Protein AF-A0A9X0XD59-F1 (afdb_monomer_lite)

pLDDT: mean 72.45, std 23.45, range [19.72, 98.75]

Structure (mmCIF, N/CA/C/O backbone):
data_AF-A0A9X0XD59-F1
#
_entry.id   AF-A0A9X0XD59-F1
#
loop_
_atom_site.group_PDB
_atom_site.id
_atom_site.type_symbol
_atom_site.label_atom_id
_atom_site.label_alt_id
_atom_site.label_comp_id
_atom_site.label_asym_id
_atom_site.label_entity_id
_atom_site.label_seq_id
_atom_site.pdbx_PDB_ins_code
_atom_site.Cartn_x
_atom_site.Cartn_y
_atom_site.Cartn_z
_atom_site.occupancy
_atom_site.B_iso_or_equiv
_atom_site.auth_seq_id
_atom_site.auth_comp_id
_atom_site.auth_asym_id
_atom_site.auth_atom_id
_atom_site.pdbx_PDB_model_num
ATOM 1 N N . MET A 1 1 ? -4.531 12.264 12.485 1.00 96.00 1 MET A N 1
ATOM 2 C CA . MET A 1 1 ? -5.682 11.353 12.557 1.00 96.00 1 MET A CA 1
ATOM 3 C C . MET A 1 1 ? -6.867 12.146 12.075 1.00 96.00 1 MET A C 1
ATOM 5 O O . MET A 1 1 ? -7.075 13.222 12.624 1.00 96.00 1 MET A O 1
ATOM 9 N N . ARG A 1 2 ? -7.596 11.701 11.053 1.00 95.25 2 ARG A N 1
ATOM 10 C CA . ARG A 1 2 ? -8.805 12.409 10.625 1.00 95.25 2 ARG A CA 1
ATOM 11 C C . ARG A 1 2 ? -9.864 12.377 11.727 1.00 95.25 2 ARG A C 1
ATOM 13 O O . ARG A 1 2 ? -9.951 11.409 12.485 1.00 95.25 2 ARG A O 1
ATOM 20 N N . HIS A 1 3 ? -10.668 13.433 11.831 1.00 95.38 3 HIS A N 1
ATOM 21 C CA . HIS A 1 3 ? -11.740 13.492 12.836 1.00 95.38 3 HIS A CA 1
ATOM 22 C C . HIS A 1 3 ? -12.801 12.403 12.624 1.00 95.38 3 HIS A C 1
ATOM 24 O O . HIS A 1 3 ? -13.342 11.877 13.596 1.00 95.38 3 HIS A O 1
ATOM 30 N N . ASP A 1 4 ? -13.052 12.004 11.376 1.00 93.69 4 ASP A N 1
ATOM 31 C CA . ASP A 1 4 ? -14.023 10.962 11.016 1.00 93.69 4 ASP A CA 1
ATOM 32 C C . ASP A 1 4 ? -13.566 9.528 11.342 1.00 93.69 4 ASP A C 1
ATOM 34 O O . ASP A 1 4 ? -14.381 8.604 11.317 1.00 93.69 4 ASP A O 1
ATOM 38 N N . LEU A 1 5 ? -12.299 9.334 11.725 1.00 96.56 5 LEU A N 1
ATOM 39 C CA . LEU A 1 5 ? -11.808 8.064 12.259 1.00 96.56 5 LEU A CA 1
ATOM 40 C C . LEU A 1 5 ? -12.249 7.850 13.718 1.00 96.56 5 LEU A C 1
ATOM 42 O O . LEU A 1 5 ? -12.452 6.710 14.134 1.00 96.56 5 LEU A O 1
ATOM 46 N N . LEU A 1 6 ? -12.446 8.919 14.501 1.00 97.56 6 LEU A N 1
ATOM 47 C CA . LEU A 1 6 ? -12.740 8.829 15.939 1.00 97.56 6 LEU A CA 1
ATOM 48 C C . LEU A 1 6 ? -13.951 7.934 16.281 1.00 97.56 6 LEU A C 1
ATOM 50 O O . LEU A 1 6 ? -13.806 7.103 17.179 1.00 97.56 6 LEU A O 1
ATOM 54 N N . PRO A 1 7 ? -15.111 8.024 15.595 1.00 96.56 7 PRO A N 1
ATOM 55 C CA . PRO A 1 7 ? -16.265 7.170 15.891 1.00 96.56 7 PRO A CA 1
ATOM 56 C C . PRO A 1 7 ? -16.002 5.676 15.673 1.00 96.56 7 PRO A C 1
ATOM 58 O O . PRO A 1 7 ? -16.730 4.843 16.205 1.00 96.56 7 PRO A O 1
ATOM 61 N N . ARG A 1 8 ? -14.970 5.332 14.892 1.00 97.50 8 ARG A N 1
ATOM 62 C CA . ARG A 1 8 ? -14.588 3.949 14.598 1.00 97.50 8 ARG A CA 1
ATOM 63 C C . ARG A 1 8 ? -13.600 3.389 15.608 1.00 97.50 8 ARG A C 1
ATOM 65 O O . ARG A 1 8 ? -13.405 2.182 15.609 1.00 97.50 8 ARG A O 1
ATOM 72 N N . LEU A 1 9 ? -12.976 4.218 16.444 1.00 98.44 9 LEU A N 1
ATOM 73 C CA . LEU A 1 9 ? -11.969 3.783 17.408 1.00 98.44 9 LEU A CA 1
ATOM 74 C C . LEU A 1 9 ? -12.595 3.433 18.760 1.00 98.44 9 LEU A C 1
ATOM 76 O O . LEU A 1 9 ? -13.376 4.196 19.335 1.00 98.44 9 LEU A O 1
ATOM 80 N N . VAL A 1 10 ? -12.181 2.298 19.319 1.00 98.56 10 VAL A N 1
ATOM 81 C CA . VAL A 1 10 ? -12.597 1.839 20.649 1.00 98.56 10 VAL A CA 1
ATOM 82 C C . VAL A 1 10 ? -11.396 1.422 21.482 1.00 98.56 10 VAL A C 1
ATOM 84 O O . VAL A 1 10 ? -10.309 1.150 20.980 1.00 98.56 10 VAL A O 1
ATOM 87 N N . CYS A 1 11 ? -11.588 1.359 22.796 1.00 97.81 11 CYS A N 1
ATOM 88 C CA . CYS A 1 11 ? -10.588 0.789 23.685 1.00 97.81 11 CYS A CA 1
ATOM 89 C C . CYS A 1 11 ? -10.433 -0.717 23.406 1.00 97.81 11 CYS A C 1
ATOM 91 O O . CYS A 1 11 ? -11.424 -1.433 23.557 1.00 97.81 11 CYS A O 1
ATOM 93 N N . PRO A 1 12 ? -9.228 -1.233 23.102 1.00 95.38 12 PRO A N 1
ATOM 94 C CA . PRO A 1 12 ? -9.040 -2.660 22.817 1.00 95.38 12 PRO A CA 1
ATOM 95 C C . PRO A 1 12 ? -9.369 -3.560 24.023 1.00 95.38 12 PRO A C 1
ATOM 97 O O . PRO A 1 12 ? -9.732 -4.716 23.850 1.00 95.38 12 PRO A O 1
ATOM 100 N N . ALA A 1 13 ? -9.317 -3.025 25.251 1.00 95.62 13 ALA A N 1
ATOM 101 C CA . ALA A 1 13 ? -9.606 -3.783 26.469 1.00 95.62 13 ALA A CA 1
ATOM 102 C C . ALA A 1 13 ? -11.108 -3.936 26.780 1.00 95.62 13 ALA A C 1
ATOM 104 O O . ALA A 1 13 ? -11.538 -5.003 27.203 1.00 95.62 13 ALA A O 1
ATOM 105 N N . CYS A 1 14 ? -11.919 -2.880 26.614 1.00 96.81 14 CYS A N 1
ATOM 106 C CA . CYS A 1 14 ? -13.346 -2.904 26.998 1.00 96.81 14 CYS A CA 1
ATOM 107 C C . CYS A 1 14 ? -14.325 -2.561 25.873 1.00 96.81 14 CYS A C 1
ATOM 109 O O . CYS A 1 14 ? -15.529 -2.483 26.120 1.00 96.81 14 CYS A O 1
ATOM 111 N N . ARG A 1 15 ? -13.819 -2.290 24.666 1.00 96.94 15 ARG A N 1
ATOM 112 C CA . ARG A 1 15 ? -14.583 -1.960 23.452 1.00 96.94 15 ARG A CA 1
ATOM 113 C C . ARG A 1 15 ? -15.486 -0.726 23.546 1.00 96.94 15 ARG A C 1
ATOM 115 O O . ARG A 1 15 ? -16.303 -0.480 22.667 1.00 96.94 15 ARG A O 1
ATOM 122 N N . ARG A 1 16 ? -15.330 0.106 24.580 1.00 98.06 16 ARG A N 1
ATOM 123 C CA . ARG A 1 16 ? -16.032 1.394 24.668 1.00 98.06 16 ARG A CA 1
ATOM 124 C C . ARG A 1 16 ? -15.355 2.443 23.791 1.00 98.06 16 ARG A C 1
ATOM 126 O O . ARG A 1 16 ? -14.124 2.478 23.712 1.00 98.06 16 ARG A O 1
ATOM 133 N N . GLY A 1 17 ? -16.167 3.326 23.212 1.00 98.00 17 GLY A N 1
ATOM 134 C CA . GLY A 1 17 ? -15.697 4.484 22.454 1.00 98.00 17 GLY A CA 1
ATOM 135 C C . GLY A 1 17 ? -14.739 5.362 23.261 1.00 98.00 17 GLY A C 1
ATOM 136 O O . GLY A 1 17 ? -14.838 5.472 24.491 1.00 98.00 17 GLY A O 1
ATOM 137 N N . LEU A 1 18 ? -13.786 5.966 22.557 1.00 98.50 18 LEU A N 1
ATOM 138 C CA . LEU A 1 18 ? -12.725 6.772 23.151 1.00 98.50 18 LEU A CA 1
ATOM 139 C C . LEU A 1 18 ? -13.085 8.263 23.152 1.00 98.50 18 LEU A C 1
ATOM 141 O O . LEU A 1 18 ? -13.743 8.764 22.244 1.00 98.50 18 LEU A O 1
ATOM 145 N N . ARG A 1 19 ? -12.631 8.993 24.175 1.00 98.25 19 ARG A N 1
ATOM 146 C CA . ARG A 1 19 ? -12.752 10.455 24.248 1.00 98.25 19 ARG A CA 1
ATOM 147 C C . ARG A 1 19 ? -11.481 11.104 23.723 1.00 98.25 19 ARG A C 1
ATOM 149 O O . ARG A 1 19 ? -10.404 10.834 24.245 1.00 98.25 19 ARG A O 1
ATOM 156 N N . LEU A 1 20 ? -11.615 11.970 22.727 1.00 98.50 20 LEU A N 1
ATOM 157 C CA . LEU A 1 20 ? -10.503 12.734 22.173 1.00 98.50 20 LEU A CA 1
ATOM 158 C C . LEU A 1 20 ? -10.197 13.967 23.033 1.00 98.50 20 LEU A C 1
ATOM 160 O O . LEU A 1 20 ? -11.092 14.741 23.371 1.00 98.50 20 LEU A O 1
ATOM 164 N N . ARG A 1 21 ? -8.912 14.187 23.306 1.00 98.19 21 ARG A N 1
ATOM 165 C CA . ARG A 1 21 ? -8.361 15.465 23.757 1.00 98.19 21 ARG A CA 1
ATOM 166 C C . ARG A 1 21 ? -7.262 15.895 22.792 1.00 98.19 21 ARG A C 1
ATOM 168 O O . ARG A 1 21 ? -6.173 15.326 22.797 1.00 98.19 21 ARG A O 1
ATOM 175 N N . ALA A 1 22 ? -7.562 16.889 21.963 1.00 98.00 22 ALA A N 1
ATOM 176 C CA . ALA A 1 22 ? -6.614 17.459 21.014 1.00 98.00 22 ALA A CA 1
ATOM 177 C C . ALA A 1 22 ? -5.850 18.634 21.639 1.00 98.00 22 ALA A C 1
ATOM 179 O O . ALA A 1 22 ? -6.434 19.474 22.324 1.00 98.00 22 ALA A O 1
ATOM 180 N N . TRP A 1 23 ? -4.546 18.681 21.383 1.00 97.75 23 TRP A N 1
ATOM 181 C CA . TRP A 1 23 ? -3.665 19.806 21.705 1.00 97.75 23 TRP A CA 1
ATOM 182 C C . TRP A 1 23 ? -3.331 20.624 20.456 1.00 97.75 23 TRP A C 1
ATOM 184 O O . TRP A 1 23 ? -3.214 21.841 20.534 1.00 97.75 23 TRP A O 1
ATOM 194 N N . SER A 1 24 ? -3.215 19.947 19.309 1.00 97.50 24 SER A N 1
ATOM 195 C CA . SER A 1 24 ? -3.068 20.547 17.985 1.00 97.50 24 SER A CA 1
ATOM 196 C C . SER A 1 24 ? -3.952 19.798 16.991 1.00 97.50 24 SER A C 1
ATOM 198 O O . SER A 1 24 ? -3.891 18.567 16.901 1.00 97.50 24 SER A O 1
ATOM 200 N N . ALA A 1 25 ? -4.792 20.535 16.273 1.00 96.94 25 ALA A N 1
ATOM 201 C CA . ALA A 1 25 ? -5.679 20.019 15.242 1.00 96.94 25 ALA A CA 1
ATOM 202 C C . ALA A 1 25 ? -6.014 21.127 14.239 1.00 96.94 25 ALA A C 1
ATOM 204 O O . ALA A 1 25 ? -6.026 22.306 14.595 1.00 96.94 25 ALA A O 1
ATOM 205 N N . ASP A 1 26 ? -6.326 20.731 13.014 1.00 95.06 26 ASP A N 1
ATOM 206 C CA . ASP A 1 26 ? -7.005 21.564 12.029 1.00 95.06 26 ASP A CA 1
ATOM 207 C C . ASP A 1 26 ? -8.448 21.067 11.813 1.00 95.06 26 ASP A C 1
ATOM 209 O O . ASP A 1 26 ? -8.978 20.259 12.590 1.00 95.06 26 ASP A O 1
ATOM 213 N N . ALA A 1 27 ? -9.107 21.596 10.779 1.00 92.69 27 ALA A N 1
ATOM 214 C CA . ALA A 1 27 ? -10.487 21.261 10.444 1.00 92.69 27 ALA A CA 1
ATOM 215 C C . ALA A 1 27 ? -10.681 19.778 10.083 1.00 92.69 27 ALA A C 1
ATOM 217 O O . ALA A 1 27 ? -11.761 19.234 10.302 1.00 92.69 27 ALA A O 1
ATOM 218 N N . GLU A 1 28 ? -9.653 19.114 9.558 1.00 92.25 28 GLU A N 1
ATOM 219 C CA . GLU A 1 28 ? -9.735 17.744 9.054 1.00 92.25 28 GLU A CA 1
ATOM 220 C C . GLU A 1 28 ? -9.070 16.737 9.993 1.00 92.25 28 GLU A C 1
ATOM 222 O O . GLU A 1 28 ? -9.522 15.593 10.102 1.00 92.25 28 GLU A O 1
ATOM 227 N N . ARG A 1 29 ? -7.992 17.137 10.674 1.00 95.62 29 ARG A N 1
ATOM 228 C CA . ARG A 1 29 ? -7.066 16.229 11.347 1.00 95.62 29 ARG A CA 1
ATOM 229 C C . ARG A 1 29 ? -6.649 16.722 12.727 1.00 95.62 29 ARG A C 1
ATOM 231 O O . ARG A 1 29 ? -6.362 17.889 12.959 1.00 95.62 29 ARG A O 1
ATOM 238 N N . VAL A 1 30 ? -6.515 15.770 13.642 1.00 97.75 30 VAL A N 1
ATOM 239 C CA . VAL A 1 30 ? -5.758 15.918 14.887 1.00 97.75 30 VAL A CA 1
ATOM 240 C C . VAL A 1 30 ? -4.299 15.583 14.609 1.00 97.75 30 VAL A C 1
ATOM 242 O O . VAL A 1 30 ? -4.011 14.473 14.149 1.00 97.75 30 VAL A O 1
ATOM 245 N N . HIS A 1 31 ? -3.400 16.511 14.928 1.00 96.69 31 HIS A N 1
ATOM 246 C CA . HIS A 1 31 ? -1.949 16.347 14.789 1.00 96.69 31 HIS A CA 1
ATOM 247 C C . HIS A 1 31 ? -1.323 15.860 16.091 1.00 96.69 31 HIS A C 1
ATOM 249 O O . HIS A 1 31 ? -0.572 14.892 16.089 1.00 96.69 31 HIS A O 1
ATOM 255 N N . LEU A 1 32 ? -1.700 16.472 17.215 1.00 98.38 32 LEU A N 1
ATOM 256 C CA . LEU A 1 32 ? -1.182 16.134 18.538 1.00 98.38 32 LEU A CA 1
ATOM 257 C C . LEU A 1 32 ? -2.331 16.043 19.538 1.00 98.38 32 LEU A C 1
ATOM 259 O O . LEU A 1 32 ? -3.153 16.957 19.644 1.00 98.38 32 LEU A O 1
ATOM 263 N N . GLY A 1 33 ? -2.389 14.963 20.306 1.00 98.44 33 GLY A N 1
ATOM 264 C CA . GLY A 1 33 ? -3.471 14.741 21.256 1.00 98.44 33 GLY A CA 1
ATOM 265 C C . GLY A 1 33 ? -3.405 13.376 21.916 1.00 98.44 33 GLY A C 1
ATOM 266 O O . GLY A 1 33 ? -2.397 12.677 21.862 1.00 98.44 33 GLY A O 1
ATOM 267 N N . HIS A 1 34 ? -4.504 12.980 22.539 1.00 98.75 34 HIS A N 1
ATOM 268 C CA . HIS A 1 34 ? -4.690 11.606 22.975 1.00 98.75 34 HIS A CA 1
ATOM 269 C C . HIS A 1 34 ? -6.158 11.198 22.963 1.00 98.75 34 HIS A C 1
ATOM 271 O O . HIS A 1 34 ? -7.067 12.027 23.040 1.00 98.75 34 HIS A O 1
ATOM 277 N N . LEU A 1 35 ? -6.367 9.890 22.908 1.00 98.69 35 LEU A N 1
ATOM 278 C CA . LEU A 1 35 ? -7.647 9.231 23.094 1.00 98.69 35 LEU A CA 1
ATOM 279 C C . LEU A 1 35 ? -7.670 8.614 24.492 1.00 98.69 35 LEU A C 1
ATOM 281 O O . LEU A 1 35 ? -6.707 7.970 24.889 1.00 98.69 35 LEU A O 1
ATOM 285 N N . GLN A 1 36 ? -8.749 8.789 25.247 1.00 98.44 36 GLN A N 1
ATOM 286 C CA . GLN A 1 36 ? -8.891 8.217 26.585 1.00 98.44 36 GLN A CA 1
ATOM 287 C C . GLN A 1 36 ? -10.131 7.335 26.670 1.00 98.44 36 GLN A C 1
ATOM 289 O O . GLN A 1 36 ? -11.243 7.761 26.347 1.00 98.44 36 GLN A O 1
ATOM 294 N N . CYS A 1 37 ? -9.960 6.116 27.177 1.00 98.19 37 CYS A N 1
ATOM 295 C CA . CYS A 1 37 ? -11.090 5.269 27.521 1.00 98.19 37 CYS A CA 1
ATOM 296 C C . CYS A 1 37 ? -11.746 5.759 28.825 1.00 98.19 37 CYS A C 1
ATOM 298 O O . CYS A 1 37 ? -11.077 5.798 29.860 1.00 98.19 37 CYS A O 1
ATOM 300 N N . PRO A 1 38 ? -13.058 6.059 28.842 1.00 97.44 38 PRO A N 1
ATOM 301 C CA . PRO A 1 38 ? -13.736 6.504 30.060 1.00 97.44 38 PRO A CA 1
ATOM 302 C C . PRO A 1 38 ? -13.919 5.396 31.112 1.00 97.44 38 PRO A C 1
ATOM 304 O O . PRO A 1 38 ? -14.256 5.710 32.247 1.00 97.44 38 PRO A O 1
ATOM 307 N N . ALA A 1 39 ? -13.737 4.120 30.750 1.00 97.19 39 ALA A N 1
ATOM 308 C CA . ALA A 1 39 ? -13.896 2.986 31.665 1.00 97.19 39 ALA A CA 1
ATOM 309 C C . ALA A 1 39 ? -12.559 2.418 32.149 1.00 97.19 39 ALA A C 1
ATOM 311 O O . ALA A 1 39 ? -12.368 2.239 33.344 1.00 97.19 39 ALA A O 1
ATOM 312 N N . CYS A 1 40 ? -11.629 2.155 31.230 1.00 96.56 40 CYS A N 1
ATOM 313 C CA . CYS A 1 40 ? -10.328 1.576 31.568 1.00 96.56 40 CYS A CA 1
ATOM 314 C C . CYS A 1 40 ? -9.281 2.620 31.964 1.00 96.56 40 CYS A C 1
ATOM 316 O O . CYS A 1 40 ? -8.196 2.239 32.378 1.00 96.56 40 CYS A O 1
ATOM 318 N N . ALA A 1 41 ? -9.553 3.913 31.752 1.00 95.94 41 ALA A N 1
ATOM 319 C CA . ALA A 1 41 ? -8.598 5.017 31.887 1.00 95.94 41 ALA A CA 1
ATOM 320 C C . ALA A 1 41 ? -7.331 4.927 31.008 1.00 95.94 41 ALA A C 1
ATOM 322 O O . ALA A 1 41 ? -6.559 5.882 31.006 1.00 95.94 41 ALA A O 1
ATOM 323 N N . ILE A 1 42 ? -7.161 3.853 30.220 1.00 96.06 42 ILE A N 1
ATOM 324 C CA . ILE A 1 42 ? -6.104 3.694 29.212 1.00 96.06 42 ILE A CA 1
ATOM 325 C C . ILE A 1 42 ? -6.128 4.887 28.260 1.00 96.06 42 ILE A C 1
ATOM 327 O O . ILE A 1 42 ? -7.193 5.277 27.759 1.00 96.06 42 ILE A O 1
ATOM 331 N N . VAL A 1 43 ? -4.945 5.441 28.013 1.00 98.31 43 VAL A N 1
ATOM 332 C CA . VAL A 1 43 ? -4.742 6.579 27.124 1.00 98.31 43 VAL A CA 1
ATOM 333 C C . VAL A 1 43 ? -3.897 6.163 25.927 1.00 98.31 43 VAL A C 1
ATOM 335 O O . VAL A 1 43 ? -2.825 5.597 26.090 1.00 98.31 43 VAL A O 1
ATOM 338 N N . THR A 1 44 ? -4.366 6.469 24.723 1.00 98.44 44 THR A N 1
ATOM 339 C CA . THR A 1 44 ? -3.678 6.196 23.459 1.00 98.44 44 THR A CA 1
ATOM 340 C C . THR A 1 44 ? -3.172 7.515 22.868 1.00 98.44 44 THR A C 1
ATOM 342 O O . THR A 1 44 ? -3.991 8.388 22.561 1.00 98.44 44 THR A O 1
ATOM 345 N N . PRO A 1 45 ? -1.851 7.700 22.717 1.00 98.62 45 PRO A N 1
ATOM 346 C CA . PRO A 1 45 ? -1.277 8.900 22.118 1.00 98.62 45 PRO A CA 1
ATOM 347 C C . PRO A 1 45 ? -1.703 9.123 20.663 1.00 98.62 45 PRO A C 1
ATOM 349 O O . PRO A 1 45 ? -1.869 8.172 19.896 1.00 98.62 45 PRO A O 1
ATOM 352 N N . ILE A 1 46 ? -1.810 10.398 20.282 1.00 98.56 46 ILE A N 1
ATOM 353 C CA . ILE A 1 46 ? -1.815 10.853 18.891 1.00 98.56 46 ILE A CA 1
ATOM 354 C C . ILE A 1 46 ? -0.612 11.779 18.707 1.00 98.56 46 ILE A C 1
ATOM 356 O O . ILE A 1 46 ? -0.550 12.824 19.361 1.00 98.56 46 ILE A O 1
ATOM 360 N N . VAL A 1 47 ? 0.322 11.404 17.833 1.00 98.12 47 VAL A N 1
ATOM 361 C CA . VAL A 1 47 ? 1.542 12.179 17.540 1.00 98.12 47 VAL A CA 1
ATOM 362 C C . VAL A 1 47 ? 1.738 12.244 16.031 1.00 98.12 47 VAL A C 1
ATOM 364 O O . VAL A 1 47 ? 1.619 11.218 15.365 1.00 98.12 47 VAL A O 1
ATOM 367 N N . ASP A 1 48 ? 1.953 13.444 15.490 1.00 95.75 48 ASP A N 1
ATOM 368 C CA . ASP A 1 48 ? 2.001 13.741 14.048 1.00 95.75 48 ASP A CA 1
ATOM 369 C C . ASP A 1 48 ? 0.868 13.071 13.265 1.00 95.75 48 ASP A C 1
ATOM 371 O O . ASP A 1 48 ? 1.017 12.496 12.190 1.00 95.75 48 ASP A O 1
ATOM 375 N N . GLY A 1 49 ? -0.316 13.088 13.873 1.00 96.12 49 GLY A N 1
ATOM 376 C CA . GLY A 1 49 ? -1.521 12.502 13.324 1.00 96.12 49 GLY A CA 1
ATOM 377 C C . GLY A 1 49 ? -1.551 10.973 13.248 1.00 96.12 49 GLY A C 1
ATOM 378 O O . GLY A 1 49 ? -2.517 10.446 12.691 1.00 96.12 49 GLY A O 1
ATOM 379 N N . PHE A 1 50 ? -0.587 10.262 13.821 1.00 97.81 50 PHE A N 1
ATOM 380 C CA . PHE A 1 50 ? -0.617 8.810 13.985 1.00 97.81 50 PHE A CA 1
ATOM 381 C C . PHE A 1 50 ? -1.266 8.423 15.312 1.00 97.81 50 PHE A C 1
ATOM 383 O O . PHE A 1 50 ? -0.956 9.013 16.344 1.00 97.81 50 PHE A O 1
ATOM 390 N N . VAL A 1 51 ? -2.151 7.422 15.302 1.00 98.19 51 VAL A N 1
ATOM 391 C CA . VAL A 1 51 ? -2.754 6.869 16.530 1.00 98.19 51 VAL A CA 1
ATOM 392 C C . VAL A 1 51 ? -1.904 5.694 17.012 1.00 98.19 51 VAL A C 1
ATOM 394 O O . VAL A 1 51 ? -1.719 4.739 16.263 1.00 98.19 51 VAL A O 1
ATOM 397 N N . LEU A 1 52 ? -1.386 5.752 18.242 1.00 98.00 52 LEU A N 1
ATOM 398 C CA . LEU A 1 52 ? -0.348 4.836 18.737 1.00 98.00 52 LEU A CA 1
ATOM 399 C C . LEU A 1 52 ? -0.878 3.848 19.795 1.00 98.00 52 LEU A C 1
ATOM 401 O O . LEU A 1 52 ? -0.558 3.969 20.977 1.00 98.00 52 LEU A O 1
ATOM 405 N N . PHE A 1 53 ? -1.687 2.853 19.407 1.00 97.81 53 PHE A N 1
ATOM 406 C CA . PHE A 1 53 ? -2.146 1.806 20.346 1.00 97.81 53 PHE A CA 1
ATOM 407 C C . PHE A 1 53 ? -1.019 0.894 20.841 1.00 97.81 53 PHE A C 1
ATOM 409 O O . PHE A 1 53 ? -1.180 0.233 21.863 1.00 97.81 53 PHE A O 1
ATOM 416 N N . THR A 1 54 ? 0.117 0.888 20.153 1.00 96.75 54 THR A N 1
ATOM 417 C CA . THR A 1 54 ? 1.368 0.243 20.566 1.00 96.75 54 THR A CA 1
ATOM 418 C C . THR A 1 54 ? 2.075 0.956 21.724 1.00 96.75 54 THR A C 1
ATOM 420 O O . THR A 1 54 ? 2.942 0.364 22.356 1.00 96.75 54 THR A O 1
ATOM 423 N N . GLU A 1 55 ? 1.700 2.201 22.040 1.00 97.12 55 GLU A N 1
ATOM 424 C CA . GLU A 1 55 ? 2.351 3.027 23.068 1.00 97.12 55 GLU A CA 1
ATOM 425 C C . GLU A 1 55 ? 1.330 3.535 24.112 1.00 97.12 55 GLU A C 1
ATOM 427 O O . GLU A 1 55 ? 1.191 4.747 24.310 1.00 97.12 55 GLU A O 1
ATOM 432 N N . PRO A 1 56 ? 0.552 2.651 24.772 1.00 96.31 56 PRO A N 1
ATOM 433 C CA . PRO A 1 56 ? -0.478 3.077 25.709 1.00 96.31 56 PRO A CA 1
ATOM 434 C C . PRO A 1 56 ? 0.128 3.738 26.955 1.00 96.31 56 PRO A C 1
ATOM 436 O O . PRO A 1 56 ? 1.153 3.314 27.488 1.00 96.31 56 PRO A O 1
ATOM 439 N N . LEU A 1 57 ? -0.562 4.753 27.464 1.00 97.19 57 LEU A N 1
ATOM 440 C CA . LEU A 1 57 ? -0.230 5.475 28.686 1.00 97.19 57 LEU A CA 1
ATOM 441 C C . LEU A 1 57 ? -1.214 5.110 29.805 1.00 97.19 57 LEU A C 1
ATOM 443 O O . LEU A 1 57 ? -2.397 4.847 29.563 1.00 97.19 57 LEU A O 1
ATOM 447 N N . LEU A 1 58 ? -0.731 5.136 31.048 1.00 93.06 58 LEU A N 1
ATOM 448 C CA . LEU A 1 58 ? -1.495 4.718 32.229 1.00 93.06 58 LEU A CA 1
ATOM 449 C C . LEU A 1 58 ? -2.600 5.711 32.602 1.00 93.06 58 LEU A C 1
ATOM 451 O O . LEU A 1 58 ? -3.628 5.319 33.147 1.00 93.06 58 LEU A O 1
ATOM 455 N N . HIS A 1 59 ? -2.382 7.004 32.355 1.00 93.75 59 HIS A N 1
ATOM 456 C CA . HIS A 1 59 ? -3.355 8.054 32.653 1.00 93.75 59 HIS A CA 1
ATOM 457 C C . HIS A 1 59 ? -3.094 9.323 31.830 1.00 93.75 59 HIS A C 1
ATOM 459 O O . HIS A 1 59 ? -1.984 9.576 31.363 1.00 93.75 59 HIS A O 1
ATOM 465 N N . ALA A 1 60 ? -4.106 10.191 31.720 1.00 94.31 60 ALA A N 1
ATOM 466 C CA . ALA A 1 60 ? -4.059 11.400 30.885 1.00 94.31 60 ALA A CA 1
ATOM 467 C C . ALA A 1 60 ? -2.962 12.409 31.280 1.00 94.31 60 ALA A C 1
ATOM 469 O O . ALA A 1 60 ? -2.512 13.193 30.450 1.00 94.31 60 ALA A O 1
ATOM 470 N N . GLY A 1 61 ? -2.490 12.373 32.530 1.00 94.50 61 GLY A N 1
ATOM 471 C CA . GLY A 1 61 ? -1.376 13.209 33.000 1.00 94.50 61 GLY A CA 1
ATOM 472 C C . GLY A 1 61 ? -0.024 12.878 32.351 1.00 94.50 61 GLY A C 1
ATOM 473 O O . GLY A 1 61 ? 0.868 13.724 32.352 1.00 94.50 61 GLY A O 1
ATOM 474 N N . GLN A 1 62 ? 0.126 11.684 31.767 1.00 96.88 62 GLN A N 1
ATOM 475 C CA . GLN A 1 62 ? 1.299 11.309 30.967 1.00 96.88 62 GLN A CA 1
ATOM 476 C C . GLN A 1 62 ? 1.209 11.817 29.519 1.00 96.88 62 GLN A C 1
ATOM 478 O O . GLN A 1 62 ? 2.225 11.894 28.841 1.00 96.88 62 GLN A O 1
ATOM 483 N N . ALA A 1 63 ? 0.022 12.222 29.056 1.00 96.81 63 ALA A N 1
ATOM 484 C CA . ALA A 1 63 ? -0.232 12.684 27.690 1.00 96.81 63 ALA A CA 1
ATOM 485 C C . ALA A 1 63 ? -0.199 14.221 27.563 1.00 96.81 63 ALA A C 1
ATOM 487 O O . ALA A 1 63 ? -1.027 14.825 26.869 1.00 96.81 63 ALA A O 1
ATOM 488 N N . ARG A 1 64 ? 0.736 14.860 28.279 1.00 97.12 64 ARG A N 1
ATOM 489 C CA . ARG A 1 64 ? 1.016 16.301 28.158 1.00 97.12 64 ARG A CA 1
ATOM 490 C C . ARG A 1 64 ? 1.725 16.593 26.828 1.00 97.12 64 ARG A C 1
ATOM 492 O O . ARG A 1 64 ? 2.477 15.725 26.382 1.00 97.12 64 ARG A O 1
ATOM 499 N N . PRO A 1 65 ? 1.534 17.775 26.212 1.00 97.88 65 PRO A N 1
ATOM 500 C CA . PRO A 1 65 ? 2.141 18.106 24.921 1.00 97.88 65 PRO A CA 1
ATOM 501 C C . PRO A 1 65 ? 3.647 17.829 24.851 1.00 97.88 65 PRO A C 1
ATOM 503 O O . PRO A 1 65 ? 4.107 17.222 23.892 1.00 97.88 65 PRO A O 1
ATOM 506 N N . GLU A 1 66 ? 4.402 18.171 25.896 1.00 97.62 66 GLU A N 1
ATOM 507 C CA . GLU A 1 66 ? 5.858 17.988 25.941 1.00 97.62 66 GLU A CA 1
ATOM 508 C C . GLU A 1 66 ? 6.249 16.505 25.992 1.00 97.62 66 GLU A C 1
ATOM 510 O O . GLU A 1 66 ? 7.222 16.086 25.371 1.00 97.62 66 GLU A O 1
ATOM 515 N N . ALA A 1 67 ? 5.469 15.690 26.709 1.00 97.81 67 ALA A N 1
ATOM 516 C CA . ALA A 1 67 ? 5.689 14.248 26.789 1.00 97.81 67 ALA A CA 1
ATOM 517 C C . ALA A 1 67 ? 5.339 13.548 25.467 1.00 97.81 67 ALA A C 1
ATOM 519 O O . ALA A 1 67 ? 6.035 12.621 25.062 1.00 97.81 67 ALA A O 1
ATOM 520 N N . LEU A 1 68 ? 4.289 14.009 24.781 1.00 98.25 68 LEU A N 1
ATOM 521 C CA . LEU A 1 68 ? 3.910 13.508 23.459 1.00 98.25 68 LEU A CA 1
ATOM 522 C C . LEU A 1 68 ? 4.923 13.915 22.381 1.00 98.25 68 LEU A C 1
ATOM 524 O O . LEU A 1 68 ? 5.249 13.098 21.527 1.00 98.25 68 LEU A O 1
ATOM 528 N N . ALA A 1 69 ? 5.470 15.131 22.454 1.00 96.69 69 ALA A N 1
ATOM 529 C CA . ALA A 1 69 ? 6.566 15.556 21.587 1.00 96.69 69 ALA A CA 1
ATOM 530 C C . ALA A 1 69 ? 7.817 14.691 21.813 1.00 96.69 69 ALA A C 1
ATOM 532 O O . ALA A 1 69 ? 8.365 14.142 20.863 1.00 96.69 69 ALA A O 1
ATOM 533 N N . ALA A 1 70 ? 8.214 14.465 23.072 1.00 97.69 70 ALA A N 1
ATOM 534 C CA . ALA A 1 70 ? 9.332 13.576 23.399 1.00 97.69 70 ALA A CA 1
ATOM 535 C C . ALA A 1 70 ? 9.096 12.123 22.939 1.00 97.69 70 ALA A C 1
ATOM 537 O O . ALA A 1 70 ? 10.036 11.430 22.544 1.00 97.69 70 ALA A O 1
ATOM 538 N N . LEU A 1 71 ? 7.843 11.653 22.972 1.00 97.81 71 LEU A N 1
ATOM 539 C CA . LEU A 1 71 ? 7.457 10.366 22.399 1.00 97.81 71 LEU A CA 1
ATOM 540 C C . LEU A 1 71 ? 7.663 10.352 20.877 1.00 97.81 71 LEU A C 1
ATOM 542 O O . LEU A 1 71 ? 8.269 9.410 20.375 1.00 97.81 71 LEU A O 1
ATOM 546 N N . GLY A 1 72 ? 7.212 11.389 20.166 1.00 96.44 72 GLY A N 1
ATOM 547 C CA . GLY A 1 72 ? 7.430 11.549 18.724 1.00 96.44 72 GLY A CA 1
ATOM 548 C C . GLY A 1 72 ? 8.907 11.506 18.347 1.00 96.44 72 GLY A C 1
ATOM 549 O O . GLY A 1 72 ? 9.307 10.674 17.536 1.00 96.44 72 GLY A O 1
ATOM 550 N N . GLU A 1 73 ? 9.738 12.298 19.027 1.00 95.69 73 GLU A N 1
ATOM 551 C CA . GLU A 1 73 ? 11.194 12.311 18.823 1.00 95.69 73 GLU A CA 1
ATOM 552 C C . GLU A 1 73 ? 11.823 10.924 19.018 1.00 95.69 73 GLU A C 1
ATOM 554 O O . GLU A 1 73 ? 12.660 10.487 18.227 1.00 95.69 73 GLU A O 1
ATOM 559 N N . ARG A 1 74 ? 11.385 10.178 20.040 1.00 96.06 74 ARG A N 1
ATOM 560 C CA . ARG A 1 74 ? 11.877 8.817 20.297 1.00 96.06 74 ARG A CA 1
ATOM 561 C C . ARG A 1 74 ? 11.490 7.833 19.189 1.00 96.06 74 ARG A C 1
ATOM 563 O O . ARG A 1 74 ? 12.294 6.965 18.849 1.00 96.06 74 ARG A O 1
ATOM 570 N N . LEU A 1 75 ? 10.259 7.909 18.683 1.00 95.50 75 LEU A N 1
ATOM 571 C CA . LEU A 1 75 ? 9.718 6.929 17.736 1.00 95.50 75 LEU A CA 1
ATOM 572 C C . LEU A 1 75 ? 10.104 7.237 16.288 1.00 95.50 75 LEU A C 1
ATOM 574 O O . LEU A 1 75 ? 10.540 6.342 15.560 1.00 95.50 75 LEU A O 1
ATOM 578 N N . PHE A 1 76 ? 9.943 8.490 15.872 1.00 94.38 76 PHE A N 1
ATOM 579 C CA . PHE A 1 76 ? 10.146 8.930 14.494 1.00 94.38 76 PHE A CA 1
ATOM 580 C C . PHE A 1 76 ? 11.597 9.343 14.251 1.00 94.38 76 PHE A C 1
ATOM 582 O O . PHE A 1 76 ? 12.173 8.997 13.215 1.00 94.38 76 PHE A O 1
ATOM 589 N N . GLY A 1 77 ? 12.214 10.000 15.237 1.00 90.75 77 GLY A N 1
ATOM 590 C CA . GLY A 1 77 ? 13.559 10.555 15.133 1.00 90.75 77 GLY A CA 1
ATOM 591 C C . GLY A 1 77 ? 13.739 11.508 13.942 1.00 90.75 77 GLY A C 1
ATOM 592 O O . GLY A 1 77 ? 12.798 11.782 13.193 1.00 90.75 77 GLY A O 1
ATOM 593 N N . PRO A 1 78 ? 14.969 11.990 13.720 1.00 89.88 78 PRO A N 1
ATOM 594 C CA . PRO A 1 78 ? 15.267 12.874 12.601 1.00 89.88 78 PRO A CA 1
ATOM 595 C C . PRO A 1 78 ? 15.287 12.108 11.266 1.00 89.88 78 PRO A C 1
ATOM 597 O O . PRO A 1 78 ? 15.555 10.899 11.231 1.00 89.88 78 PRO A O 1
ATOM 600 N N . ALA A 1 79 ? 15.030 12.805 10.156 1.00 85.44 79 ALA A N 1
ATOM 601 C CA . ALA A 1 79 ? 15.022 12.215 8.812 1.00 85.44 79 ALA A CA 1
ATOM 602 C C . ALA A 1 79 ? 16.395 11.626 8.433 1.00 85.44 79 ALA A C 1
ATOM 604 O O . ALA A 1 79 ? 16.483 10.588 7.776 1.00 85.44 79 ALA A O 1
ATOM 605 N N . GLU A 1 80 ? 17.472 12.232 8.931 1.00 85.06 80 GLU A N 1
ATOM 606 C CA . GLU A 1 80 ? 18.856 11.785 8.788 1.00 85.06 80 GLU A CA 1
ATOM 607 C C . GLU A 1 80 ? 19.052 10.376 9.353 1.00 85.06 80 GLU A C 1
ATOM 609 O O . GLU A 1 80 ? 19.724 9.551 8.741 1.00 85.06 80 GLU A O 1
ATOM 614 N N . ALA A 1 81 ? 18.395 10.040 10.468 1.00 85.75 81 ALA A N 1
ATOM 615 C CA . ALA A 1 81 ? 18.499 8.702 11.044 1.00 85.75 81 ALA A CA 1
ATOM 616 C C . ALA A 1 81 ? 17.844 7.633 10.152 1.00 85.75 81 ALA A C 1
ATOM 618 O O . ALA A 1 81 ? 18.303 6.488 10.119 1.00 85.75 81 ALA A O 1
ATOM 619 N N . LEU A 1 82 ? 16.770 7.981 9.431 1.00 86.56 82 LEU A N 1
ATOM 620 C CA . LEU A 1 82 ? 16.204 7.095 8.413 1.00 86.56 82 LEU A CA 1
ATOM 621 C C . LEU A 1 82 ? 17.157 6.979 7.217 1.00 86.56 82 LEU A C 1
ATOM 623 O O . LEU A 1 82 ? 17.418 5.866 6.760 1.00 86.56 82 LEU A O 1
ATOM 627 N N . ALA A 1 83 ? 17.722 8.097 6.753 1.00 81.81 83 ALA A N 1
ATOM 628 C CA . ALA A 1 83 ? 18.712 8.113 5.678 1.00 81.81 83 ALA A CA 1
ATOM 629 C C . ALA A 1 83 ? 19.907 7.199 5.991 1.00 81.81 83 ALA A C 1
ATOM 631 O O . ALA A 1 83 ? 20.302 6.388 5.156 1.00 81.81 83 ALA A O 1
ATOM 632 N N . ASP A 1 84 ? 20.444 7.269 7.208 1.00 82.88 84 ASP A N 1
ATOM 633 C CA . ASP A 1 84 ? 21.548 6.433 7.686 1.00 82.88 84 ASP A CA 1
ATOM 634 C C . ASP A 1 84 ? 21.189 4.949 7.669 1.00 82.88 84 ASP A C 1
ATOM 636 O O . ASP A 1 84 ? 21.953 4.125 7.162 1.00 82.88 84 ASP A O 1
ATOM 640 N N . ALA A 1 85 ? 20.001 4.599 8.169 1.00 83.75 85 ALA A N 1
ATOM 641 C CA . ALA A 1 85 ? 19.524 3.221 8.170 1.00 83.75 85 ALA A CA 1
ATOM 642 C C . ALA A 1 85 ? 19.379 2.664 6.742 1.00 83.75 85 ALA A C 1
ATOM 644 O O . ALA A 1 85 ? 19.770 1.522 6.475 1.00 83.75 85 ALA A O 1
ATOM 645 N N . LEU A 1 86 ? 18.864 3.475 5.814 1.00 80.69 86 LEU A N 1
ATOM 646 C CA . LEU A 1 86 ? 18.723 3.123 4.402 1.00 80.69 86 LEU A CA 1
ATOM 647 C C . LEU A 1 86 ? 20.082 2.995 3.702 1.00 80.69 86 LEU A C 1
ATOM 649 O O . LEU A 1 86 ? 20.301 2.026 2.972 1.00 80.69 86 LEU A O 1
ATOM 653 N N . ARG A 1 87 ? 21.023 3.911 3.965 1.00 79.44 87 ARG A N 1
ATOM 654 C CA . ARG A 1 87 ? 22.408 3.836 3.467 1.00 79.44 87 ARG A CA 1
ATOM 655 C C . ARG A 1 87 ? 23.110 2.576 3.962 1.00 79.44 87 ARG A C 1
ATOM 657 O O . ARG A 1 87 ? 23.655 1.827 3.156 1.00 79.44 87 ARG A O 1
ATOM 664 N N . ALA A 1 88 ? 23.014 2.274 5.255 1.00 80.38 88 ALA A N 1
ATOM 665 C CA . ALA A 1 88 ? 23.588 1.060 5.827 1.00 80.38 88 ALA A CA 1
ATOM 666 C C . ALA A 1 88 ? 22.958 -0.210 5.225 1.00 80.38 88 ALA A C 1
ATOM 668 O O . ALA A 1 88 ? 23.648 -1.195 4.964 1.00 80.38 88 ALA A O 1
ATOM 669 N N . ARG A 1 89 ? 21.641 -0.209 4.979 1.00 77.19 89 ARG A N 1
ATOM 670 C CA . ARG A 1 89 ? 20.941 -1.322 4.318 1.00 77.19 89 ARG A CA 1
ATOM 671 C C . ARG A 1 89 ? 21.432 -1.531 2.880 1.00 77.19 89 ARG A C 1
ATOM 673 O O . ARG A 1 89 ? 21.675 -2.670 2.483 1.00 77.19 89 ARG A O 1
ATOM 680 N N . ARG A 1 90 ? 21.627 -0.443 2.136 1.00 73.81 90 ARG A N 1
ATOM 681 C CA . ARG A 1 90 ? 22.181 -0.448 0.776 1.00 73.81 90 ARG A CA 1
ATOM 682 C C . ARG A 1 90 ? 23.614 -0.956 0.723 1.00 73.81 90 ARG A C 1
ATOM 684 O O . ARG A 1 90 ? 23.904 -1.797 -0.115 1.00 73.81 90 ARG A O 1
ATOM 691 N N . GLN A 1 91 ? 24.483 -0.510 1.630 1.00 71.00 91 GLN A N 1
ATOM 692 C CA . GLN A 1 91 ? 25.872 -0.988 1.715 1.00 71.00 91 GLN A CA 1
ATOM 693 C C . GLN A 1 91 ? 25.949 -2.512 1.886 1.00 71.00 91 GLN A C 1
ATOM 695 O O . GLN A 1 91 ? 26.870 -3.150 1.391 1.00 71.00 91 GLN A O 1
ATOM 700 N N . ARG A 1 92 ? 24.942 -3.120 2.527 1.00 71.19 92 ARG A N 1
ATOM 701 C CA . ARG A 1 92 ? 24.813 -4.581 2.648 1.00 71.19 92 ARG A CA 1
ATOM 702 C C . ARG A 1 92 ? 24.197 -5.267 1.421 1.00 71.19 92 ARG A C 1
ATOM 704 O O . ARG A 1 92 ? 24.001 -6.476 1.449 1.00 71.19 92 ARG A O 1
ATOM 711 N N . GLY A 1 93 ? 23.807 -4.521 0.387 1.00 66.62 93 GLY A N 1
ATOM 712 C CA . GLY A 1 93 ? 23.062 -5.037 -0.766 1.00 66.62 93 GLY A CA 1
ATOM 713 C C . GLY A 1 93 ? 21.662 -5.555 -0.413 1.00 66.62 93 GLY A C 1
ATOM 714 O O . GLY A 1 93 ? 21.066 -6.299 -1.188 1.00 66.62 93 GLY A O 1
ATOM 715 N N . ALA A 1 94 ? 21.119 -5.185 0.752 1.00 70.50 94 ALA A N 1
ATOM 716 C CA . ALA A 1 94 ? 19.864 -5.735 1.253 1.00 70.50 94 ALA A CA 1
ATOM 717 C C . ALA A 1 94 ? 18.656 -4.996 0.654 1.00 70.50 94 ALA A C 1
ATOM 719 O O . ALA A 1 94 ? 18.287 -3.905 1.088 1.00 70.50 94 ALA A O 1
ATOM 720 N N . CYS A 1 95 ? 18.007 -5.592 -0.339 1.00 74.31 95 CYS A N 1
ATOM 721 C CA . CYS A 1 95 ? 16.733 -5.106 -0.869 1.00 74.31 95 CYS A CA 1
ATOM 722 C C . CYS A 1 95 ? 15.568 -5.478 0.052 1.00 74.31 95 CYS A C 1
ATOM 724 O O . CYS A 1 95 ? 15.653 -6.442 0.813 1.00 74.31 95 CYS A O 1
ATOM 726 N N . GLU A 1 96 ? 14.465 -4.736 -0.007 1.00 84.25 96 GLU A N 1
ATOM 727 C CA . GLU A 1 96 ? 13.186 -5.216 0.503 1.00 84.25 96 GLU A CA 1
ATOM 728 C C . GLU A 1 96 ? 12.375 -5.898 -0.587 1.00 84.25 96 GLU A C 1
ATOM 730 O O . GLU A 1 96 ? 11.862 -5.254 -1.500 1.00 84.25 96 GLU A O 1
ATOM 735 N N . VAL A 1 97 ? 12.231 -7.212 -0.459 1.00 82.31 97 VAL A N 1
ATOM 736 C CA . VAL A 1 97 ? 11.538 -8.032 -1.453 1.00 82.31 97 VAL A CA 1
ATOM 737 C C . VAL A 1 97 ? 10.071 -7.649 -1.596 1.00 82.31 97 VAL A C 1
ATOM 739 O O . VAL A 1 97 ? 9.597 -7.515 -2.715 1.00 82.31 97 VAL A O 1
ATOM 742 N N . TYR A 1 98 ? 9.367 -7.370 -0.496 1.00 85.06 98 TYR A N 1
ATOM 743 C CA . TYR A 1 98 ? 7.948 -7.018 -0.558 1.00 85.06 98 TYR A CA 1
ATOM 744 C C . TYR A 1 98 ? 7.724 -5.671 -1.248 1.00 85.06 98 TYR A C 1
ATOM 746 O O . TYR A 1 98 ? 6.844 -5.567 -2.094 1.00 85.06 98 TYR A O 1
ATOM 754 N N . ALA A 1 99 ? 8.564 -4.668 -0.980 1.00 85.50 99 ALA A N 1
ATOM 755 C CA . ALA A 1 99 ? 8.488 -3.383 -1.676 1.00 85.50 99 ALA A CA 1
ATOM 756 C C . ALA A 1 99 ? 8.768 -3.532 -3.182 1.00 85.50 99 ALA A C 1
ATOM 758 O O . ALA A 1 99 ? 8.195 -2.808 -3.992 1.00 85.50 99 ALA A O 1
ATOM 759 N N . ALA A 1 100 ? 9.630 -4.482 -3.561 1.00 81.75 100 ALA A N 1
ATOM 760 C CA . ALA A 1 100 ? 9.951 -4.755 -4.956 1.00 81.75 100 ALA A CA 1
ATOM 761 C C . ALA A 1 100 ? 8.831 -5.498 -5.700 1.00 81.75 100 ALA A C 1
ATOM 763 O O . ALA A 1 100 ? 8.594 -5.229 -6.875 1.00 81.75 100 ALA A O 1
ATOM 764 N N . PHE A 1 101 ? 8.173 -6.443 -5.025 1.00 84.19 101 PHE A N 1
ATOM 765 C CA . PHE A 1 101 ? 7.345 -7.467 -5.664 1.00 84.19 101 PHE A CA 1
ATOM 766 C C . PHE A 1 101 ? 5.841 -7.229 -5.521 1.00 84.19 101 PHE A C 1
ATOM 768 O O . PHE A 1 101 ? 5.104 -7.545 -6.449 1.00 84.19 101 PHE A O 1
ATOM 775 N N . GLN A 1 102 ? 5.381 -6.651 -4.404 1.00 87.88 102 GLN A N 1
ATOM 776 C CA . GLN A 1 102 ? 3.950 -6.412 -4.160 1.00 87.88 102 GLN A CA 1
ATOM 777 C C . GLN A 1 102 ? 3.239 -5.649 -5.285 1.00 87.88 102 GLN A C 1
ATOM 779 O O . GLN A 1 102 ? 2.078 -5.942 -5.538 1.00 87.88 102 GLN A O 1
ATOM 784 N N . PRO A 1 103 ? 3.873 -4.707 -6.004 1.00 88.94 103 PRO A N 1
ATOM 785 C CA . PRO A 1 103 ? 3.197 -4.049 -7.120 1.00 88.94 103 PRO A CA 1
ATOM 786 C C . PRO A 1 103 ? 2.934 -4.954 -8.326 1.00 88.94 103 PRO A C 1
ATOM 788 O O . PRO A 1 103 ? 2.114 -4.605 -9.160 1.00 88.94 103 PRO A O 1
ATOM 791 N N . PHE A 1 104 ? 3.633 -6.083 -8.452 1.00 88.94 104 PHE A N 1
ATOM 792 C CA . PHE A 1 104 ? 3.654 -6.871 -9.687 1.00 88.94 104 PHE A CA 1
ATOM 793 C C . PHE A 1 104 ? 3.181 -8.309 -9.523 1.00 88.94 104 PHE A C 1
ATOM 795 O O . PHE A 1 104 ? 2.709 -8.905 -10.491 1.00 88.94 104 PHE A O 1
ATOM 802 N N . ASN A 1 105 ? 3.324 -8.870 -8.327 1.00 86.19 105 ASN A N 1
ATOM 803 C CA . ASN A 1 105 ? 3.092 -10.284 -8.101 1.00 86.19 105 ASN A CA 1
ATOM 804 C C . ASN A 1 105 ? 1.616 -10.638 -7.948 1.00 86.19 105 ASN A C 1
ATOM 806 O O . ASN A 1 105 ? 0.761 -9.806 -7.637 1.00 86.19 105 ASN A O 1
ATOM 810 N N . GLU A 1 106 ? 1.350 -11.922 -8.132 1.00 87.38 106 GLU A N 1
ATOM 811 C CA . GLU A 1 106 ? 0.045 -12.539 -7.975 1.00 87.38 106 GLU A CA 1
ATOM 812 C C . GLU A 1 106 ? -0.533 -12.293 -6.576 1.00 87.38 106 GLU A C 1
ATOM 814 O O . GLU A 1 106 ? -1.685 -11.889 -6.454 1.00 87.38 106 GLU A O 1
ATOM 819 N N . ALA A 1 107 ? 0.290 -12.386 -5.530 1.00 86.19 107 ALA A N 1
ATOM 820 C CA . ALA A 1 107 ? -0.138 -12.312 -4.135 1.00 86.19 107 ALA A CA 1
ATOM 821 C C . ALA A 1 107 ? -0.880 -11.020 -3.761 1.00 86.19 107 ALA A C 1
ATOM 823 O O . ALA A 1 107 ? -1.786 -11.029 -2.924 1.00 86.19 107 ALA A O 1
ATOM 824 N N . MET A 1 108 ? -0.490 -9.891 -4.355 1.00 87.81 108 MET A N 1
ATOM 825 C CA . MET A 1 108 ? -1.193 -8.622 -4.174 1.00 87.81 108 MET A CA 1
ATOM 826 C C . MET A 1 108 ? -2.213 -8.394 -5.290 1.00 87.81 108 MET A C 1
ATOM 828 O O . MET A 1 108 ? -3.347 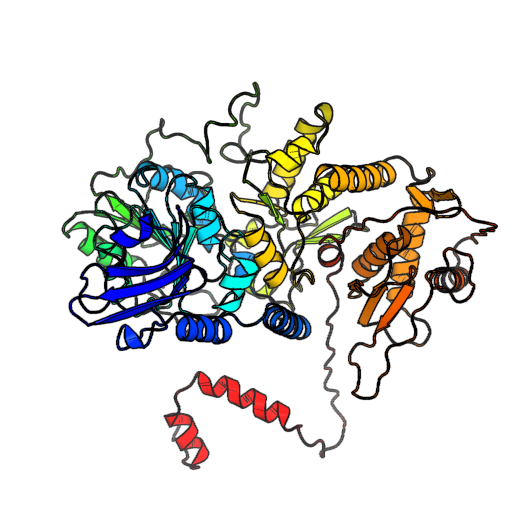-8.006 -5.014 1.00 87.81 108 MET A O 1
ATOM 832 N N . ARG A 1 109 ? -1.846 -8.643 -6.551 1.00 90.56 109 ARG A N 1
ATOM 833 C CA . ARG A 1 109 ? -2.669 -8.267 -7.711 1.00 90.56 109 ARG A CA 1
ATOM 834 C C . ARG A 1 109 ? -3.922 -9.116 -7.898 1.00 90.56 109 ARG A C 1
ATOM 836 O O . ARG A 1 109 ? -4.806 -8.696 -8.637 1.00 90.56 109 ARG A O 1
ATOM 843 N N . VAL A 1 110 ? -4.083 -10.231 -7.181 1.00 91.81 110 VAL A N 1
ATOM 844 C CA . VAL A 1 110 ? -5.375 -10.946 -7.095 1.00 91.81 110 VAL A CA 1
ATOM 845 C C . VAL A 1 110 ? -6.534 -10.081 -6.592 1.00 91.81 110 VAL A C 1
ATOM 847 O O . VAL A 1 110 ? -7.692 -10.432 -6.808 1.00 91.81 110 VAL A O 1
ATOM 850 N N . ILE A 1 111 ? -6.269 -8.936 -5.953 1.00 91.88 111 ILE A N 1
ATOM 851 C CA . ILE A 1 111 ? -7.332 -7.983 -5.619 1.00 91.88 111 ILE A CA 1
ATOM 852 C C . ILE A 1 111 ? -7.932 -7.304 -6.863 1.00 91.88 111 ILE A C 1
ATOM 854 O O . ILE A 1 111 ? -9.105 -6.931 -6.841 1.00 91.88 111 ILE A O 1
ATOM 858 N N . GLU A 1 112 ? -7.163 -7.135 -7.948 1.00 91.31 112 GLU A N 1
ATOM 859 C CA . GLU A 1 112 ? -7.601 -6.389 -9.136 1.00 91.31 112 GLU A CA 1
ATOM 860 C C . GLU A 1 112 ? -8.808 -7.062 -9.813 1.00 91.31 112 GLU A C 1
ATOM 862 O O . GLU A 1 112 ? -9.830 -6.388 -9.980 1.00 91.31 112 GLU A O 1
ATOM 867 N N . PRO A 1 113 ? -8.792 -8.380 -10.110 1.00 91.38 113 PRO A N 1
ATOM 868 C CA . PRO A 1 113 ? -9.949 -9.072 -10.686 1.00 91.38 113 PRO A CA 1
ATOM 869 C C . PRO A 1 113 ? -11.167 -9.111 -9.760 1.00 91.38 113 PRO A C 1
ATOM 871 O O . PRO A 1 113 ? -12.290 -9.308 -10.229 1.00 91.38 113 PRO A O 1
ATOM 874 N N . LEU A 1 114 ? -10.955 -8.921 -8.452 1.00 92.88 114 LEU A N 1
ATOM 875 C CA . LEU A 1 114 ? -12.001 -8.892 -7.434 1.00 92.88 114 LEU A CA 1
ATOM 876 C C . LEU A 1 114 ? -12.643 -7.508 -7.268 1.00 92.88 114 LEU A C 1
ATOM 878 O O . LEU A 1 114 ? -13.717 -7.413 -6.676 1.00 92.88 114 LEU A O 1
ATOM 882 N N . LEU A 1 115 ? -12.065 -6.435 -7.819 1.00 91.75 115 LEU A N 1
ATOM 883 C CA . LEU A 1 115 ? -12.613 -5.078 -7.689 1.00 91.75 115 LEU A CA 1
ATOM 884 C C . LEU A 1 115 ? -14.104 -4.952 -8.051 1.00 91.75 115 LEU A C 1
ATOM 886 O O . LEU A 1 115 ? -14.819 -4.304 -7.282 1.00 91.75 115 LEU A O 1
ATOM 890 N N . PRO A 1 116 ? -14.623 -5.566 -9.135 1.00 90.38 116 PRO A N 1
ATOM 891 C CA . PRO A 1 116 ? -16.052 -5.497 -9.454 1.00 90.38 116 PRO A CA 1
ATOM 892 C C . PRO A 1 116 ? -16.956 -6.100 -8.367 1.00 90.38 116 PRO A C 1
ATOM 894 O O . PRO A 1 116 ? -18.107 -5.694 -8.225 1.00 90.38 116 PRO A O 1
ATOM 897 N N . TRP A 1 117 ? -16.435 -7.037 -7.572 1.00 91.69 117 TRP A N 1
ATOM 898 C CA . TRP A 1 117 ? -17.129 -7.609 -6.419 1.00 91.69 117 TRP A CA 1
ATOM 899 C C . TRP A 1 117 ? -17.045 -6.699 -5.198 1.00 91.69 117 TRP A C 1
ATOM 901 O O . TRP A 1 117 ? -18.013 -6.568 -4.455 1.00 91.69 117 TRP A O 1
ATOM 911 N N . LEU A 1 118 ? -15.906 -6.046 -4.983 1.00 93.38 118 LEU A N 1
ATOM 912 C CA . LEU A 1 118 ? -15.685 -5.214 -3.802 1.00 93.38 118 LEU A CA 1
ATOM 913 C C . LEU A 1 118 ? -16.378 -3.850 -3.919 1.00 93.38 118 LEU A C 1
ATOM 915 O O . LEU A 1 118 ? -16.996 -3.397 -2.959 1.00 93.38 118 LEU A O 1
ATOM 919 N N . ARG A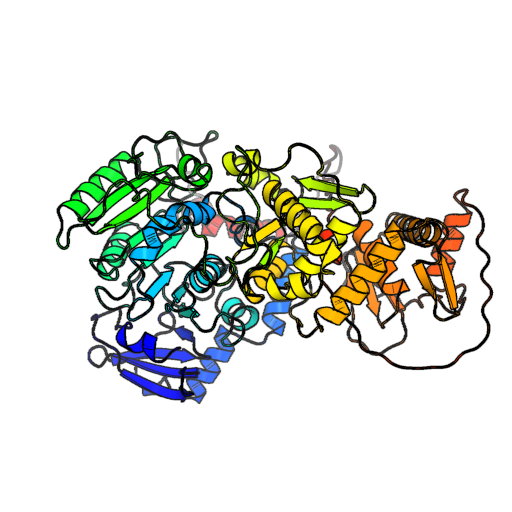 1 119 ? -16.335 -3.210 -5.096 1.00 91.69 119 ARG A N 1
ATOM 920 C CA . ARG A 1 119 ? -16.832 -1.838 -5.302 1.00 91.69 119 ARG A CA 1
ATOM 921 C C . ARG A 1 119 ? -18.271 -1.597 -4.839 1.00 91.69 119 ARG A C 1
ATOM 923 O O . ARG A 1 119 ? -18.466 -0.654 -4.077 1.00 91.69 119 ARG A O 1
ATOM 930 N N . PRO A 1 120 ? -19.263 -2.433 -5.199 1.00 90.81 120 PRO A N 1
ATOM 931 C CA . PRO A 1 120 ? -20.649 -2.214 -4.778 1.00 90.81 120 PRO A CA 1
ATOM 932 C C . PRO A 1 120 ? -20.860 -2.263 -3.259 1.00 90.81 120 PRO A C 1
ATOM 934 O O . PRO A 1 120 ? -21.887 -1.810 -2.768 1.00 90.81 120 PRO A O 1
ATOM 937 N N . ARG A 1 121 ? -19.905 -2.833 -2.515 1.00 92.06 121 ARG A N 1
ATOM 938 C CA . ARG A 1 121 ? -19.987 -3.052 -1.064 1.00 92.06 121 ARG A CA 1
ATOM 939 C C . ARG A 1 121 ? -19.244 -1.995 -0.264 1.00 92.06 121 ARG A C 1
ATOM 941 O O . ARG A 1 121 ? -19.336 -1.987 0.957 1.00 92.06 121 ARG A O 1
ATOM 948 N N . VAL A 1 122 ? -18.517 -1.104 -0.934 1.00 92.44 122 VAL A N 1
ATOM 949 C CA . VAL A 1 122 ? -17.777 -0.010 -0.310 1.00 92.44 122 VAL A CA 1
ATOM 950 C C . VAL A 1 122 ? -18.469 1.302 -0.681 1.00 92.44 122 VAL A C 1
ATOM 952 O O . VAL A 1 122 ? -18.137 1.905 -1.702 1.00 92.44 122 VAL A O 1
ATOM 955 N N . PRO A 1 123 ? -19.467 1.749 0.104 1.00 88.62 123 PRO A N 1
ATOM 956 C CA . PRO A 1 123 ? -20.156 2.994 -0.184 1.00 88.62 123 PRO A CA 1
ATOM 957 C C . PRO A 1 123 ? -19.197 4.176 -0.014 1.00 88.62 123 PRO A C 1
ATOM 959 O O . PRO A 1 123 ? -18.415 4.233 0.939 1.00 88.62 123 PRO A O 1
ATOM 962 N N . ALA A 1 124 ? -19.291 5.146 -0.926 1.00 80.75 124 ALA A N 1
ATOM 963 C CA . ALA A 1 124 ? -18.508 6.378 -0.854 1.00 80.75 124 ALA A CA 1
ATOM 964 C C . ALA A 1 124 ? -18.781 7.136 0.458 1.00 80.75 124 ALA A C 1
ATOM 966 O O . ALA A 1 124 ? -17.858 7.567 1.139 1.00 80.75 124 ALA A O 1
ATOM 967 N N . GLN A 1 125 ? -20.053 7.234 0.858 1.00 81.62 125 GLN A N 1
ATOM 968 C CA . GLN A 1 125 ? -20.462 7.887 2.101 1.00 81.62 125 GLN A CA 1
ATOM 969 C C . GLN A 1 125 ? -20.692 6.866 3.216 1.00 81.62 125 GLN A C 1
ATOM 971 O O . GLN A 1 125 ? -21.357 5.852 3.021 1.00 81.62 125 GLN A O 1
ATOM 976 N N . GLY A 1 126 ? -20.152 7.142 4.404 1.00 81.19 126 GLY A N 1
ATOM 977 C CA . GLY A 1 126 ? -20.335 6.308 5.598 1.00 81.19 126 GLY A CA 1
ATOM 978 C C . GLY A 1 126 ? -19.540 4.996 5.606 1.00 81.19 126 GLY A C 1
ATOM 979 O O . GLY A 1 126 ? -19.350 4.419 6.681 1.00 81.19 126 GLY A O 1
ATOM 980 N N . GLY A 1 127 ? -19.017 4.560 4.456 1.00 90.31 127 GLY A N 1
ATOM 981 C CA . GLY A 1 127 ? -18.107 3.425 4.351 1.00 90.31 127 GLY A CA 1
ATOM 982 C C . GLY A 1 127 ? -16.718 3.714 4.920 1.00 90.31 127 GLY A C 1
ATOM 983 O O . GLY A 1 127 ? -16.351 4.858 5.193 1.00 90.31 127 GLY A O 1
ATOM 984 N N . ALA A 1 128 ? -15.948 2.651 5.127 1.00 97.44 128 ALA A N 1
ATOM 985 C CA . ALA A 1 128 ? -14.518 2.714 5.415 1.00 97.44 128 ALA A CA 1
ATOM 986 C C . ALA A 1 128 ? -13.852 1.391 5.034 1.00 97.44 128 ALA A C 1
ATOM 988 O O . ALA A 1 128 ? -14.498 0.339 5.050 1.00 97.44 128 ALA A O 1
ATOM 989 N N . ILE A 1 129 ? -12.559 1.448 4.735 1.00 98.56 129 ILE A N 1
ATOM 990 C CA . ILE A 1 129 ? -11.731 0.285 4.418 1.00 98.56 129 ILE A CA 1
ATOM 991 C C . ILE A 1 129 ? -10.669 0.127 5.503 1.00 98.56 129 ILE A C 1
ATOM 993 O O . ILE A 1 129 ? -10.019 1.102 5.874 1.00 98.56 129 ILE A O 1
ATOM 997 N N . LEU A 1 130 ? -10.480 -1.095 5.990 1.00 98.56 130 LEU A N 1
ATOM 998 C CA . LEU A 1 130 ? -9.395 -1.459 6.895 1.00 98.56 130 LEU A CA 1
ATOM 999 C C . LEU A 1 130 ? -8.385 -2.331 6.153 1.00 98.56 130 LEU A C 1
ATOM 1001 O O . LEU A 1 130 ? -8.758 -3.378 5.639 1.00 98.56 130 LEU A O 1
ATOM 1005 N N . ASP A 1 131 ? -7.121 -1.923 6.137 1.00 97.94 131 ASP A N 1
ATOM 1006 C CA . ASP A 1 131 ? -5.982 -2.762 5.764 1.00 97.94 131 ASP A CA 1
ATOM 1007 C C . ASP A 1 131 ? -5.278 -3.227 7.047 1.00 97.94 131 ASP A C 1
ATOM 1009 O O . ASP A 1 131 ? -4.656 -2.432 7.756 1.00 97.94 131 ASP A O 1
ATOM 1013 N N . LEU A 1 132 ? -5.425 -4.514 7.367 1.00 95.00 132 LEU A N 1
ATOM 1014 C CA . LEU A 1 132 ? -5.020 -5.098 8.646 1.00 95.00 132 LEU A CA 1
ATOM 1015 C C . LEU A 1 132 ? -3.502 -5.193 8.846 1.00 95.00 132 LEU A C 1
ATOM 1017 O O . LEU A 1 132 ? -3.066 -5.326 9.988 1.00 95.00 132 LEU A O 1
ATOM 1021 N N . TRP A 1 133 ? -2.682 -5.150 7.792 1.00 91.94 133 TRP A N 1
ATOM 1022 C CA . TRP A 1 133 ? -1.229 -5.275 7.961 1.00 91.94 133 TRP A CA 1
ATOM 1023 C C . TRP A 1 133 ? -0.456 -4.669 6.788 1.00 91.94 133 TRP A C 1
ATOM 1025 O O . TRP A 1 133 ? 0.001 -5.341 5.861 1.00 91.94 133 TRP A O 1
ATOM 1035 N N . CYS A 1 134 ? -0.280 -3.353 6.839 1.00 92.75 134 CYS A N 1
ATOM 1036 C CA . CYS A 1 134 ? 0.225 -2.581 5.711 1.00 92.75 134 CYS A CA 1
ATOM 1037 C C . CYS A 1 134 ? 1.755 -2.397 5.747 1.00 92.75 134 CYS A C 1
ATOM 1039 O O . CYS A 1 134 ? 2.273 -1.297 5.937 1.00 92.75 134 CYS A O 1
ATOM 1041 N N . ARG A 1 135 ? 2.512 -3.483 5.566 1.00 89.75 135 ARG A N 1
ATOM 1042 C CA . ARG A 1 135 ? 3.981 -3.515 5.755 1.00 89.75 135 ARG A CA 1
ATOM 1043 C C . ARG A 1 135 ? 4.783 -2.458 5.001 1.00 89.75 135 ARG A C 1
ATOM 1045 O O . ARG A 1 135 ? 5.733 -1.895 5.544 1.00 89.75 135 ARG A O 1
ATOM 1052 N N . THR A 1 136 ? 4.449 -2.243 3.738 1.00 91.31 136 THR A N 1
ATOM 1053 C CA . THR A 1 136 ? 5.168 -1.342 2.822 1.00 91.31 136 THR A CA 1
ATOM 1054 C C . THR A 1 136 ? 4.372 -0.076 2.522 1.00 91.31 136 THR A C 1
ATOM 1056 O O . THR A 1 136 ? 4.817 0.754 1.737 1.00 91.31 136 THR A O 1
ATOM 1059 N N . GLY A 1 137 ? 3.163 0.056 3.075 1.00 93.56 137 GLY A N 1
ATOM 1060 C CA . GLY A 1 137 ? 2.217 1.095 2.681 1.00 93.56 137 GLY A CA 1
ATOM 1061 C C . GLY A 1 137 ? 1.543 0.870 1.320 1.00 93.56 137 GLY A C 1
ATOM 1062 O O . GLY A 1 137 ? 0.612 1.599 0.986 1.00 93.56 137 GLY A O 1
ATOM 1063 N N . TRP A 1 138 ? 1.976 -0.122 0.529 1.00 94.25 138 TRP A N 1
ATOM 1064 C CA . TRP A 1 138 ? 1.518 -0.313 -0.851 1.00 94.25 138 TRP A CA 1
ATOM 1065 C C . TRP A 1 138 ? 0.015 -0.581 -0.960 1.00 94.25 138 TRP A C 1
ATOM 1067 O O . TRP A 1 138 ? -0.693 0.151 -1.651 1.00 94.25 138 TRP A O 1
ATOM 1077 N N . SER A 1 139 ? -0.484 -1.598 -0.255 1.00 94.88 139 SER A N 1
ATOM 1078 C CA . SER A 1 139 ? -1.889 -2.015 -0.306 1.00 94.88 139 SER A CA 1
ATOM 1079 C C . SER A 1 139 ? -2.838 -0.899 0.119 1.00 94.88 139 SER A C 1
ATOM 1081 O O . SER A 1 139 ? -3.829 -0.650 -0.563 1.00 94.88 139 SER A O 1
ATOM 1083 N N . ALA A 1 140 ? -2.516 -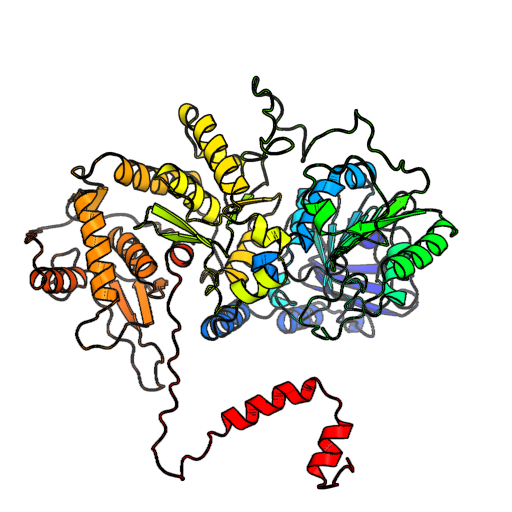0.160 1.180 1.00 95.94 140 ALA A N 1
ATOM 1084 C CA . ALA A 1 140 ? -3.364 0.932 1.640 1.00 95.94 140 ALA A CA 1
ATOM 1085 C C . ALA A 1 140 ? -3.351 2.133 0.688 1.00 95.94 140 ALA A C 1
ATOM 1087 O O . ALA A 1 140 ? -4.394 2.747 0.482 1.00 95.94 140 ALA A O 1
ATOM 1088 N N . GLN A 1 141 ? -2.208 2.456 0.070 1.00 95.38 141 GLN A N 1
ATOM 1089 C CA . GLN A 1 141 ? -2.136 3.493 -0.969 1.00 95.38 141 GLN A CA 1
ATOM 1090 C C . GLN A 1 141 ? -2.946 3.113 -2.206 1.00 95.38 141 GLN A C 1
ATOM 1092 O O . GLN A 1 141 ? -3.659 3.951 -2.760 1.00 95.38 141 GLN A O 1
ATOM 1097 N N . TRP A 1 142 ? -2.853 1.849 -2.615 1.00 95.56 142 TRP A N 1
ATOM 1098 C CA . TRP A 1 142 ? -3.610 1.308 -3.734 1.00 95.56 142 TRP A CA 1
ATOM 1099 C C . TRP A 1 142 ? -5.117 1.337 -3.443 1.00 95.56 142 TRP A C 1
ATOM 1101 O O . TRP A 1 142 ? -5.882 1.885 -4.234 1.00 95.56 142 TRP A O 1
ATOM 1111 N N . LEU A 1 143 ? -5.545 0.863 -2.266 1.00 96.31 143 LEU A N 1
ATOM 1112 C CA . LEU A 1 143 ? -6.944 0.916 -1.823 1.00 96.31 143 LEU A CA 1
ATOM 1113 C C . LEU A 1 143 ? -7.453 2.361 -1.766 1.00 96.31 143 LEU A C 1
ATOM 1115 O O . LEU A 1 143 ? -8.515 2.664 -2.306 1.00 96.31 143 LEU A O 1
ATOM 1119 N N . ALA A 1 144 ? -6.673 3.271 -1.182 1.00 96.19 144 ALA A N 1
ATOM 1120 C CA . ALA A 1 144 ? -7.023 4.684 -1.090 1.00 96.19 144 ALA A CA 1
ATOM 1121 C C . ALA A 1 144 ? -7.174 5.349 -2.466 1.00 96.19 144 ALA A C 1
ATOM 1123 O O . ALA A 1 144 ? -7.982 6.263 -2.610 1.00 96.19 144 ALA A O 1
ATOM 1124 N N . GLY A 1 145 ? -6.445 4.891 -3.487 1.00 94.12 145 GLY A N 1
ATOM 1125 C CA . GLY A 1 145 ? -6.620 5.368 -4.857 1.00 94.12 145 GLY A CA 1
ATOM 1126 C C . GLY A 1 145 ? -7.738 4.686 -5.640 1.00 94.12 145 GLY A C 1
ATOM 1127 O O . GLY A 1 145 ? -8.361 5.326 -6.483 1.00 94.12 145 GLY A O 1
ATOM 1128 N N . CYS A 1 146 ? -8.040 3.417 -5.361 1.00 93.00 146 CYS A N 1
ATOM 1129 C CA . CYS A 1 146 ? -9.202 2.738 -5.935 1.00 93.00 146 CYS A CA 1
ATOM 1130 C C . CYS A 1 146 ? -10.533 3.284 -5.398 1.00 93.00 146 CYS A C 1
ATOM 1132 O O . CYS A 1 146 ? -11.539 3.213 -6.114 1.00 93.00 146 CYS A O 1
ATOM 1134 N N . PHE A 1 147 ? -10.527 3.806 -4.167 1.00 94.50 147 PHE A N 1
ATOM 1135 C CA . PHE A 1 147 ? -11.684 4.317 -3.430 1.00 94.50 147 PHE A CA 1
ATOM 1136 C C . PHE A 1 147 ? -11.413 5.733 -2.882 1.00 94.50 147 PHE A C 1
ATOM 1138 O O . PHE A 1 147 ? -11.360 5.917 -1.666 1.00 94.50 147 PHE A O 1
ATOM 1145 N N . PRO A 1 148 ? -11.225 6.745 -3.752 1.00 92.62 148 PRO A N 1
ATOM 1146 C CA . PRO A 1 148 ? -10.766 8.079 -3.343 1.00 92.62 148 PRO A CA 1
ATOM 1147 C C . PRO A 1 148 ? -11.713 8.789 -2.363 1.00 92.62 148 PRO A C 1
ATOM 1149 O O . PRO A 1 148 ? -11.256 9.529 -1.495 1.00 92.62 148 PRO A O 1
ATOM 1152 N N . GLU A 1 149 ? -13.015 8.511 -2.454 1.00 93.12 149 GLU A N 1
ATOM 1153 C CA . GLU A 1 149 ? -14.043 9.099 -1.584 1.00 93.12 149 GLU A CA 1
ATOM 1154 C C . GLU A 1 149 ? -14.207 8.361 -0.248 1.00 93.12 149 GLU A C 1
ATOM 1156 O O . GLU A 1 149 ? -14.841 8.870 0.675 1.00 93.12 149 GLU A O 1
ATOM 1161 N N . THR A 1 150 ? -13.647 7.155 -0.121 1.00 95.06 150 THR A N 1
ATOM 1162 C CA . THR A 1 150 ? -13.813 6.321 1.070 1.00 95.06 150 THR A CA 1
ATOM 1163 C C . THR A 1 150 ? -12.576 6.421 1.966 1.00 95.06 150 THR A C 1
ATOM 1165 O O . THR A 1 150 ? -11.453 6.254 1.481 1.00 95.06 150 THR A O 1
ATOM 1168 N N . PRO A 1 151 ? -12.737 6.641 3.284 1.00 96.81 151 PRO A N 1
ATOM 1169 C CA . PRO A 1 151 ? -11.631 6.565 4.230 1.00 96.81 151 PRO A CA 1
ATOM 1170 C C . PRO A 1 151 ? -10.985 5.175 4.248 1.00 96.81 151 PRO A C 1
ATOM 1172 O O . PRO A 1 151 ? -11.673 4.158 4.367 1.00 96.81 151 PRO A O 1
ATOM 1175 N N . VAL A 1 152 ? -9.657 5.142 4.197 1.00 98.19 152 VAL A N 1
ATOM 1176 C CA . VAL A 1 152 ? -8.838 3.937 4.341 1.00 98.19 152 VAL A CA 1
ATOM 1177 C C . VAL A 1 152 ? -8.009 4.050 5.613 1.00 98.19 152 VAL A C 1
ATOM 1179 O O . VAL A 1 152 ? -7.390 5.080 5.880 1.00 98.19 152 VAL A O 1
ATOM 1182 N N . VAL A 1 153 ? -7.988 2.981 6.401 1.00 98.44 153 VAL A N 1
ATOM 1183 C CA . VAL A 1 153 ? -7.196 2.871 7.624 1.00 98.44 153 VAL A CA 1
ATOM 1184 C C . VAL A 1 153 ? -6.184 1.752 7.439 1.00 98.44 153 VAL A C 1
ATOM 1186 O O . VAL A 1 153 ? -6.561 0.593 7.312 1.00 98.44 153 VAL A O 1
ATOM 1189 N N . ALA A 1 154 ? -4.901 2.097 7.432 1.00 97.69 154 ALA A N 1
ATOM 1190 C CA . ALA A 1 154 ? -3.807 1.139 7.461 1.00 97.69 154 ALA A CA 1
ATOM 1191 C C . ALA A 1 154 ? -3.409 0.826 8.903 1.00 97.69 154 ALA A C 1
ATOM 1193 O O . ALA A 1 154 ? -3.212 1.741 9.707 1.00 97.69 154 ALA A O 1
ATOM 1194 N N . MET A 1 155 ? -3.234 -0.455 9.214 1.00 96.44 155 MET A N 1
ATOM 1195 C CA . MET A 1 155 ? -2.700 -0.903 10.494 1.00 96.44 155 MET A CA 1
ATOM 1196 C C . MET A 1 155 ? -1.247 -1.370 10.359 1.00 96.44 155 MET A C 1
ATOM 1198 O O . MET A 1 155 ? -0.878 -2.029 9.382 1.00 96.44 155 MET A O 1
ATOM 1202 N N . TRP A 1 156 ? -0.412 -1.022 11.342 1.00 94.75 156 TRP A N 1
ATOM 1203 C CA . TRP A 1 156 ? 0.977 -1.481 11.417 1.00 94.75 156 TRP A CA 1
ATOM 1204 C C . TRP A 1 156 ? 1.437 -1.726 12.859 1.00 94.75 156 TRP A C 1
ATOM 1206 O O . TRP A 1 156 ? 1.129 -0.951 13.757 1.00 94.75 156 TRP A O 1
ATOM 1216 N N . GLU A 1 157 ? 2.227 -2.772 13.094 1.00 89.19 157 GLU A N 1
ATOM 1217 C CA . GLU A 1 157 ? 2.567 -3.261 14.445 1.00 89.19 157 GLU A CA 1
ATOM 1218 C C . GLU A 1 157 ? 3.735 -2.531 15.138 1.00 89.19 157 GLU A C 1
ATOM 1220 O O . GLU A 1 157 ? 4.311 -3.024 16.105 1.00 89.19 157 GLU A O 1
ATOM 1225 N N . GLY A 1 158 ? 4.086 -1.329 14.674 1.00 86.69 158 GLY A N 1
ATOM 1226 C CA . GLY A 1 158 ? 5.021 -0.439 15.370 1.00 86.69 158 GLY A CA 1
ATOM 1227 C C . GLY A 1 158 ? 6.366 -0.273 14.668 1.00 86.69 158 GLY A C 1
ATOM 1228 O O . GLY A 1 158 ? 6.425 0.124 13.507 1.00 86.69 158 GLY A O 1
ATOM 1229 N N . ALA A 1 159 ? 7.464 -0.514 15.389 1.00 86.00 159 ALA A N 1
ATOM 1230 C CA . ALA A 1 159 ? 8.817 -0.103 14.990 1.00 86.00 159 ALA A CA 1
ATOM 1231 C C . ALA A 1 159 ? 9.517 -1.028 13.979 1.00 86.00 159 ALA A C 1
ATOM 1233 O O . ALA A 1 159 ? 10.624 -0.721 13.537 1.00 86.00 159 ALA A O 1
ATOM 1234 N N . HIS A 1 160 ? 8.920 -2.170 13.648 1.00 79.50 160 HIS A N 1
ATOM 1235 C CA . HIS A 1 160 ? 9.594 -3.226 12.899 1.00 79.50 160 HIS A CA 1
ATOM 1236 C C . HIS A 1 160 ? 9.466 -3.068 11.377 1.00 79.50 160 HIS A C 1
ATOM 1238 O O . HIS A 1 160 ? 8.594 -2.362 10.868 1.00 79.50 160 HIS A O 1
ATOM 1244 N N . SER A 1 161 ? 10.313 -3.815 10.662 1.00 80.00 161 SER A N 1
ATOM 1245 C CA . SER A 1 161 ? 10.277 -4.007 9.207 1.00 80.00 161 SER A CA 1
ATOM 1246 C C . SER A 1 161 ? 10.513 -2.734 8.376 1.00 80.00 161 SER A C 1
ATOM 1248 O O . SER A 1 161 ? 11.265 -1.849 8.771 1.00 80.00 161 SER A O 1
ATOM 1250 N N . VAL A 1 162 ? 9.957 -2.717 7.163 1.00 78.94 162 VAL A N 1
ATOM 1251 C CA . VAL A 1 162 ? 10.248 -1.795 6.056 1.00 78.94 162 VAL A CA 1
ATOM 1252 C C . VAL A 1 162 ? 10.015 -0.343 6.436 1.00 78.94 162 VAL A C 1
ATOM 1254 O O . VAL A 1 162 ? 10.939 0.459 6.342 1.00 78.94 162 VAL A O 1
ATOM 1257 N N . LEU A 1 163 ? 8.795 -0.021 6.868 1.00 87.12 163 LEU A N 1
ATOM 1258 C CA . LEU A 1 163 ? 8.451 1.335 7.264 1.00 87.12 163 LEU A CA 1
ATOM 1259 C C . LEU A 1 163 ? 8.779 1.565 8.740 1.00 87.12 163 LEU A C 1
ATOM 1261 O O . LEU A 1 163 ? 9.478 2.520 9.068 1.00 87.12 163 LEU A O 1
ATOM 1265 N N . GLY A 1 164 ? 8.310 0.707 9.649 1.00 91.06 164 GLY A N 1
ATOM 1266 C CA . GLY A 1 164 ? 8.359 1.015 11.079 1.00 91.06 164 GLY A CA 1
ATOM 1267 C C . GLY A 1 164 ? 7.725 2.386 11.388 1.00 91.06 164 GLY A C 1
ATOM 1268 O O . GLY A 1 164 ? 7.074 2.992 10.539 1.00 91.06 164 GLY A O 1
ATOM 1269 N N . TYR A 1 165 ? 7.956 2.945 12.575 1.00 94.69 165 TYR A N 1
ATOM 1270 C CA . TYR A 1 165 ? 7.503 4.314 12.865 1.00 94.69 165 TYR A CA 1
ATOM 1271 C C . TYR A 1 165 ? 8.168 5.357 11.949 1.00 94.69 165 TYR A C 1
ATOM 1273 O O . TYR A 1 165 ? 7.501 6.252 11.437 1.00 94.69 165 TYR A O 1
ATOM 1281 N N . LYS A 1 166 ? 9.479 5.221 11.706 1.00 92.81 166 LYS A N 1
ATOM 1282 C CA . LYS A 1 166 ? 10.285 6.217 10.982 1.00 92.81 166 LYS A CA 1
ATOM 1283 C C . LYS A 1 166 ? 9.922 6.323 9.505 1.00 92.81 166 LYS A C 1
ATOM 1285 O O . LYS A 1 166 ? 9.761 7.422 8.994 1.00 92.81 166 LYS A O 1
ATOM 1290 N N . GLY A 1 167 ? 9.793 5.198 8.812 1.00 92.06 167 GLY A N 1
ATOM 1291 C CA . GLY A 1 167 ? 9.411 5.161 7.403 1.00 92.06 167 GLY A CA 1
ATOM 1292 C C . GLY A 1 167 ? 7.973 5.623 7.198 1.00 92.06 167 GLY A C 1
ATOM 1293 O O . GLY A 1 167 ? 7.721 6.404 6.287 1.00 92.06 167 GLY A O 1
ATOM 1294 N N . TRP A 1 168 ? 7.043 5.242 8.084 1.00 94.12 168 TRP A N 1
ATOM 1295 C CA . TRP A 1 168 ? 5.683 5.789 8.045 1.00 94.12 168 TRP A CA 1
ATOM 1296 C C . TRP A 1 168 ? 5.666 7.304 8.244 1.00 94.12 168 TRP A C 1
ATOM 1298 O O . TRP A 1 168 ? 4.922 7.983 7.549 1.00 94.12 168 TRP A O 1
ATOM 1308 N N . HIS A 1 169 ? 6.486 7.839 9.147 1.00 94.25 169 HIS A N 1
ATOM 1309 C CA . HIS A 1 169 ? 6.564 9.277 9.392 1.00 94.25 169 HIS A CA 1
ATOM 1310 C C . HIS A 1 169 ? 7.226 10.048 8.237 1.00 94.25 169 HIS A C 1
ATOM 1312 O O . HIS A 1 169 ? 6.663 11.021 7.748 1.00 94.25 169 HIS A O 1
ATOM 1318 N N . HIS A 1 170 ? 8.404 9.614 7.784 1.00 91.00 170 HIS A N 1
ATOM 1319 C CA . HIS A 1 170 ? 9.240 10.390 6.857 1.00 91.00 170 HIS A CA 1
ATOM 1320 C C . HIS A 1 170 ? 8.977 10.103 5.373 1.00 91.00 170 HIS A C 1
ATOM 1322 O O . HIS A 1 170 ? 9.250 10.970 4.544 1.00 91.00 170 HIS A O 1
ATOM 1328 N N . LEU A 1 171 ? 8.471 8.911 5.026 1.00 88.31 171 LEU A N 1
ATOM 1329 C CA . LEU A 1 171 ? 8.174 8.519 3.635 1.00 88.31 171 LEU A CA 1
ATOM 1330 C C . LEU A 1 171 ? 6.674 8.555 3.315 1.00 88.31 171 LEU A C 1
ATOM 1332 O O . LEU A 1 171 ? 6.299 8.680 2.149 1.00 88.31 171 LEU A O 1
ATOM 1336 N N . MET A 1 172 ? 5.816 8.392 4.328 1.00 92.00 172 MET A N 1
ATOM 1337 C CA . MET A 1 172 ? 4.354 8.349 4.189 1.00 92.00 172 MET A CA 1
ATOM 1338 C C . MET A 1 172 ? 3.630 9.178 5.267 1.00 92.00 172 MET A C 1
ATOM 1340 O O . MET A 1 172 ? 2.518 8.841 5.698 1.00 92.00 172 MET A O 1
ATOM 1344 N N . GLY A 1 173 ? 4.255 10.270 5.710 1.00 91.25 173 GLY A N 1
ATOM 1345 C CA . GLY A 1 173 ? 3.726 11.179 6.722 1.00 91.25 173 GLY A CA 1
ATOM 1346 C C . GLY A 1 173 ? 2.424 11.868 6.298 1.00 91.25 173 GLY A C 1
ATOM 1347 O O . GLY A 1 173 ? 2.026 11.810 5.126 1.00 91.25 173 GLY A O 1
ATOM 1348 N N . PRO A 1 174 ? 1.711 12.521 7.235 1.00 84.12 174 PRO A N 1
ATOM 1349 C CA . PRO A 1 174 ? 0.566 13.357 6.884 1.00 84.12 174 PRO A CA 1
ATOM 1350 C C . PRO A 1 174 ? 0.981 14.407 5.841 1.00 84.12 174 PRO A C 1
ATOM 1352 O O . PRO A 1 174 ? 1.987 15.084 6.011 1.00 84.12 174 PRO A O 1
ATOM 1355 N N . GLY A 1 175 ? 0.236 14.509 4.739 1.00 84.69 175 GLY A N 1
ATOM 1356 C CA . GLY A 1 175 ? 0.567 15.388 3.607 1.00 84.69 175 GLY A CA 1
ATOM 1357 C C . GLY A 1 175 ? 1.428 14.743 2.513 1.00 84.69 175 GLY A C 1
ATOM 1358 O O . GLY A 1 175 ? 1.411 15.221 1.385 1.00 84.69 175 GLY A O 1
ATOM 1359 N N . GLN A 1 176 ? 2.120 13.633 2.796 1.00 87.69 176 GLN A N 1
ATOM 1360 C CA . GLN A 1 176 ? 2.819 12.837 1.772 1.00 87.69 176 GLN A CA 1
ATOM 1361 C C . GLN A 1 176 ? 1.938 11.711 1.213 1.00 87.69 176 GLN A C 1
ATOM 1363 O O . GLN A 1 176 ? 2.030 11.360 0.036 1.00 87.69 176 GLN A O 1
ATOM 1368 N N . ARG A 1 177 ? 1.103 11.111 2.070 1.00 91.81 177 ARG A N 1
ATOM 1369 C CA . ARG A 1 177 ? 0.114 10.089 1.691 1.00 91.81 177 ARG A CA 1
ATOM 1370 C C . ARG A 1 177 ? -1.215 10.704 1.245 1.00 91.81 177 ARG A C 1
ATOM 1372 O O . ARG A 1 177 ? -1.527 11.828 1.635 1.00 91.81 177 ARG A O 1
ATOM 1379 N N . ARG A 1 178 ? -2.025 9.926 0.512 1.00 92.50 178 ARG A N 1
ATOM 1380 C CA . ARG A 1 178 ? -3.386 10.308 0.099 1.00 92.50 178 ARG A CA 1
ATOM 1381 C C . ARG A 1 178 ? -4.217 10.840 1.273 1.00 92.50 178 ARG A C 1
ATOM 1383 O O . ARG A 1 178 ? -4.179 10.299 2.380 1.00 92.50 178 ARG A O 1
ATOM 1390 N N . GLY A 1 179 ? -5.019 11.873 1.015 1.00 93.12 179 GLY A N 1
ATOM 1391 C CA . GLY A 1 179 ? -5.816 12.559 2.042 1.00 93.12 179 GLY A CA 1
ATOM 1392 C C . GLY A 1 179 ? -6.873 11.680 2.727 1.00 93.12 179 GLY A C 1
ATOM 1393 O O . GLY A 1 179 ? -7.233 11.941 3.880 1.00 93.12 179 GLY A O 1
ATOM 1394 N N . ASN A 1 180 ? -7.328 10.611 2.067 1.00 95.44 180 ASN A N 1
ATOM 1395 C CA . ASN A 1 180 ? -8.243 9.601 2.606 1.00 95.44 180 ASN A CA 1
ATOM 1396 C C . ASN A 1 180 ? -7.557 8.441 3.341 1.00 95.44 180 ASN A C 1
ATOM 1398 O O . ASN A 1 180 ? -8.263 7.567 3.831 1.00 95.44 180 ASN A O 1
ATOM 1402 N N . LEU A 1 181 ? -6.225 8.441 3.478 1.00 97.12 181 LEU A N 1
ATOM 1403 C CA . LEU A 1 181 ? -5.486 7.405 4.198 1.00 97.12 181 LEU A CA 1
ATOM 1404 C C . LEU A 1 181 ? -5.057 7.867 5.602 1.00 97.12 181 LEU A C 1
ATOM 1406 O O . LEU A 1 181 ? -4.336 8.861 5.774 1.00 97.12 181 LEU A O 1
ATOM 1410 N N . ASP A 1 182 ? -5.448 7.097 6.614 1.00 97.31 182 ASP A N 1
ATOM 1411 C CA . ASP A 1 182 ? -4.929 7.179 7.979 1.00 97.31 182 ASP A CA 1
ATOM 1412 C C . ASP A 1 182 ? -4.159 5.921 8.373 1.00 97.31 182 ASP A C 1
ATOM 1414 O O . ASP A 1 182 ? -4.355 4.844 7.819 1.00 97.31 182 ASP A O 1
ATOM 1418 N N . VAL A 1 183 ? -3.267 6.078 9.350 1.00 97.38 183 VAL A N 1
ATOM 1419 C CA . VAL A 1 183 ? -2.404 5.006 9.849 1.00 97.38 183 VAL A CA 1
ATOM 1420 C C . VAL A 1 183 ? -2.602 4.880 11.356 1.00 97.38 183 VAL A C 1
ATOM 1422 O O . VAL A 1 183 ? -2.484 5.862 12.098 1.00 97.38 183 VAL A O 1
ATOM 1425 N N . VAL A 1 184 ? -2.905 3.663 11.797 1.00 98.00 184 VAL A N 1
ATOM 1426 C CA . VAL A 1 184 ? -3.079 3.287 13.199 1.00 98.00 184 VAL A CA 1
ATOM 1427 C C . VAL A 1 184 ? -2.011 2.261 13.551 1.00 98.00 184 VAL A C 1
ATOM 1429 O O . VAL A 1 184 ? -1.949 1.186 12.959 1.00 98.00 184 VAL A O 1
ATOM 1432 N N . PHE A 1 185 ? -1.173 2.572 14.535 1.00 97.75 185 PHE A N 1
ATOM 1433 C CA . PHE A 1 185 ? -0.199 1.611 15.029 1.00 97.75 185 PHE A CA 1
ATOM 1434 C C . PHE A 1 185 ? -0.844 0.714 16.079 1.00 97.75 185 PHE A C 1
ATOM 1436 O O . PHE A 1 185 ? -1.259 1.193 17.135 1.00 97.75 185 PHE A O 1
ATOM 1443 N N . SER A 1 186 ? -0.958 -0.576 15.778 1.00 95.25 186 SER A N 1
ATOM 1444 C CA . SER A 1 186 ? -1.564 -1.591 16.639 1.00 95.25 186 SER A CA 1
ATOM 1445 C C . SER A 1 186 ? -1.030 -2.978 16.276 1.00 95.25 186 SER A C 1
ATOM 1447 O O . SER A 1 186 ? -0.685 -3.230 15.123 1.00 95.25 186 SER A O 1
ATOM 1449 N N . ASP A 1 187 ? -0.938 -3.864 17.266 1.00 90.50 187 ASP A N 1
ATOM 1450 C CA . ASP A 1 187 ? -0.483 -5.244 17.086 1.00 90.50 187 ASP A CA 1
ATOM 1451 C C . ASP A 1 187 ? -1.670 -6.128 16.654 1.00 90.50 187 ASP A C 1
ATOM 1453 O O . ASP A 1 187 ? -2.633 -6.236 17.419 1.00 90.50 187 ASP A O 1
ATOM 1457 N N . PRO A 1 188 ? -1.623 -6.794 15.483 1.00 87.00 188 PRO A N 1
ATOM 1458 C CA . PRO A 1 188 ? -2.715 -7.645 14.997 1.00 87.00 188 PRO A CA 1
ATOM 1459 C C . PRO A 1 188 ? -2.979 -8.883 15.873 1.00 87.00 188 PRO A C 1
ATOM 1461 O O . PRO A 1 188 ? -3.982 -9.565 15.680 1.00 87.00 188 PRO A O 1
ATOM 1464 N N . ARG A 1 189 ? -2.099 -9.195 16.836 1.00 86.44 189 ARG A N 1
ATOM 1465 C CA . ARG A 1 189 ? -2.296 -10.266 17.829 1.00 86.44 189 ARG A CA 1
ATOM 1466 C C . ARG A 1 189 ? -3.150 -9.825 19.019 1.00 86.44 189 ARG A C 1
ATOM 1468 O O . ARG A 1 189 ? -3.529 -10.660 19.837 1.00 86.44 189 ARG A O 1
ATOM 1475 N N . GLN A 1 190 ? -3.415 -8.528 19.147 1.00 90.69 190 GLN A N 1
ATOM 1476 C CA . GLN A 1 190 ? -4.284 -7.956 20.171 1.00 90.69 190 GLN A CA 1
ATOM 1477 C C . GLN A 1 190 ? -5.687 -7.702 19.597 1.00 90.69 190 GLN A C 1
ATOM 1479 O O . GLN A 1 190 ? -5.844 -7.622 18.377 1.00 90.69 190 GLN A O 1
ATOM 1484 N N . PRO A 1 191 ? -6.722 -7.546 20.448 1.00 94.75 191 PRO A N 1
ATOM 1485 C CA . PRO A 1 191 ? -8.037 -7.117 19.986 1.00 94.75 191 PRO A CA 1
ATOM 1486 C C . PRO A 1 191 ? -7.940 -5.832 19.159 1.00 94.75 191 PRO A C 1
ATOM 1488 O O . PRO A 1 191 ? -7.308 -4.859 19.584 1.00 94.75 191 PRO A O 1
ATOM 1491 N N . LEU A 1 192 ? -8.586 -5.819 17.993 1.00 96.81 192 LEU A N 1
ATOM 1492 C CA . LEU A 1 192 ? -8.517 -4.692 17.075 1.00 96.81 192 LEU A CA 1
ATOM 1493 C C . LEU A 1 192 ? -9.165 -3.460 17.726 1.00 96.81 192 LEU A C 1
ATOM 1495 O O . LEU A 1 192 ? -10.293 -3.552 18.226 1.00 96.81 192 LEU A O 1
ATOM 1499 N N . PRO A 1 193 ? -8.518 -2.280 17.689 1.00 97.69 193 PRO A N 1
ATOM 1500 C CA . PRO A 1 193 ? -8.991 -1.079 18.377 1.00 97.69 193 PRO A CA 1
ATOM 1501 C C . PRO A 1 193 ? -10.132 -0.369 17.627 1.00 97.69 193 PRO A C 1
ATOM 1503 O O . PRO A 1 193 ? -10.247 0.857 17.656 1.00 97.69 193 PRO A O 1
ATOM 1506 N N . PHE A 1 194 ? -10.988 -1.136 16.953 1.00 98.44 194 PHE A N 1
ATOM 1507 C CA . PHE A 1 194 ? -12.084 -0.636 16.138 1.00 98.44 194 PHE A CA 1
ATOM 1508 C C . PHE A 1 194 ? -13.443 -1.113 16.639 1.00 98.44 194 PHE A C 1
ATOM 1510 O O . PHE A 1 194 ? -13.560 -2.211 17.189 1.00 98.44 194 PHE A O 1
ATOM 1517 N N . ALA A 1 195 ? -14.464 -0.280 16.457 1.00 98.19 195 ALA A N 1
ATOM 1518 C CA . ALA A 1 195 ? -15.844 -0.604 16.784 1.00 98.19 195 ALA A CA 1
ATOM 1519 C C . ALA A 1 195 ? -16.356 -1.789 15.950 1.00 98.19 195 ALA A C 1
ATOM 1521 O O . ALA A 1 195 ? -15.831 -2.098 14.877 1.00 98.19 195 ALA A O 1
ATOM 1522 N N . ASP A 1 196 ? -17.393 -2.447 16.455 1.00 97.69 196 ASP A N 1
ATOM 1523 C CA . ASP A 1 196 ? -18.089 -3.501 15.720 1.00 97.69 196 ASP A CA 1
ATOM 1524 C C . ASP A 1 196 ? -18.721 -2.913 14.448 1.00 97.69 196 ASP A C 1
ATOM 1526 O O . ASP A 1 196 ? -19.192 -1.772 14.454 1.00 97.69 196 ASP A O 1
ATOM 1530 N N . ALA A 1 197 ? -18.715 -3.682 13.356 1.00 96.75 197 ALA A N 1
ATOM 1531 C CA . ALA A 1 197 ? -19.272 -3.288 12.059 1.00 96.75 197 ALA A CA 1
ATOM 1532 C C . ALA A 1 197 ? -18.755 -1.936 11.508 1.00 96.75 197 ALA A C 1
ATOM 1534 O O . ALA A 1 197 ? -19.455 -1.245 10.765 1.00 96.75 197 ALA A O 1
ATOM 1535 N N . ALA A 1 198 ? -17.526 -1.546 11.858 1.00 97.25 198 ALA A N 1
ATOM 1536 C CA . ALA A 1 198 ? -16.940 -0.263 11.487 1.00 97.25 198 ALA A CA 1
ATOM 1537 C C . ALA A 1 198 ? -16.464 -0.164 10.027 1.00 97.25 198 ALA A C 1
ATOM 1539 O O . ALA A 1 198 ? -16.262 0.958 9.562 1.00 97.25 198 ALA A O 1
ATOM 1540 N N . PHE A 1 199 ? -16.259 -1.271 9.308 1.00 98.31 199 PHE A N 1
ATOM 1541 C CA . PHE A 1 199 ? -15.651 -1.248 7.972 1.00 98.31 199 PHE A CA 1
ATOM 1542 C C . PHE A 1 199 ? -16.475 -1.988 6.926 1.00 98.31 199 PHE A C 1
ATOM 1544 O O . PHE A 1 199 ? -16.923 -3.109 7.133 1.00 98.31 199 PHE A O 1
ATOM 1551 N N . SER A 1 200 ? -16.625 -1.368 5.763 1.00 97.81 200 SER A N 1
ATOM 1552 C CA . SER A 1 200 ? -17.301 -1.939 4.597 1.00 97.81 200 SER A CA 1
ATOM 1553 C C . SER A 1 200 ? -16.400 -2.893 3.810 1.00 97.81 200 SER A C 1
ATOM 1555 O O . SER A 1 200 ? -16.895 -3.759 3.094 1.00 97.81 200 SER A O 1
ATOM 1557 N N . LEU A 1 201 ? -15.082 -2.757 3.957 1.00 98.44 201 LEU A N 1
ATOM 1558 C CA . LEU A 1 201 ? -14.102 -3.723 3.479 1.00 98.44 201 LEU A CA 1
ATOM 1559 C C . LEU A 1 201 ? -13.032 -3.924 4.549 1.00 98.44 201 LEU A C 1
ATOM 1561 O O . LEU A 1 201 ? -12.393 -2.963 4.973 1.00 98.44 201 LEU A O 1
ATOM 1565 N N . VAL A 1 202 ? -12.822 -5.173 4.948 1.00 98.25 202 VAL A N 1
ATOM 1566 C CA . VAL A 1 202 ? -11.659 -5.589 5.735 1.00 98.25 202 VAL A CA 1
ATOM 1567 C C . VAL A 1 202 ? -10.731 -6.358 4.808 1.00 98.25 202 VAL A C 1
ATOM 1569 O O . VAL A 1 202 ? -11.082 -7.425 4.313 1.00 98.25 202 VAL A O 1
ATOM 1572 N N . TYR A 1 203 ? -9.565 -5.787 4.546 1.00 97.75 203 TYR A N 1
ATOM 1573 C CA . TYR A 1 203 ? -8.530 -6.342 3.693 1.00 97.75 203 TYR A CA 1
ATOM 1574 C C . TYR A 1 203 ? -7.329 -6.769 4.531 1.00 97.75 203 TYR A C 1
ATOM 1576 O O . TYR A 1 203 ? -6.907 -6.067 5.450 1.00 97.75 203 TYR A O 1
ATOM 1584 N N . SER A 1 204 ? -6.737 -7.905 4.187 1.00 94.06 204 SER A N 1
ATOM 1585 C CA . SER A 1 204 ? -5.434 -8.291 4.709 1.00 94.06 204 SER A CA 1
ATOM 1586 C C . SER A 1 204 ? -4.639 -9.021 3.641 1.00 94.06 204 SER A C 1
ATOM 1588 O O . SER A 1 204 ? -5.161 -9.950 3.025 1.00 94.06 204 SER A O 1
ATOM 1590 N N . HIS A 1 205 ? -3.370 -8.676 3.502 1.00 92.50 205 HIS A N 1
ATOM 1591 C CA . HIS A 1 205 ? -2.430 -9.388 2.651 1.00 92.50 205 HIS A CA 1
ATOM 1592 C C . HIS A 1 205 ? -1.405 -10.107 3.514 1.00 92.50 205 HIS A C 1
ATOM 1594 O O . HIS A 1 205 ? -0.751 -9.449 4.322 1.00 92.50 205 HIS A O 1
ATOM 1600 N N . ASP A 1 206 ? -1.237 -11.420 3.323 1.00 89.75 206 ASP A N 1
ATOM 1601 C CA . ASP A 1 206 ? -0.128 -12.164 3.935 1.00 89.75 206 ASP A CA 1
ATOM 1602 C C . ASP A 1 206 ? -0.190 -12.165 5.485 1.00 89.75 206 ASP A C 1
ATOM 1604 O O . ASP A 1 206 ? 0.831 -12.080 6.160 1.00 89.75 206 ASP A O 1
ATOM 1608 N N . VAL A 1 207 ? -1.404 -12.220 6.068 1.00 88.69 207 VAL A N 1
ATOM 1609 C CA . VAL A 1 207 ? -1.625 -12.030 7.525 1.00 88.69 207 VAL A CA 1
ATOM 1610 C C . VAL A 1 207 ? -2.107 -13.286 8.253 1.00 88.69 207 VAL A C 1
ATOM 1612 O O . VAL A 1 207 ? -1.504 -13.679 9.252 1.00 88.69 207 VAL A O 1
ATOM 1615 N N . LEU A 1 208 ? -3.186 -13.935 7.791 1.00 88.19 208 LEU A N 1
ATOM 1616 C CA . LEU A 1 208 ? -3.839 -15.014 8.559 1.00 88.19 208 LEU A CA 1
ATOM 1617 C C . LEU A 1 208 ? -2.931 -16.220 8.823 1.00 88.19 208 LEU A C 1
ATOM 1619 O O . LEU A 1 208 ? -3.121 -16.907 9.813 1.00 88.19 208 LEU A O 1
ATOM 1623 N N . HIS A 1 209 ? -1.950 -16.480 7.962 1.00 85.31 209 HIS A N 1
ATOM 1624 C CA . HIS A 1 209 ? -1.019 -17.593 8.143 1.00 85.31 209 HIS A CA 1
ATOM 1625 C C . HIS A 1 209 ? 0.222 -17.216 8.985 1.00 85.31 209 HIS A C 1
ATOM 1627 O O . HIS A 1 209 ? 1.015 -18.090 9.347 1.00 85.31 209 HIS A O 1
ATOM 1633 N N . ARG A 1 210 ? 0.422 -15.918 9.271 1.00 83.56 210 ARG A N 1
ATOM 1634 C CA . ARG A 1 210 ? 1.557 -15.378 10.047 1.00 83.56 210 ARG A CA 1
ATOM 1635 C C . ARG A 1 210 ? 1.232 -15.186 11.519 1.00 83.56 210 ARG A C 1
ATOM 1637 O O . ARG A 1 210 ? 2.078 -15.411 12.379 1.00 83.56 210 ARG A O 1
ATOM 1644 N N . HIS A 1 211 ? 0.020 -14.730 11.799 1.00 80.88 211 HIS A N 1
ATOM 1645 C CA . HIS A 1 211 ? -0.489 -14.564 13.152 1.00 80.88 211 HIS A CA 1
ATOM 1646 C C . HIS A 1 211 ? -1.399 -15.749 13.474 1.00 80.88 211 HIS A C 1
ATOM 1648 O O . HIS A 1 211 ? -1.913 -16.387 12.561 1.00 80.88 211 HIS A O 1
ATOM 1654 N N . GLY A 1 212 ? -1.618 -16.058 14.755 1.00 78.50 212 GLY A N 1
ATOM 1655 C CA . GLY A 1 212 ? -2.632 -17.053 15.110 1.00 78.50 212 GLY A CA 1
ATOM 1656 C C . GLY A 1 212 ? -3.958 -16.663 14.453 1.00 78.50 212 GLY A C 1
ATOM 1657 O O . GLY A 1 212 ? -4.484 -15.588 14.739 1.00 78.50 212 GLY A O 1
ATOM 1658 N N . TRP A 1 213 ? -4.463 -17.486 13.528 1.00 82.50 213 TRP A N 1
ATOM 1659 C CA . TRP A 1 213 ? -5.558 -17.056 12.654 1.00 82.50 213 TRP A CA 1
ATOM 1660 C C . TRP A 1 213 ? -6.874 -16.880 13.412 1.00 82.50 213 TRP A C 1
ATOM 1662 O O . TRP A 1 213 ? -7.685 -16.047 13.026 1.00 82.50 213 TRP A O 1
ATOM 1672 N N . GLN A 1 214 ? -7.087 -17.628 14.502 1.00 84.19 214 GLN A N 1
ATOM 1673 C CA . GLN A 1 214 ? -8.383 -17.680 15.187 1.00 84.19 214 GLN A CA 1
ATOM 1674 C C . GLN A 1 214 ? -8.800 -16.320 15.778 1.00 84.19 214 GLN A C 1
ATOM 1676 O O . GLN A 1 214 ? -9.900 -15.866 15.447 1.00 84.19 214 GLN A O 1
ATOM 1681 N N . PRO A 1 215 ? -7.974 -15.615 16.590 1.00 87.00 215 PRO A N 1
ATOM 1682 C CA . PRO A 1 215 ? -8.360 -14.297 17.095 1.00 87.00 215 PRO A CA 1
ATOM 1683 C C . PRO A 1 215 ? -8.545 -13.280 15.968 1.00 87.00 215 PRO A C 1
ATOM 1685 O O . PRO A 1 215 ? -9.504 -12.512 15.983 1.00 87.00 215 PRO A O 1
ATOM 1688 N N . LEU A 1 216 ? -7.666 -13.302 14.963 1.00 91.00 216 LEU A N 1
ATOM 1689 C CA . LEU A 1 216 ? -7.689 -12.321 13.884 1.00 91.00 216 LEU A CA 1
ATOM 1690 C C . LEU A 1 216 ? -8.883 -12.510 12.940 1.00 91.00 216 LEU A C 1
ATOM 1692 O O . LEU A 1 216 ? -9.500 -11.526 12.541 1.00 91.00 216 LEU A O 1
ATOM 1696 N N . ALA A 1 217 ? -9.241 -13.748 12.602 1.00 92.12 217 ALA A N 1
ATOM 1697 C CA . ALA A 1 217 ? -10.402 -14.047 11.769 1.00 92.12 217 ALA A CA 1
ATOM 1698 C C . ALA A 1 217 ? -11.705 -13.620 12.465 1.00 92.12 217 ALA A C 1
ATOM 1700 O O . ALA A 1 217 ? -12.548 -12.962 11.855 1.00 92.12 217 ALA A O 1
ATOM 1701 N N . GLY A 1 218 ? -11.837 -13.910 13.765 1.00 93.44 218 GLY A N 1
ATOM 1702 C CA . GLY A 1 218 ? -12.975 -13.455 14.568 1.00 93.44 218 GLY A CA 1
ATOM 1703 C C . GLY A 1 218 ? -13.066 -11.929 14.655 1.00 93.44 218 GLY A C 1
ATOM 1704 O O . GLY A 1 218 ? -14.136 -11.357 14.457 1.00 93.44 218 GLY A O 1
ATOM 1705 N N . GLU A 1 219 ? -11.942 -11.249 14.887 1.00 95.88 219 GLU A N 1
ATOM 1706 C CA . GLU A 1 219 ? -11.904 -9.785 14.921 1.00 95.88 219 GLU A CA 1
ATOM 1707 C C . GLU A 1 219 ? -12.169 -9.159 13.542 1.00 95.88 219 GLU A C 1
ATOM 1709 O O . GLU A 1 219 ? -12.852 -8.139 13.471 1.00 95.88 219 GLU A O 1
ATOM 1714 N N . SER A 1 220 ? -11.720 -9.789 12.451 1.00 96.00 220 SER A N 1
ATOM 1715 C CA . SER A 1 220 ? -12.013 -9.355 11.075 1.00 96.00 220 SER A CA 1
ATOM 1716 C C . SER A 1 220 ? -13.515 -9.390 10.793 1.00 96.00 220 SER A C 1
ATOM 1718 O O . SER A 1 220 ? -14.066 -8.423 10.271 1.00 96.00 220 SER A O 1
ATOM 1720 N N . LEU A 1 221 ? -14.199 -10.464 11.204 1.00 95.88 221 LEU A N 1
ATOM 1721 C CA . LEU A 1 221 ? -15.657 -10.575 11.100 1.00 95.88 221 LEU A CA 1
ATOM 1722 C C . LEU A 1 221 ? -16.380 -9.565 12.000 1.00 95.88 221 LEU A C 1
ATOM 1724 O O . LEU A 1 221 ? -17.377 -8.988 11.574 1.00 95.88 221 LEU A O 1
ATOM 1728 N N . ARG A 1 222 ? -15.869 -9.321 13.215 1.00 96.44 222 ARG A N 1
ATOM 1729 C CA . ARG A 1 222 ? -16.448 -8.364 14.171 1.00 96.44 222 ARG A CA 1
ATOM 1730 C C . ARG A 1 222 ? -16.433 -6.934 13.639 1.00 96.44 222 ARG A C 1
ATOM 1732 O O . ARG A 1 222 ? -17.429 -6.223 13.759 1.00 96.44 222 ARG A O 1
ATOM 1739 N N . VAL A 1 223 ? -15.300 -6.485 13.098 1.00 97.56 223 VAL A N 1
ATOM 1740 C CA . VAL A 1 223 ? -15.148 -5.099 12.622 1.00 97.56 223 VAL A CA 1
ATOM 1741 C C . VAL A 1 223 ? -15.738 -4.896 11.224 1.00 97.56 223 VAL A C 1
ATOM 1743 O O . VAL A 1 223 ? -15.989 -3.757 10.832 1.00 97.56 223 VAL A O 1
ATOM 1746 N N . ALA A 1 224 ? -15.997 -5.971 10.478 1.00 97.38 224 ALA A N 1
ATOM 1747 C CA . ALA A 1 224 ? -16.660 -5.907 9.184 1.00 97.38 224 ALA A CA 1
ATOM 1748 C C . ALA A 1 224 ? -18.167 -5.651 9.329 1.00 97.38 224 ALA A C 1
ATOM 1750 O O . ALA A 1 224 ? -18.883 -6.343 10.050 1.00 97.38 224 ALA A O 1
ATOM 1751 N N . HIS A 1 225 ? -18.674 -4.682 8.575 1.00 95.62 225 HIS A N 1
ATOM 1752 C CA . HIS A 1 225 ? -20.099 -4.430 8.417 1.00 95.62 225 HIS A CA 1
ATOM 1753 C C . HIS A 1 225 ? -20.793 -5.647 7.785 1.00 95.62 225 HIS A C 1
ATOM 1755 O O . HIS A 1 225 ? -20.197 -6.313 6.936 1.00 95.62 225 HIS A O 1
ATOM 1761 N N . ALA A 1 226 ? -22.046 -5.931 8.157 1.00 93.06 226 ALA A N 1
ATOM 1762 C CA . ALA A 1 226 ? -22.810 -7.081 7.647 1.00 93.06 226 ALA A CA 1
ATOM 1763 C C . ALA A 1 226 ? -22.894 -7.093 6.106 1.00 93.06 226 ALA A C 1
ATOM 1765 O O . ALA A 1 226 ? -22.614 -8.101 5.467 1.00 93.06 226 ALA A O 1
ATOM 1766 N N . GLU A 1 227 ? -23.153 -5.919 5.525 1.00 94.06 227 GLU A N 1
ATOM 1767 C CA . GLU A 1 227 ? -23.187 -5.682 4.071 1.00 94.06 227 GLU A CA 1
ATOM 1768 C C . GLU A 1 227 ? -21.793 -5.483 3.436 1.00 94.06 227 GLU A C 1
ATOM 1770 O O . GLU A 1 227 ? -21.671 -5.267 2.231 1.00 94.06 227 GLU A O 1
ATOM 1775 N N . GLY A 1 228 ? -20.731 -5.519 4.243 1.00 95.50 228 GLY A N 1
ATOM 1776 C CA . GLY A 1 228 ? -19.352 -5.344 3.799 1.00 95.50 228 GLY A CA 1
ATOM 1777 C C . GLY A 1 228 ? -18.682 -6.646 3.356 1.00 95.50 228 GLY A C 1
ATOM 1778 O O . GLY A 1 228 ? -19.195 -7.744 3.581 1.00 95.50 228 GLY A O 1
ATOM 1779 N N . ALA A 1 229 ? -17.500 -6.519 2.758 1.00 97.00 229 ALA A N 1
ATOM 1780 C CA . ALA A 1 229 ? -16.656 -7.636 2.343 1.00 97.00 229 ALA A CA 1
ATOM 1781 C C . ALA A 1 229 ? -15.476 -7.861 3.303 1.00 97.00 229 ALA A C 1
ATOM 1783 O O . ALA A 1 229 ? -14.954 -6.922 3.908 1.00 97.00 229 ALA A O 1
ATOM 1784 N N . VAL A 1 230 ? -15.023 -9.109 3.397 1.00 97.62 230 VAL A N 1
ATOM 1785 C CA . VAL A 1 230 ? -13.757 -9.478 4.045 1.00 97.62 230 VAL A CA 1
ATOM 1786 C C . VAL A 1 230 ? -12.907 -10.216 3.020 1.00 97.62 230 VAL A C 1
ATOM 1788 O O . VAL A 1 230 ? -13.383 -11.162 2.396 1.00 97.62 230 VAL A O 1
ATOM 1791 N N . LEU A 1 231 ? -11.670 -9.770 2.821 1.00 97.38 231 LEU A N 1
ATOM 1792 C CA . LEU A 1 231 ? -10.744 -10.335 1.847 1.00 97.38 231 LEU A CA 1
ATOM 1793 C C . LEU A 1 231 ? -9.380 -10.569 2.497 1.00 97.38 231 LEU A C 1
ATOM 1795 O O . LEU A 1 231 ? -8.690 -9.623 2.879 1.00 97.38 231 LEU A O 1
ATOM 1799 N N . HIS A 1 232 ? -8.979 -11.834 2.560 1.00 96.12 232 HIS A N 1
ATOM 1800 C CA . HIS A 1 232 ? -7.653 -12.248 2.999 1.00 96.12 232 HIS A CA 1
ATOM 1801 C C . HIS A 1 232 ? -6.897 -12.844 1.811 1.00 96.12 232 HIS A C 1
ATOM 1803 O O . HIS A 1 232 ? -7.238 -13.935 1.359 1.00 96.12 232 HIS A O 1
ATOM 1809 N N . THR A 1 233 ? -5.896 -12.133 1.293 1.00 94.44 233 THR A N 1
ATOM 1810 C CA . THR A 1 233 ? -5.050 -12.600 0.185 1.00 94.44 233 THR A CA 1
ATOM 1811 C C . THR A 1 233 ? -3.774 -13.258 0.693 1.00 94.44 233 THR A C 1
ATOM 1813 O O . THR A 1 233 ? -3.318 -12.984 1.809 1.00 94.44 233 THR A O 1
ATOM 1816 N N . HIS A 1 234 ? -3.190 -14.107 -0.155 1.00 92.75 234 HIS A N 1
ATOM 1817 C CA . HIS A 1 234 ? -1.915 -14.771 0.079 1.00 92.75 234 HIS A CA 1
ATOM 1818 C C . HIS A 1 234 ? -1.904 -15.669 1.325 1.00 92.75 234 HIS A C 1
ATOM 1820 O O . HIS A 1 234 ? -1.257 -15.403 2.340 1.00 92.75 234 HIS A O 1
ATOM 1826 N N . LEU A 1 235 ? -2.677 -16.748 1.258 1.00 90.88 235 LEU A N 1
ATOM 1827 C CA . LEU A 1 235 ? -2.745 -17.800 2.265 1.00 90.88 235 LEU A CA 1
ATOM 1828 C C . LEU A 1 235 ? -1.977 -19.018 1.780 1.00 90.88 235 LEU A C 1
ATOM 1830 O O . LEU A 1 235 ? -2.269 -19.532 0.707 1.00 90.88 235 LEU A O 1
ATOM 1834 N N . HIS A 1 236 ? -1.047 -19.513 2.590 1.00 89.25 236 HIS A N 1
ATOM 1835 C CA . HIS A 1 236 ? -0.378 -20.778 2.311 1.00 89.25 236 HIS A CA 1
ATOM 1836 C C . HIS A 1 236 ? -1.319 -21.954 2.610 1.00 89.25 236 HIS A C 1
ATOM 1838 O O . HIS A 1 236 ? -1.756 -22.142 3.751 1.00 89.25 236 HIS A O 1
ATOM 1844 N N . LEU A 1 237 ? -1.623 -22.740 1.581 1.00 89.12 237 LEU A N 1
ATOM 1845 C CA . LEU A 1 237 ? -2.472 -23.921 1.629 1.00 89.12 237 LEU A CA 1
ATOM 1846 C C . LEU A 1 237 ? -1.624 -25.194 1.646 1.00 89.12 237 LEU A C 1
ATOM 1848 O O . LEU A 1 237 ? -0.659 -25.322 0.898 1.00 89.12 237 LEU A O 1
ATOM 1852 N N . ARG A 1 238 ? -2.054 -26.197 2.418 1.00 88.12 238 ARG A N 1
ATOM 1853 C CA . ARG A 1 238 ? -1.475 -27.556 2.370 1.00 88.12 238 ARG A CA 1
ATOM 1854 C C . ARG A 1 238 ? -1.958 -28.394 1.179 1.00 88.12 238 ARG A C 1
ATOM 1856 O O . ARG A 1 238 ? -1.686 -29.588 1.132 1.00 88.12 238 ARG A O 1
ATOM 1863 N N . ASN A 1 239 ? -2.716 -27.809 0.249 1.00 86.62 239 ASN A N 1
ATOM 1864 C CA . ASN A 1 239 ? -3.270 -28.521 -0.909 1.00 86.62 239 ASN A CA 1
ATOM 1865 C C . ASN A 1 239 ? -2.173 -29.122 -1.792 1.00 86.62 239 ASN A C 1
ATOM 1867 O O . ASN A 1 239 ? -2.308 -30.242 -2.281 1.00 86.62 239 ASN A O 1
ATOM 1871 N N . SER A 1 240 ? -1.091 -28.362 -1.949 1.00 78.69 240 SER A N 1
ATOM 1872 C CA . SER A 1 240 ? 0.095 -28.732 -2.705 1.00 78.69 240 SER A CA 1
ATOM 1873 C C . SER A 1 240 ? 1.308 -28.234 -1.937 1.00 78.69 240 SER A C 1
ATOM 1875 O O . SER A 1 240 ? 1.540 -27.030 -1.864 1.00 78.69 240 SER A O 1
ATOM 1877 N N . GLU A 1 241 ? 2.079 -29.139 -1.342 1.00 66.62 241 GLU A N 1
ATOM 1878 C CA . GLU A 1 241 ? 3.356 -28.769 -0.732 1.00 66.62 241 GLU A CA 1
ATOM 1879 C C . GLU A 1 241 ? 4.349 -28.390 -1.845 1.00 66.62 241 GLU A C 1
ATOM 1881 O O . GLU A 1 241 ? 4.518 -29.156 -2.798 1.00 66.62 241 GLU A O 1
ATOM 1886 N N . PRO A 1 242 ? 4.999 -27.214 -1.784 1.00 61.12 242 PRO A N 1
ATOM 1887 C CA . PRO A 1 242 ? 5.984 -26.848 -2.787 1.00 61.12 242 PRO A CA 1
ATOM 1888 C C . PRO A 1 242 ? 7.185 -27.785 -2.644 1.00 61.12 242 PRO A C 1
ATOM 1890 O O . PRO A 1 242 ? 7.695 -27.949 -1.540 1.00 61.12 242 PRO A O 1
ATOM 1893 N N . GLU A 1 243 ? 7.664 -28.379 -3.740 1.00 46.12 243 GLU A N 1
ATOM 1894 C CA . GLU A 1 243 ? 8.924 -29.127 -3.739 1.00 46.12 243 GLU A CA 1
ATOM 1895 C C . GLU A 1 243 ? 10.098 -28.224 -4.169 1.00 46.12 243 GLU A C 1
ATOM 1897 O O . GLU A 1 243 ? 10.055 -27.636 -5.256 1.00 46.12 243 GLU A O 1
ATOM 1902 N N . PRO A 1 244 ? 11.173 -28.119 -3.356 1.00 52.12 244 PRO A N 1
ATOM 1903 C CA . PRO A 1 244 ? 11.375 -28.785 -2.062 1.00 52.12 244 PRO A CA 1
ATOM 1904 C C . PRO A 1 244 ? 10.558 -28.154 -0.920 1.00 52.12 244 PRO A C 1
ATOM 1906 O O . PRO A 1 244 ? 10.467 -26.927 -0.825 1.00 52.12 244 PRO A O 1
ATOM 1909 N N . PHE A 1 245 ? 10.037 -29.003 -0.022 1.00 50.88 245 PHE A N 1
ATOM 1910 C CA . PHE A 1 245 ? 9.296 -28.570 1.165 1.00 50.88 245 PHE A CA 1
ATOM 1911 C C . PHE A 1 245 ? 10.202 -27.720 2.058 1.00 50.88 245 PHE A C 1
ATOM 1913 O O . PHE A 1 245 ? 11.266 -28.163 2.495 1.00 50.88 245 PHE A O 1
ATOM 1920 N N . PHE A 1 246 ? 9.783 -26.485 2.323 1.00 56.47 246 PHE A N 1
ATOM 1921 C CA . PHE A 1 246 ? 10.452 -25.591 3.259 1.00 56.47 246 PHE A CA 1
ATOM 1922 C C . PHE A 1 246 ? 9.454 -25.184 4.337 1.00 56.47 246 PHE A C 1
ATOM 1924 O O . PHE A 1 246 ? 8.461 -24.508 4.057 1.00 56.47 246 PHE A O 1
ATOM 1931 N N . GLU A 1 247 ? 9.726 -25.579 5.577 1.00 56.53 247 GLU A N 1
ATOM 1932 C CA . GLU A 1 247 ? 8.933 -25.187 6.735 1.00 56.53 247 GLU A CA 1
ATOM 1933 C C . GLU A 1 247 ? 9.108 -23.677 6.972 1.00 56.53 247 GLU A C 1
ATOM 1935 O O . GLU A 1 247 ? 10.093 -23.212 7.538 1.00 56.53 247 GLU A O 1
ATOM 1940 N N . ARG A 1 248 ? 8.159 -22.868 6.483 1.00 58.91 248 ARG A N 1
ATOM 1941 C CA . ARG A 1 248 ? 8.227 -21.393 6.544 1.00 58.91 248 ARG A CA 1
ATOM 1942 C C . ARG A 1 248 ? 7.955 -20.808 7.938 1.00 58.91 248 ARG A C 1
ATOM 1944 O O . ARG A 1 248 ? 7.782 -19.597 8.048 1.00 58.91 248 ARG A O 1
ATOM 1951 N N . GLY A 1 249 ? 7.856 -21.634 8.983 1.00 65.31 249 GLY A N 1
ATOM 1952 C CA . GLY A 1 249 ? 7.461 -21.193 10.329 1.00 65.31 249 GLY A CA 1
ATOM 1953 C C . GLY A 1 249 ? 6.081 -20.517 10.371 1.00 65.31 249 GLY A C 1
ATOM 1954 O O . GLY A 1 249 ? 5.825 -19.685 11.234 1.00 65.31 249 GLY A O 1
ATOM 1955 N N . CYS A 1 250 ? 5.221 -20.826 9.396 1.00 77.44 250 CYS A N 1
ATOM 1956 C CA . CYS A 1 250 ? 3.885 -20.260 9.215 1.00 77.44 250 CYS A CA 1
ATOM 1957 C C . CYS A 1 250 ? 2.830 -21.335 9.473 1.00 77.44 250 CYS A C 1
ATOM 1959 O O . CYS A 1 250 ? 3.074 -22.511 9.194 1.00 77.44 250 CYS A O 1
ATOM 1961 N N . GLN A 1 251 ? 1.635 -20.935 9.905 1.00 81.56 251 GLN A N 1
ATOM 1962 C CA . GLN A 1 251 ? 0.506 -21.856 9.953 1.00 81.56 251 GLN A CA 1
ATOM 1963 C C . GLN A 1 251 ? -0.012 -22.107 8.536 1.00 81.56 251 GLN A C 1
ATOM 1965 O O . GLN A 1 251 ? -0.285 -21.172 7.796 1.00 81.56 251 GLN A O 1
ATOM 1970 N N . GLN A 1 252 ? -0.141 -23.370 8.155 1.00 86.12 252 GLN A N 1
ATOM 1971 C CA . GLN A 1 252 ? -0.684 -23.776 6.861 1.00 86.12 252 GLN A CA 1
ATOM 1972 C C . GLN A 1 252 ? -1.833 -24.730 7.140 1.00 86.12 252 GLN A C 1
ATOM 1974 O O . GLN A 1 252 ? -1.671 -25.620 7.974 1.00 86.12 252 GLN A O 1
ATOM 1979 N N . GLU A 1 253 ? -2.948 -24.569 6.442 1.00 89.56 253 GLU A N 1
ATOM 1980 C CA . GLU A 1 253 ? -4.117 -25.452 6.542 1.00 89.56 253 GLU A CA 1
ATOM 1981 C C . GLU A 1 253 ? -4.534 -25.892 5.141 1.00 89.56 253 GLU A C 1
ATOM 1983 O O . GLU A 1 253 ? -4.201 -25.231 4.153 1.00 89.56 253 GLU A O 1
ATOM 1988 N N . HIS A 1 254 ? -5.244 -27.013 5.022 1.00 92.94 254 HIS A N 1
ATOM 1989 C CA . HIS A 1 254 ? -5.793 -27.404 3.729 1.00 92.94 254 HIS A CA 1
ATOM 1990 C C . HIS A 1 254 ? -6.975 -26.481 3.379 1.00 92.94 254 HIS A C 1
ATOM 1992 O O . HIS A 1 254 ? -7.728 -26.041 4.248 1.00 92.94 254 HIS A O 1
ATOM 1998 N N . GLY A 1 255 ? -7.207 -26.202 2.097 1.00 93.62 255 GLY A N 1
ATOM 1999 C CA . GLY A 1 255 ? -8.324 -25.369 1.634 1.00 93.62 255 GLY A CA 1
ATOM 2000 C C . GLY A 1 255 ? -9.692 -25.911 2.066 1.00 93.62 255 GLY A C 1
ATOM 2001 O O . GLY A 1 255 ? -10.613 -25.146 2.324 1.00 93.62 255 GLY A O 1
ATOM 2002 N N . ARG A 1 256 ? -9.812 -27.231 2.245 1.00 95.19 256 ARG A N 1
ATOM 2003 C CA . ARG A 1 256 ? -10.993 -27.889 2.845 1.00 95.19 256 ARG A CA 1
ATOM 2004 C C . ARG A 1 256 ? -11.240 -27.494 4.300 1.00 95.19 256 ARG A C 1
ATOM 2006 O O . ARG A 1 256 ? -12.398 -27.404 4.692 1.00 95.19 256 ARG A O 1
ATOM 2013 N N . ASP A 1 257 ? -10.190 -27.261 5.079 1.00 94.25 257 ASP A N 1
ATOM 2014 C CA . ASP A 1 257 ? -10.325 -26.847 6.477 1.00 94.25 257 ASP A CA 1
ATOM 2015 C C . ASP A 1 257 ? -10.801 -25.393 6.541 1.00 94.25 257 ASP A C 1
ATOM 2017 O O . ASP A 1 257 ? -11.717 -25.063 7.294 1.00 94.25 257 ASP A O 1
ATOM 2021 N N . TRP A 1 258 ? -10.269 -24.539 5.658 1.00 94.81 258 TRP A N 1
ATOM 2022 C CA . TRP A 1 258 ? -10.789 -23.186 5.465 1.00 94.81 258 TRP A CA 1
ATOM 2023 C C . TRP A 1 258 ? -12.243 -23.180 5.001 1.00 94.81 258 TRP A C 1
ATOM 2025 O O . TRP A 1 258 ? -13.039 -22.400 5.513 1.00 94.81 258 TRP A O 1
ATOM 2035 N N . ARG A 1 259 ? -12.612 -24.068 4.074 1.00 96.44 259 ARG A N 1
ATOM 2036 C CA . ARG A 1 259 ? -13.998 -24.241 3.629 1.00 96.44 259 ARG A CA 1
ATOM 2037 C C . ARG A 1 259 ? -14.912 -24.651 4.780 1.00 96.44 259 ARG A C 1
ATOM 2039 O O . ARG A 1 259 ? -15.947 -24.028 4.965 1.00 96.44 259 ARG A O 1
ATOM 2046 N N . ALA A 1 260 ? -14.501 -25.621 5.596 1.00 95.50 260 ALA A N 1
ATOM 2047 C CA . ALA A 1 260 ? -15.260 -26.043 6.771 1.00 95.50 260 ALA A CA 1
ATOM 2048 C C . ALA A 1 260 ? -15.424 -24.907 7.798 1.00 95.50 260 ALA A C 1
ATOM 2050 O O . ALA A 1 260 ? -16.491 -24.754 8.393 1.00 95.50 260 ALA A O 1
ATOM 2051 N N . TRP A 1 261 ? -14.394 -24.076 7.988 1.00 94.50 261 TRP A N 1
ATOM 2052 C CA . TRP A 1 261 ? -14.513 -22.862 8.796 1.00 94.50 261 TRP A CA 1
ATOM 2053 C C . TRP A 1 261 ? -15.510 -21.868 8.187 1.00 94.50 261 TRP A C 1
ATOM 2055 O O . TRP A 1 261 ? -16.380 -21.370 8.903 1.00 94.50 261 TRP A O 1
ATOM 2065 N N . LEU A 1 262 ? -15.424 -21.615 6.876 1.00 95.56 262 LEU A N 1
ATOM 2066 C CA . LEU A 1 262 ? -16.356 -20.741 6.168 1.00 95.56 262 LEU A CA 1
ATOM 2067 C C . LEU A 1 262 ? -17.795 -21.249 6.284 1.00 95.56 262 LEU A C 1
ATOM 2069 O O . LEU A 1 262 ? -18.665 -20.440 6.561 1.00 95.56 262 LEU A O 1
ATOM 2073 N N . ASP A 1 263 ? -18.053 -22.554 6.186 1.00 95.50 263 ASP A N 1
ATOM 2074 C CA . ASP A 1 263 ? -19.395 -23.130 6.370 1.00 95.50 263 ASP A CA 1
ATOM 2075 C C . ASP A 1 263 ? -19.978 -22.780 7.753 1.00 95.50 263 ASP A C 1
ATOM 2077 O O . ASP A 1 263 ? -21.165 -22.477 7.887 1.00 95.50 263 ASP A O 1
ATOM 2081 N N . GLY A 1 264 ? -19.128 -22.742 8.786 1.00 94.19 264 GLY A N 1
ATOM 2082 C CA . GLY A 1 264 ? -19.502 -22.251 10.113 1.00 94.19 264 GLY A CA 1
ATOM 2083 C C . GLY A 1 264 ? -19.810 -20.749 10.146 1.00 94.19 264 GLY A C 1
ATOM 2084 O O . GLY A 1 264 ? -20.727 -20.330 10.850 1.00 94.19 264 GLY A O 1
ATOM 2085 N N . VAL A 1 265 ? -19.081 -19.937 9.375 1.00 93.31 265 VAL A N 1
ATOM 2086 C CA . VAL A 1 265 ? -19.341 -18.492 9.231 1.00 93.31 265 VAL A CA 1
ATOM 2087 C C . VAL A 1 265 ? -20.625 -18.226 8.439 1.00 93.31 265 VAL A C 1
ATOM 2089 O O . VAL A 1 265 ? -21.368 -17.311 8.781 1.00 93.31 265 VAL A O 1
ATOM 2092 N N . GLU A 1 266 ? -20.921 -19.024 7.413 1.00 94.06 266 GLU A N 1
ATOM 2093 C CA . GLU A 1 266 ? -22.151 -18.911 6.618 1.00 94.06 266 GLU A CA 1
ATOM 2094 C C . GLU A 1 266 ? -23.404 -19.235 7.440 1.00 94.06 266 GLU A C 1
ATOM 2096 O O . GLU A 1 266 ? -24.463 -18.653 7.210 1.00 94.06 266 GLU A O 1
ATOM 2101 N N . ALA A 1 267 ? -23.273 -20.121 8.431 1.00 90.94 267 ALA A N 1
ATOM 2102 C CA . ALA A 1 267 ? -24.332 -20.456 9.380 1.00 90.94 267 ALA A CA 1
ATOM 2103 C C . ALA A 1 267 ? -24.471 -19.456 10.549 1.00 90.94 267 ALA A C 1
ATOM 2105 O O . ALA A 1 267 ? -25.398 -19.586 11.351 1.00 90.94 267 ALA A O 1
ATOM 2106 N N . ALA A 1 268 ? -23.549 -18.498 10.689 1.00 90.00 268 ALA A N 1
ATOM 2107 C CA . ALA A 1 268 ? -23.558 -17.513 11.767 1.00 90.00 268 ALA A CA 1
ATOM 2108 C C . ALA A 1 268 ? -24.425 -16.285 11.433 1.00 90.00 268 ALA A C 1
ATOM 2110 O O . ALA A 1 268 ? -24.808 -16.055 10.291 1.00 90.00 268 ALA A O 1
ATOM 2111 N N . GLU A 1 269 ? -24.708 -15.464 12.448 1.00 85.31 269 GLU A N 1
ATOM 2112 C CA . GLU A 1 269 ? -25.445 -14.203 12.309 1.00 85.31 269 GLU A CA 1
ATOM 2113 C C . GLU A 1 269 ? -24.495 -13.000 12.487 1.00 85.31 269 GLU A C 1
ATOM 2115 O O . GLU A 1 269 ? -23.790 -12.939 13.502 1.00 85.31 269 GLU A O 1
ATOM 2120 N N . PRO A 1 270 ? -24.475 -12.017 11.564 1.00 86.00 270 PRO A N 1
ATOM 2121 C CA . PRO A 1 270 ? -25.216 -11.985 10.299 1.00 86.00 270 PRO A CA 1
ATOM 2122 C C . PRO A 1 270 ? -24.631 -12.965 9.262 1.00 86.00 270 PRO A C 1
ATOM 2124 O O . PRO A 1 270 ? -23.404 -13.118 9.204 1.00 86.00 270 PRO A O 1
ATOM 2127 N N . PRO A 1 271 ? -25.471 -13.579 8.406 1.00 87.94 271 PRO A N 1
ATOM 2128 C CA . PRO A 1 271 ? -25.014 -14.580 7.457 1.00 87.94 271 PRO A CA 1
ATOM 2129 C C . PRO A 1 271 ? -24.151 -13.953 6.363 1.00 87.94 271 PRO A C 1
ATOM 2131 O O . PRO A 1 271 ? -24.410 -12.857 5.850 1.00 87.94 271 PRO A O 1
ATOM 2134 N N . ARG A 1 272 ? -23.123 -14.695 5.966 1.00 94.56 272 ARG A N 1
ATOM 2135 C CA . ARG A 1 272 ? -22.210 -14.360 4.869 1.00 94.56 272 ARG A CA 1
ATOM 2136 C C . ARG A 1 272 ? -22.155 -15.522 3.886 1.00 94.56 272 ARG A C 1
ATOM 2138 O O . ARG A 1 272 ? -22.629 -16.608 4.187 1.00 94.56 272 ARG A O 1
ATOM 2145 N N . ARG A 1 273 ? -21.577 -15.288 2.713 1.00 95.81 273 ARG A N 1
ATOM 2146 C CA . ARG A 1 273 ? -21.123 -16.338 1.794 1.00 95.81 273 ARG A CA 1
ATOM 2147 C C . ARG A 1 273 ? -19.612 -16.260 1.698 1.00 95.81 273 ARG A C 1
ATOM 2149 O O . ARG A 1 273 ? -19.074 -15.161 1.559 1.00 95.81 273 ARG A O 1
ATOM 2156 N N . GLY A 1 274 ? -18.948 -17.396 1.825 1.00 96.44 274 GLY A N 1
ATOM 2157 C CA . GLY A 1 274 ? -17.502 -17.524 1.773 1.00 96.44 274 GLY A CA 1
ATOM 2158 C C . GLY A 1 274 ? -17.049 -18.238 0.508 1.00 96.44 274 GLY A C 1
ATOM 2159 O O . GLY A 1 274 ? -17.772 -19.075 -0.028 1.00 96.44 274 GLY A O 1
ATOM 2160 N N . TRP A 1 275 ? -15.828 -17.960 0.064 1.00 97.44 275 TRP A N 1
ATOM 2161 C CA . TRP A 1 275 ? -15.141 -18.712 -0.982 1.00 97.44 275 TRP A CA 1
ATOM 2162 C C . TRP A 1 275 ? -13.670 -18.877 -0.620 1.00 97.44 275 TRP A C 1
ATOM 2164 O O . TRP A 1 275 ? -13.016 -17.910 -0.220 1.00 97.44 275 TRP A O 1
ATOM 2174 N N . VAL A 1 276 ? -13.149 -20.086 -0.818 1.00 97.06 276 VAL A N 1
ATOM 2175 C CA . VAL A 1 276 ? -11.708 -20.327 -0.956 1.00 97.06 276 VAL A CA 1
ATOM 2176 C C . VAL A 1 276 ? -11.378 -20.226 -2.439 1.00 97.06 276 VAL A C 1
ATOM 2178 O O .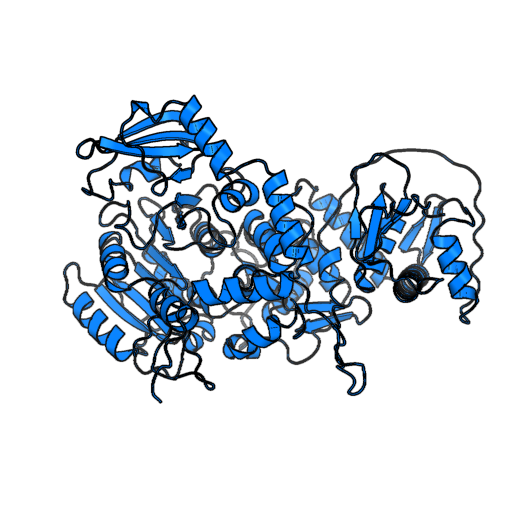 VAL A 1 276 ? -12.012 -20.908 -3.234 1.00 97.06 276 VAL A O 1
ATOM 2181 N N . LEU A 1 277 ? -10.423 -19.389 -2.839 1.00 96.19 277 LEU A N 1
ATOM 2182 C CA . LEU A 1 277 ? -10.037 -19.218 -4.246 1.00 96.19 277 LEU A CA 1
ATOM 2183 C C . LEU A 1 277 ? -8.535 -19.472 -4.420 1.00 96.19 277 LEU A C 1
ATOM 2185 O O . LEU A 1 277 ? -7.751 -19.149 -3.526 1.00 96.19 277 LEU A O 1
ATOM 2189 N N . GLY A 1 278 ? -8.135 -20.038 -5.561 1.00 93.50 278 GLY A N 1
ATOM 2190 C CA . GLY A 1 278 ? -6.725 -20.192 -5.931 1.00 93.50 278 GLY A CA 1
ATOM 2191 C C . GLY A 1 278 ? -6.110 -18.860 -6.361 1.00 93.50 278 GLY A C 1
ATOM 2192 O O . GLY A 1 278 ? -6.707 -18.129 -7.153 1.00 93.50 278 GLY A O 1
ATOM 2193 N N . GLU A 1 279 ? -4.930 -18.517 -5.838 1.00 91.81 279 GLU A N 1
ATOM 2194 C CA . GLU A 1 279 ? -4.256 -17.251 -6.163 1.00 91.81 279 GLU A CA 1
ATOM 2195 C C . GLU A 1 279 ? -3.897 -17.176 -7.655 1.00 91.81 279 GLU A C 1
ATOM 2197 O O . GLU A 1 279 ? -4.153 -16.157 -8.299 1.00 91.81 279 GLU A O 1
ATOM 2202 N N . SER A 1 280 ? -3.385 -18.273 -8.220 1.00 89.44 280 SER A N 1
ATOM 2203 C CA . SER A 1 280 ? -3.002 -18.377 -9.631 1.00 89.44 280 SER A CA 1
ATOM 2204 C C . SER A 1 280 ? -4.202 -18.165 -10.555 1.00 89.44 280 SER A C 1
ATOM 2206 O O . SER A 1 280 ? -4.152 -17.339 -11.466 1.00 89.44 280 SER A O 1
ATOM 2208 N N . GLU A 1 281 ? -5.303 -18.874 -10.286 1.00 89.69 281 GLU A N 1
ATOM 2209 C CA . GLU A 1 281 ? -6.523 -18.819 -11.096 1.00 89.69 281 GLU A CA 1
ATOM 2210 C C . GLU A 1 281 ? -7.123 -17.409 -11.119 1.00 89.69 281 GLU A C 1
ATOM 2212 O O . GLU A 1 281 ? -7.481 -16.887 -12.181 1.00 89.69 281 GLU A O 1
ATOM 2217 N N . VAL A 1 282 ? -7.195 -16.764 -9.950 1.00 92.06 282 VAL A N 1
ATOM 2218 C CA . VAL A 1 282 ? -7.706 -15.395 -9.851 1.00 92.06 282 VAL A CA 1
ATOM 2219 C C . VAL A 1 282 ? -6.771 -14.435 -10.575 1.00 92.06 282 VAL A C 1
ATOM 2221 O O . VAL A 1 282 ? -7.247 -13.626 -11.367 1.00 92.06 282 VAL A O 1
ATOM 2224 N N . PHE A 1 283 ? -5.458 -14.532 -10.359 1.00 90.38 283 PHE A N 1
ATOM 2225 C CA . PHE A 1 283 ? -4.488 -13.622 -10.964 1.00 90.38 283 PHE A CA 1
ATOM 2226 C C . PHE A 1 283 ? -4.519 -13.675 -12.494 1.00 90.38 283 PHE A C 1
ATOM 2228 O O . PHE A 1 283 ? -4.497 -12.621 -13.136 1.00 90.38 283 PHE A O 1
ATOM 2235 N N . ASP A 1 284 ? -4.605 -14.871 -13.084 1.00 86.44 284 ASP A N 1
ATOM 2236 C CA . ASP A 1 284 ? -4.661 -15.105 -14.537 1.00 86.44 284 ASP A CA 1
ATOM 2237 C C . ASP A 1 284 ? -5.984 -14.734 -15.197 1.00 86.44 284 ASP A C 1
ATOM 2239 O O . ASP A 1 284 ? -6.078 -14.704 -16.426 1.00 86.44 284 ASP A O 1
ATOM 2243 N N . THR A 1 285 ? -6.976 -14.345 -14.402 1.00 84.12 285 THR A N 1
ATOM 2244 C CA . THR A 1 285 ? -8.273 -13.906 -14.894 1.00 84.12 285 THR A CA 1
ATOM 2245 C C . THR A 1 285 ? -8.351 -12.374 -14.877 1.00 84.12 285 THR A C 1
ATOM 2247 O O . THR A 1 285 ? -8.519 -11.792 -13.810 1.00 84.12 285 THR A O 1
ATOM 2250 N N . PRO A 1 286 ? -8.321 -11.668 -16.030 1.00 74.19 286 PRO A N 1
ATOM 2251 C CA . PRO A 1 286 ? -8.366 -10.199 -16.054 1.00 74.19 286 PRO A CA 1
ATOM 2252 C C . PRO A 1 286 ? -9.628 -9.608 -15.413 1.00 74.19 286 PRO A C 1
ATOM 2254 O O . PRO A 1 286 ? -9.622 -8.478 -14.932 1.00 74.19 286 PRO A O 1
ATOM 2257 N N . ARG A 1 287 ? -10.731 -10.365 -15.440 1.00 80.38 287 ARG A N 1
ATOM 2258 C CA . ARG A 1 287 ? -11.999 -10.018 -14.799 1.00 80.38 287 ARG A CA 1
ATOM 2259 C C . ARG A 1 287 ? -12.694 -11.281 -14.316 1.00 80.38 287 ARG A C 1
ATOM 2261 O O . ARG A 1 287 ? -13.169 -12.072 -15.131 1.00 80.38 287 ARG A O 1
ATOM 2268 N N . LEU A 1 288 ? -12.792 -11.449 -13.002 1.00 85.38 288 LEU A N 1
ATOM 2269 C CA . LEU A 1 288 ? -13.440 -12.614 -12.414 1.00 85.38 288 LEU A CA 1
ATOM 2270 C C . LEU A 1 288 ? -14.962 -12.430 -12.453 1.00 85.38 288 LEU A C 1
ATOM 2272 O O . LEU A 1 288 ? -15.522 -11.692 -11.649 1.00 85.38 288 LEU A O 1
ATOM 2276 N N . THR A 1 289 ? -15.646 -13.060 -13.408 1.00 86.69 289 THR A N 1
ATOM 2277 C CA . THR A 1 289 ? -17.108 -12.925 -13.580 1.00 86.69 289 THR A CA 1
ATOM 2278 C C . THR A 1 289 ? -17.918 -13.910 -12.747 1.00 86.69 289 THR A C 1
ATOM 2280 O O . THR A 1 289 ? -19.116 -13.702 -12.552 1.00 86.69 289 THR A O 1
ATOM 2283 N N . ARG A 1 290 ? -17.281 -14.959 -12.225 1.00 91.12 290 ARG A N 1
ATOM 2284 C CA . ARG A 1 290 ? -17.909 -15.974 -11.383 1.00 91.12 290 ARG A CA 1
ATOM 2285 C C . ARG A 1 290 ? -16.996 -16.337 -10.219 1.00 91.12 290 ARG A C 1
ATOM 2287 O O . ARG A 1 290 ? -15.810 -16.564 -10.429 1.00 91.12 290 ARG A O 1
ATOM 2294 N N . LEU A 1 291 ? -17.569 -16.439 -9.025 1.00 93.31 291 LEU A N 1
ATOM 2295 C CA . LEU A 1 291 ? -16.899 -16.991 -7.852 1.00 93.31 291 LEU A CA 1
ATOM 2296 C C . LEU A 1 291 ? -17.177 -18.494 -7.798 1.00 93.31 291 LEU A C 1
ATOM 2298 O O . LEU A 1 291 ? -18.315 -18.918 -7.598 1.00 93.31 291 LEU A O 1
ATOM 2302 N N . ALA A 1 292 ? -16.141 -19.300 -8.000 1.00 91.44 292 ALA A N 1
ATOM 2303 C CA . ALA A 1 292 ? -16.202 -20.747 -7.848 1.00 91.44 292 ALA A CA 1
ATOM 2304 C C . ALA A 1 292 ? -15.314 -21.147 -6.675 1.00 91.44 292 ALA A C 1
ATOM 2306 O O . ALA A 1 292 ? -14.138 -20.805 -6.661 1.00 91.44 292 ALA A O 1
ATOM 2307 N N . ASP A 1 293 ? -15.873 -21.843 -5.684 1.00 93.25 293 ASP A N 1
ATOM 2308 C CA . ASP A 1 293 ? -15.073 -22.304 -4.552 1.00 93.25 293 ASP A CA 1
ATOM 2309 C C . ASP A 1 293 ? -14.040 -23.342 -5.019 1.00 93.25 293 ASP A C 1
ATOM 2311 O O . ASP A 1 293 ? -14.370 -24.373 -5.609 1.00 93.25 293 ASP A O 1
ATOM 2315 N N . GLY A 1 294 ? -12.780 -23.023 -4.762 1.00 93.94 294 GLY A N 1
ATOM 2316 C CA . GLY A 1 294 ? -11.590 -23.784 -5.083 1.00 93.94 294 GLY A CA 1
ATOM 2317 C C . GLY A 1 294 ? -10.906 -24.331 -3.834 1.00 93.94 294 GLY A C 1
ATOM 2318 O O . GLY A 1 294 ? -9.682 -24.362 -3.789 1.00 93.94 294 GLY A O 1
ATOM 2319 N N . ALA A 1 295 ? -11.641 -24.803 -2.818 1.00 94.81 295 ALA A N 1
ATOM 2320 C CA . ALA A 1 295 ? -11.048 -25.423 -1.621 1.00 94.81 295 ALA A CA 1
ATOM 2321 C C . ALA A 1 295 ? -10.095 -26.605 -1.915 1.00 94.81 295 ALA A C 1
ATOM 2323 O O . ALA A 1 295 ? -9.268 -26.967 -1.078 1.00 94.81 295 ALA A O 1
ATOM 2324 N N . ASN A 1 296 ? -10.204 -27.202 -3.107 1.00 93.00 296 ASN A N 1
ATOM 2325 C CA . ASN A 1 296 ? -9.327 -28.251 -3.638 1.00 93.00 296 ASN A CA 1
ATOM 2326 C C . ASN A 1 296 ? -8.382 -27.753 -4.742 1.00 93.00 296 ASN A C 1
ATOM 2328 O O . ASN A 1 296 ? -7.936 -28.558 -5.557 1.00 93.00 296 ASN A O 1
ATOM 2332 N N . THR A 1 297 ? -8.129 -26.445 -4.822 1.00 90.94 297 THR A N 1
ATOM 2333 C CA . THR A 1 297 ? -7.195 -25.879 -5.801 1.00 90.94 297 THR A CA 1
ATOM 2334 C C . THR A 1 297 ? -5.841 -26.594 -5.717 1.00 90.94 297 THR A C 1
ATOM 2336 O O . THR A 1 297 ? -5.410 -26.909 -4.604 1.00 90.94 297 THR A O 1
ATOM 2339 N N . PRO A 1 298 ? -5.161 -26.860 -6.848 1.00 89.25 298 PRO A N 1
ATOM 2340 C CA . PRO A 1 298 ? -3.781 -27.334 -6.838 1.00 89.25 298 PRO A CA 1
ATOM 2341 C C . PRO A 1 298 ? -2.783 -26.235 -6.437 1.00 89.25 298 PRO A C 1
ATOM 2343 O O . PRO A 1 298 ? -1.587 -26.510 -6.352 1.00 89.25 298 PRO A O 1
ATOM 2346 N N . ASP A 1 299 ? -3.230 -24.999 -6.220 1.00 87.56 299 ASP A N 1
ATOM 2347 C CA . ASP A 1 299 ? -2.357 -23.897 -5.838 1.00 87.56 299 ASP A CA 1
ATOM 2348 C C . ASP A 1 299 ? -1.874 -24.020 -4.387 1.00 87.56 299 ASP A C 1
ATOM 2350 O O . ASP A 1 299 ? -2.641 -24.316 -3.468 1.00 87.56 299 ASP A O 1
ATOM 2354 N N . TYR A 1 300 ? -0.592 -23.715 -4.176 1.00 86.06 300 TYR A N 1
ATOM 2355 C CA . TYR A 1 300 ? -0.023 -23.537 -2.837 1.00 86.06 300 TYR A CA 1
ATOM 2356 C C . TYR A 1 300 ? -0.509 -22.238 -2.178 1.00 86.06 300 TYR A C 1
ATOM 2358 O O . TYR A 1 300 ? -0.675 -22.193 -0.963 1.00 86.06 300 TYR A O 1
ATOM 2366 N N . ASN A 1 301 ? -0.766 -21.187 -2.962 1.00 89.31 301 ASN A N 1
ATOM 2367 C CA . ASN A 1 301 ? -1.312 -19.933 -2.452 1.00 89.31 301 ASN A CA 1
ATOM 2368 C C . ASN A 1 301 ? -2.802 -19.828 -2.783 1.00 89.31 301 ASN A C 1
ATOM 2370 O O . ASN A 1 301 ? -3.214 -20.014 -3.929 1.00 89.31 301 ASN A O 1
ATOM 2374 N N . GLY A 1 302 ? -3.605 -19.471 -1.788 1.00 92.75 302 GLY A N 1
ATOM 2375 C CA . GLY A 1 302 ? -5.020 -19.172 -1.952 1.00 92.75 302 GLY A CA 1
ATOM 2376 C C . GLY A 1 302 ? -5.415 -17.844 -1.326 1.00 92.75 302 GLY A C 1
ATOM 2377 O O . GLY A 1 302 ? -4.602 -17.115 -0.755 1.00 92.75 302 GLY A O 1
ATOM 2378 N N . LEU A 1 303 ? -6.700 -17.537 -1.409 1.00 95.62 303 LEU A N 1
ATOM 2379 C CA . LEU A 1 303 ? -7.310 -16.397 -0.742 1.00 95.62 303 LEU A CA 1
ATOM 2380 C C . LEU A 1 303 ? -8.705 -16.754 -0.230 1.00 95.62 303 LEU A C 1
ATOM 2382 O O . LEU A 1 303 ? -9.356 -17.668 -0.740 1.00 95.62 303 LEU A O 1
ATOM 2386 N N . LEU A 1 304 ? -9.152 -16.021 0.786 1.00 96.56 304 LEU A N 1
ATOM 2387 C CA . LEU A 1 304 ? -10.500 -16.124 1.336 1.00 96.56 304 LEU A CA 1
ATOM 2388 C C . LEU A 1 304 ? -11.260 -14.849 1.021 1.00 96.56 304 LEU A C 1
ATOM 2390 O O . LEU A 1 304 ? -10.798 -13.749 1.331 1.00 96.56 304 LEU A O 1
ATOM 2394 N N . LEU A 1 305 ? -12.444 -15.016 0.451 1.00 97.38 305 LEU A N 1
ATOM 2395 C CA . LEU A 1 305 ? -13.385 -13.936 0.209 1.00 97.38 305 LEU A CA 1
ATOM 2396 C C . LEU A 1 305 ? -14.671 -14.231 0.974 1.00 97.38 305 LEU A C 1
ATOM 2398 O O . LEU A 1 305 ? -15.251 -15.296 0.801 1.00 97.38 305 LEU A O 1
ATOM 2402 N N . LEU A 1 306 ? -15.140 -13.281 1.779 1.00 97.31 306 LEU A N 1
ATOM 2403 C CA . LEU A 1 306 ? -16.483 -13.302 2.347 1.00 97.31 306 LEU A CA 1
ATOM 2404 C C . LEU A 1 306 ? -17.280 -12.101 1.852 1.00 97.31 306 LEU A C 1
ATOM 2406 O O . LEU A 1 306 ? -16.841 -10.956 1.979 1.00 97.31 306 LEU A O 1
ATOM 2410 N N . LEU A 1 307 ? -18.478 -12.366 1.341 1.00 96.75 307 LEU A N 1
ATOM 2411 C CA . LEU A 1 307 ? -19.451 -11.364 0.912 1.00 96.75 307 LEU A CA 1
ATOM 2412 C C . LEU A 1 307 ? -20.749 -11.505 1.730 1.00 96.75 307 LEU A C 1
ATOM 2414 O O . LEU A 1 307 ? -20.947 -12.522 2.400 1.00 96.75 307 LEU A O 1
ATOM 2418 N N . PRO A 1 308 ? -21.654 -10.512 1.691 1.00 94.00 308 PRO A N 1
ATOM 2419 C CA . PRO A 1 308 ? -22.977 -10.632 2.306 1.00 94.00 308 PRO A CA 1
ATOM 2420 C C . PRO A 1 308 ? -23.764 -11.825 1.752 1.00 94.00 308 PRO A C 1
ATOM 2422 O O . PRO A 1 308 ? -23.599 -12.177 0.584 1.00 94.00 308 PRO A O 1
ATOM 2425 N N . ALA A 1 309 ? -24.658 -12.417 2.550 1.00 91.12 309 ALA A N 1
ATOM 2426 C CA . ALA A 1 309 ? -25.386 -13.630 2.156 1.00 91.12 309 ALA A CA 1
ATOM 2427 C C . ALA A 1 309 ? -26.187 -13.507 0.848 1.00 91.12 309 ALA A C 1
ATOM 2429 O O . ALA A 1 309 ? -26.304 -14.470 0.095 1.00 91.12 309 ALA A O 1
ATOM 2430 N N . HIS A 1 310 ? -26.716 -12.317 0.564 1.00 90.12 310 HIS A N 1
ATOM 2431 C CA . HIS A 1 310 ? -27.496 -12.040 -0.642 1.00 90.12 310 HIS A CA 1
ATOM 2432 C C . HIS A 1 310 ? -26.624 -11.806 -1.893 1.00 90.12 310 HIS A C 1
ATOM 2434 O O . HIS A 1 310 ? -27.159 -11.564 -2.974 1.00 90.12 310 HIS A O 1
ATOM 2440 N N . ALA A 1 311 ? -25.291 -11.834 -1.768 1.00 88.50 311 ALA A N 1
ATOM 2441 C CA . ALA A 1 311 ? -24.388 -11.736 -2.907 1.00 88.50 311 ALA A CA 1
ATOM 2442 C C . ALA A 1 311 ? -24.571 -12.942 -3.838 1.00 88.50 311 ALA A C 1
ATOM 2444 O O . ALA A 1 311 ? -24.560 -14.084 -3.378 1.00 88.50 311 ALA A O 1
ATOM 2445 N N . ASP A 1 312 ? -24.702 -12.690 -5.139 1.00 85.56 312 ASP A N 1
ATOM 2446 C CA . ASP A 1 312 ? -24.719 -13.738 -6.162 1.00 85.56 312 ASP A CA 1
ATOM 2447 C C . ASP A 1 312 ? -23.315 -14.360 -6.343 1.00 85.56 312 ASP A C 1
ATOM 2449 O O . ASP A 1 312 ? -22.314 -13.757 -5.958 1.00 85.56 312 ASP A O 1
ATOM 2453 N N . ASP A 1 313 ? -23.226 -15.566 -6.912 1.00 86.06 313 ASP A N 1
ATOM 2454 C CA . ASP A 1 313 ? -21.951 -16.181 -7.318 1.00 86.06 313 ASP A CA 1
ATOM 2455 C C . ASP A 1 313 ? -21.510 -15.740 -8.724 1.00 86.06 313 ASP A C 1
ATOM 2457 O O . ASP A 1 313 ? -20.414 -16.085 -9.176 1.00 86.06 313 ASP A O 1
ATOM 2461 N N . ARG A 1 314 ? -22.334 -14.935 -9.408 1.00 88.44 314 ARG A N 1
ATOM 2462 C CA . ARG A 1 314 ? -22.054 -14.337 -10.719 1.00 88.44 314 ARG A CA 1
ATOM 2463 C C . ARG A 1 314 ? -22.151 -12.818 -10.678 1.00 88.44 314 ARG A C 1
ATOM 2465 O O . ARG A 1 314 ? -23.070 -12.251 -10.094 1.00 88.44 314 ARG A O 1
ATOM 2472 N N . LEU A 1 315 ? -21.222 -12.146 -11.354 1.00 83.00 315 LEU A N 1
ATOM 2473 C CA . LEU A 1 315 ? -21.414 -10.741 -11.689 1.00 83.00 315 LEU A CA 1
ATOM 2474 C C . LEU A 1 315 ? -22.530 -10.641 -12.727 1.00 83.00 315 LEU A C 1
ATOM 2476 O O . LEU A 1 315 ? -22.542 -11.390 -13.703 1.00 83.00 315 LEU A O 1
ATOM 2480 N N . SER A 1 316 ? -23.433 -9.678 -12.542 1.00 73.38 316 SER A N 1
ATOM 2481 C CA . SER A 1 316 ? -24.368 -9.278 -13.595 1.00 73.38 316 SER A CA 1
ATOM 2482 C C . SER A 1 316 ? -23.594 -8.960 -14.879 1.00 73.38 316 SER A C 1
ATOM 2484 O O . SER A 1 316 ? -22.545 -8.317 -14.821 1.00 73.38 316 SER A O 1
ATOM 2486 N N . GLU A 1 317 ? -24.115 -9.355 -16.044 1.00 61.12 317 GLU A N 1
ATOM 2487 C CA . GLU A 1 317 ? -23.544 -8.976 -17.350 1.00 61.12 317 GLU A CA 1
ATOM 2488 C C . GLU A 1 317 ? -23.472 -7.447 -17.523 1.00 61.12 317 GLU A C 1
ATOM 2490 O O . GLU A 1 317 ? -22.633 -6.938 -18.263 1.00 61.12 317 GLU A O 1
ATOM 2495 N N . HIS A 1 318 ? -24.311 -6.715 -16.781 1.00 55.78 318 HIS A N 1
ATOM 2496 C CA . HIS A 1 318 ? -24.340 -5.255 -16.711 1.00 55.78 318 HIS A CA 1
ATOM 2497 C C . HIS A 1 318 ? -23.550 -4.674 -15.533 1.00 55.78 318 HIS A C 1
ATOM 2499 O O . HIS A 1 318 ? -23.597 -3.466 -15.310 1.00 55.78 318 HIS A O 1
ATOM 2505 N N . ALA A 1 319 ? -22.845 -5.498 -14.749 1.00 57.28 319 ALA A N 1
ATOM 2506 C CA . ALA A 1 319 ? -21.911 -4.969 -13.767 1.00 57.28 319 ALA A CA 1
ATOM 2507 C C . ALA A 1 319 ? -20.862 -4.143 -14.531 1.00 57.28 319 ALA A C 1
ATOM 2509 O O . ALA A 1 319 ? -20.295 -4.669 -15.500 1.00 57.28 319 ALA A O 1
ATOM 2510 N N . PRO A 1 320 ? -20.605 -2.881 -14.143 1.00 53.22 320 PRO A N 1
ATOM 2511 C CA . PRO A 1 320 ? -19.649 -2.038 -14.845 1.00 53.22 320 PRO A CA 1
ATOM 2512 C C . PRO A 1 320 ? -18.315 -2.778 -14.979 1.00 53.22 320 PRO A C 1
ATOM 2514 O O . PRO A 1 320 ? -17.840 -3.428 -14.041 1.00 53.22 320 PRO A O 1
ATOM 2517 N N . ALA A 1 321 ? -17.756 -2.759 -16.189 1.00 47.53 321 ALA A N 1
ATOM 2518 C CA . ALA A 1 321 ? -16.455 -3.357 -16.488 1.00 47.53 321 ALA A CA 1
ATOM 2519 C C . ALA A 1 321 ? -15.298 -2.504 -15.945 1.00 47.53 321 ALA A C 1
ATOM 2521 O O . ALA A 1 321 ? -14.132 -2.853 -16.125 1.00 47.53 321 ALA A O 1
ATOM 2522 N N . ASP A 1 322 ? -15.625 -1.394 -15.292 1.00 45.31 322 ASP A N 1
ATOM 2523 C CA . ASP A 1 322 ? -14.729 -0.268 -15.167 1.00 45.31 322 ASP A CA 1
ATOM 2524 C C . ASP A 1 322 ? -13.765 -0.451 -13.987 1.00 45.31 322 ASP A C 1
ATOM 2526 O O . ASP A 1 322 ? -14.114 -0.399 -12.800 1.00 45.31 322 ASP A O 1
ATOM 2530 N N . GLY A 1 323 ? -12.489 -0.616 -14.350 1.00 42.00 323 GLY A N 1
ATOM 2531 C CA . GLY A 1 323 ? -11.405 0.039 -13.621 1.00 42.00 323 GLY A CA 1
ATOM 2532 C C . GLY A 1 323 ? -11.715 1.539 -13.472 1.00 42.00 323 GLY A C 1
ATOM 2533 O O . GLY A 1 323 ? -12.538 2.082 -14.201 1.00 42.00 323 GLY A O 1
ATOM 2534 N N . PRO A 1 324 ? -11.161 2.215 -12.462 1.00 40.66 324 PRO A N 1
ATOM 2535 C CA . PRO A 1 324 ? -11.854 3.302 -11.791 1.00 40.66 324 PRO A CA 1
ATOM 2536 C C . PRO A 1 324 ? -12.156 4.503 -12.676 1.00 40.66 324 PRO A C 1
ATOM 2538 O O . PRO A 1 324 ? -11.257 5.088 -13.273 1.00 40.66 324 PRO A O 1
ATOM 2541 N N . GLY A 1 325 ? -13.401 4.951 -12.527 1.00 34.59 325 GLY A N 1
ATOM 2542 C CA . GLY A 1 325 ? -13.801 6.344 -12.620 1.00 34.59 325 GLY A CA 1
ATOM 2543 C C . GLY A 1 325 ? -14.296 6.741 -13.998 1.00 34.59 325 GLY A C 1
ATOM 2544 O O . GLY A 1 325 ? -13.505 6.901 -14.923 1.00 34.59 325 GLY A O 1
ATOM 2545 N N . ASP A 1 326 ? -15.595 7.019 -14.071 1.00 32.25 326 ASP A N 1
ATOM 2546 C CA . ASP A 1 326 ? -16.332 7.699 -15.145 1.00 32.25 326 ASP A CA 1
ATOM 2547 C C . ASP A 1 326 ? -15.829 9.135 -15.449 1.00 32.25 326 ASP A C 1
ATOM 2549 O O . ASP A 1 326 ? -16.607 10.058 -15.666 1.00 32.25 326 ASP A O 1
ATOM 2553 N N . ALA A 1 327 ? -14.515 9.362 -15.468 1.00 33.09 327 ALA A N 1
ATOM 2554 C CA . ALA A 1 327 ? -13.892 10.642 -15.800 1.00 33.09 327 ALA A CA 1
ATOM 2555 C C . ALA A 1 327 ? -13.003 10.590 -17.059 1.00 33.09 327 ALA A C 1
ATOM 2557 O O . ALA A 1 327 ? -12.424 11.609 -17.423 1.00 33.09 327 ALA A O 1
ATOM 2558 N N . ALA A 1 328 ? -12.885 9.443 -17.743 1.00 34.22 328 ALA A N 1
ATOM 2559 C CA . ALA A 1 328 ? -12.045 9.316 -18.946 1.00 34.22 328 ALA A CA 1
ATOM 2560 C C . ALA A 1 328 ? -12.750 8.709 -20.176 1.00 34.22 328 ALA A C 1
ATOM 2562 O O . ALA A 1 328 ? -12.100 8.455 -21.189 1.00 34.22 328 ALA A O 1
ATOM 2563 N N . ALA A 1 329 ? -14.066 8.491 -20.125 1.00 31.92 329 ALA A N 1
ATOM 2564 C CA . ALA A 1 329 ? -14.816 7.846 -21.201 1.00 31.92 329 ALA A CA 1
ATOM 2565 C C . ALA A 1 329 ? -15.451 8.847 -22.184 1.00 31.92 329 ALA A C 1
ATOM 2567 O O . ALA A 1 329 ? -16.651 8.805 -22.400 1.00 31.92 329 ALA A O 1
ATOM 2568 N N . GLU A 1 330 ? -14.655 9.711 -22.819 1.00 28.50 330 GLU A N 1
ATOM 2569 C CA . GLU A 1 330 ? -15.028 10.320 -24.109 1.00 28.50 330 GLU A CA 1
ATOM 2570 C C . GLU A 1 330 ? -13.786 10.489 -25.001 1.00 28.50 330 GLU A C 1
ATOM 2572 O O . GLU A 1 330 ? -13.258 11.579 -25.200 1.00 28.50 330 GLU A O 1
ATOM 2577 N N . ALA A 1 331 ? -13.305 9.383 -25.569 1.00 30.08 331 ALA A N 1
ATOM 2578 C CA . ALA A 1 331 ? -12.558 9.418 -26.823 1.00 30.08 331 ALA A CA 1
ATOM 2579 C C . ALA A 1 331 ? -13.120 8.314 -27.738 1.00 30.08 331 ALA A C 1
ATOM 2581 O O . ALA A 1 331 ? -13.132 7.147 -27.341 1.00 30.08 331 ALA A O 1
ATOM 2582 N N . PRO A 1 332 ? -13.650 8.648 -28.928 1.00 30.09 332 PRO A N 1
ATOM 2583 C CA . PRO A 1 332 ? -14.333 7.680 -29.770 1.00 30.09 332 PRO A CA 1
ATOM 2584 C C . PRO A 1 332 ? -13.325 6.824 -30.542 1.00 30.09 332 PRO A C 1
ATOM 2586 O O . PRO A 1 332 ? -12.515 7.344 -31.306 1.00 30.09 332 PRO A O 1
ATOM 2589 N N . GLY A 1 333 ? -13.457 5.503 -30.407 1.00 30.14 333 GLY A N 1
ATOM 2590 C CA . GLY A 1 333 ? -12.943 4.536 -31.375 1.00 30.14 333 GLY A CA 1
ATOM 2591 C C . GLY A 1 333 ? -11.783 3.680 -30.885 1.00 30.14 333 GLY A C 1
ATOM 2592 O O . GLY A 1 333 ? -10.653 3.913 -31.280 1.00 30.14 333 GLY A O 1
ATOM 2593 N N . ASP A 1 334 ? -12.080 2.631 -30.120 1.00 33.94 334 ASP A N 1
ATOM 2594 C CA . ASP A 1 334 ? -11.251 1.424 -30.096 1.00 33.94 334 ASP A CA 1
ATOM 2595 C C . ASP A 1 334 ? -12.138 0.211 -29.777 1.00 33.94 334 ASP A C 1
ATOM 2597 O O . ASP A 1 334 ? -12.615 0.018 -28.660 1.00 33.94 334 ASP A O 1
ATOM 2601 N N . THR A 1 335 ? -12.410 -0.609 -30.791 1.00 27.91 335 THR A N 1
ATOM 2602 C CA . THR A 1 335 ? -13.020 -1.934 -30.616 1.00 27.91 335 THR A CA 1
ATOM 2603 C C . THR A 1 335 ? -11.981 -2.906 -30.044 1.00 27.91 335 THR A C 1
ATOM 2605 O O . THR A 1 335 ? -10.881 -2.992 -30.599 1.00 27.91 335 THR A O 1
ATOM 2608 N N . PRO A 1 336 ? -12.297 -3.682 -28.991 1.00 31.44 336 PRO A N 1
ATOM 2609 C CA . PRO A 1 336 ? -11.341 -4.600 -28.383 1.00 31.44 336 PRO A CA 1
ATOM 2610 C C . PRO A 1 336 ? -11.026 -5.774 -29.320 1.00 31.44 336 PRO A C 1
ATOM 2612 O O . PRO A 1 336 ? -11.922 -6.419 -29.864 1.00 31.44 336 PRO A O 1
ATOM 2615 N N . THR A 1 337 ? -9.737 -6.073 -29.495 1.00 27.50 337 THR A N 1
ATOM 2616 C CA . THR A 1 337 ? -9.253 -7.290 -30.165 1.00 27.50 337 THR A CA 1
ATOM 2617 C C . THR A 1 337 ? -9.110 -8.434 -29.148 1.00 27.50 337 THR A C 1
ATOM 2619 O O . THR A 1 337 ? -8.697 -8.181 -28.012 1.00 27.50 337 THR A O 1
ATOM 2622 N N . PRO A 1 338 ? -9.398 -9.699 -29.516 1.00 25.02 338 PRO A N 1
ATOM 2623 C CA . PRO A 1 338 ? -9.205 -10.844 -28.624 1.00 25.02 338 PRO A CA 1
ATOM 2624 C C . PRO A 1 338 ? -7.715 -11.004 -28.281 1.00 25.02 338 PRO A C 1
ATOM 2626 O O . PRO A 1 338 ? -6.887 -11.127 -29.182 1.00 25.02 338 PRO A O 1
ATOM 2629 N N . GLY A 1 339 ? -7.369 -10.970 -26.990 1.00 31.62 339 GLY A N 1
ATOM 2630 C CA . GLY A 1 339 ? -5.979 -10.985 -26.501 1.00 31.62 339 GLY A CA 1
ATOM 2631 C C . GLY A 1 339 ? -5.350 -9.599 -26.282 1.00 31.62 339 GLY A C 1
ATOM 2632 O O . GLY A 1 339 ? -4.167 -9.504 -25.948 1.00 31.62 339 GLY A O 1
ATOM 2633 N N . GLY A 1 340 ? -6.120 -8.520 -26.463 1.00 29.17 340 GLY A N 1
ATOM 2634 C CA . GLY A 1 340 ? -5.759 -7.177 -26.010 1.00 29.17 340 GLY A CA 1
ATOM 2635 C C . GLY A 1 340 ? -5.786 -7.050 -24.480 1.00 29.17 340 GLY A C 1
ATOM 2636 O O . GLY A 1 340 ? -6.309 -7.938 -23.804 1.00 29.17 340 GLY A O 1
ATOM 2637 N N . PRO A 1 341 ? -5.206 -5.971 -23.914 1.00 33.12 341 PRO A N 1
ATOM 2638 C CA . PRO A 1 341 ? -5.297 -5.723 -22.478 1.00 33.12 341 PRO A CA 1
ATOM 2639 C C . PRO A 1 341 ? -6.776 -5.740 -22.066 1.00 33.12 341 PRO A C 1
ATOM 2641 O O . PRO A 1 341 ? -7.630 -5.287 -22.830 1.00 33.12 341 PRO A O 1
ATOM 2644 N N . GLY A 1 342 ? -7.063 -6.298 -20.885 1.00 31.42 342 GLY A N 1
ATOM 2645 C CA . GLY A 1 342 ? -8.381 -6.234 -20.250 1.00 31.42 342 GLY A CA 1
ATOM 2646 C C . GLY A 1 342 ? -8.870 -4.784 -20.049 1.00 31.42 342 GLY A C 1
ATOM 2647 O O . GLY A 1 342 ? -8.261 -3.860 -20.586 1.00 31.42 342 GLY A O 1
ATOM 2648 N N . PRO A 1 343 ? -9.979 -4.569 -19.316 1.00 41.81 343 PRO A N 1
ATOM 2649 C CA . PRO A 1 343 ? -10.728 -3.304 -19.302 1.00 41.81 343 PRO A CA 1
ATOM 2650 C C . PRO A 1 343 ? -9.823 -2.060 -19.231 1.00 41.81 343 PRO A C 1
ATOM 2652 O O . PRO A 1 343 ? -8.864 -2.047 -18.467 1.00 41.81 343 PRO A O 1
ATOM 2655 N N . ALA A 1 344 ? -10.124 -1.072 -20.089 1.00 53.09 344 ALA A N 1
ATOM 2656 C CA . ALA A 1 344 ? -9.429 0.200 -20.336 1.00 53.09 344 ALA A CA 1
ATOM 2657 C C . ALA A 1 344 ? -8.112 0.408 -19.559 1.00 53.09 344 ALA A C 1
ATOM 2659 O O . ALA A 1 344 ? -8.122 0.82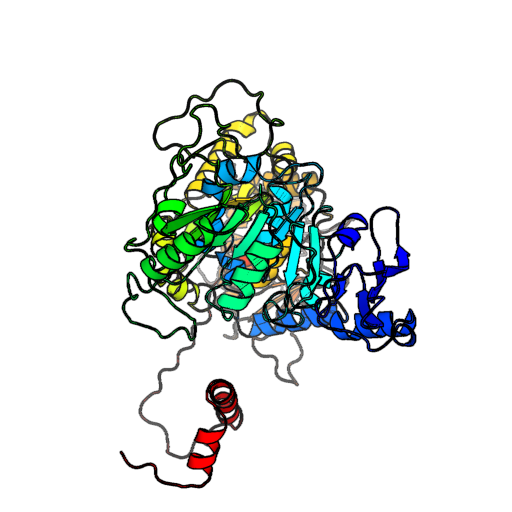4 -18.403 1.00 53.09 344 ALA A O 1
ATOM 2660 N N . PHE A 1 345 ? -6.970 0.168 -20.215 1.00 64.50 345 PHE A N 1
ATOM 2661 C CA . PHE A 1 345 ? -5.649 0.491 -19.670 1.00 64.50 345 PHE A CA 1
ATOM 2662 C C . PHE A 1 345 ? -5.598 1.980 -19.261 1.00 64.50 345 PHE A C 1
ATOM 2664 O O . PHE A 1 345 ? -5.643 2.846 -20.138 1.00 64.50 345 PHE A O 1
ATOM 2671 N N . PRO A 1 346 ? -5.490 2.316 -17.962 1.00 74.94 346 PRO A N 1
ATOM 2672 C CA . PRO A 1 346 ? -5.662 3.684 -17.476 1.00 74.94 346 PRO A CA 1
ATOM 2673 C C . PRO A 1 346 ? -4.361 4.489 -17.612 1.00 74.94 346 PRO A C 1
ATOM 2675 O O . PRO A 1 346 ? -3.883 5.098 -16.657 1.00 74.94 346 PRO A O 1
ATOM 2678 N N . ALA A 1 347 ? -3.758 4.488 -18.807 1.00 73.88 347 ALA A N 1
ATOM 2679 C CA . ALA A 1 347 ? -2.452 5.102 -19.062 1.00 73.88 347 ALA A CA 1
ATOM 2680 C C . ALA A 1 347 ? -2.395 6.572 -18.627 1.00 73.88 347 ALA A C 1
ATOM 2682 O O . ALA A 1 347 ? -1.379 7.034 -18.110 1.00 73.88 347 ALA A O 1
ATOM 2683 N N . TRP A 1 348 ? -3.503 7.279 -18.867 1.00 82.44 348 TRP A N 1
ATOM 2684 C CA . TRP A 1 348 ? -3.646 8.722 -18.704 1.00 82.44 348 TRP A CA 1
ATOM 2685 C C . TRP A 1 348 ? -4.533 9.119 -17.523 1.00 82.44 348 TRP A C 1
ATOM 2687 O O . TRP A 1 348 ? -4.795 10.305 -17.342 1.00 82.44 348 TRP A O 1
ATOM 2697 N N . ALA A 1 349 ? -5.011 8.159 -16.728 1.00 84.69 349 ALA A N 1
ATOM 2698 C CA . ALA A 1 349 ? -5.941 8.463 -15.650 1.00 84.69 349 ALA A CA 1
ATOM 2699 C C . ALA A 1 349 ? -5.272 9.364 -14.585 1.00 84.69 349 ALA A C 1
ATOM 2701 O O . ALA A 1 349 ? -4.157 9.067 -14.136 1.00 84.69 349 ALA A O 1
ATOM 2702 N N . PRO A 1 350 ? -5.917 10.467 -14.157 1.00 85.44 350 PRO A N 1
ATOM 2703 C CA . PRO A 1 350 ? -5.422 11.285 -13.053 1.00 85.44 350 PRO A CA 1
ATOM 2704 C C . PRO A 1 350 ? -5.219 10.448 -11.785 1.00 85.44 350 PRO A C 1
ATOM 2706 O O . PRO A 1 350 ? -6.021 9.565 -11.476 1.00 85.44 350 PRO A O 1
ATOM 2709 N N . GLY A 1 351 ? -4.132 10.696 -11.050 1.00 85.69 351 GLY A N 1
ATOM 2710 C CA . GLY A 1 351 ? -3.816 9.941 -9.833 1.00 85.69 351 GLY A CA 1
ATOM 2711 C C . GLY A 1 351 ? -3.383 8.481 -10.046 1.00 85.69 351 GLY A C 1
ATOM 2712 O O . GLY A 1 351 ? -3.130 7.792 -9.055 1.00 85.69 351 GL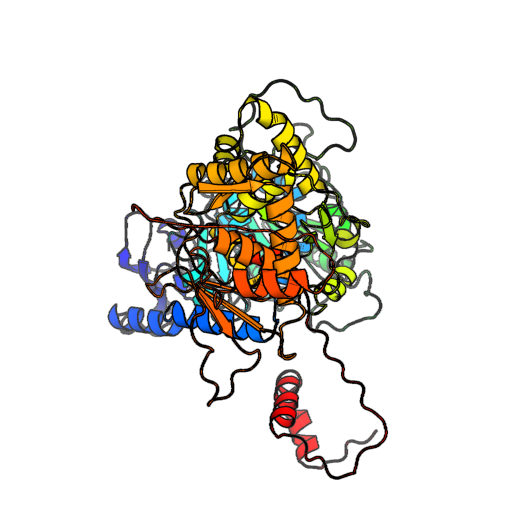Y A O 1
ATOM 2713 N N . TRP A 1 352 ? -3.270 8.013 -11.295 1.00 92.06 352 TRP A N 1
ATOM 2714 C CA . TRP A 1 352 ? -2.631 6.743 -11.652 1.00 92.06 352 TRP A CA 1
ATOM 2715 C C . TRP A 1 352 ? -1.183 6.958 -12.041 1.00 92.06 352 TRP A C 1
ATOM 2717 O O . TRP A 1 352 ? -0.862 7.927 -12.718 1.00 92.06 352 TRP A O 1
ATOM 2727 N N . ARG A 1 353 ? -0.297 6.048 -11.645 1.00 90.50 353 ARG A N 1
ATOM 2728 C CA . ARG A 1 353 ? 1.136 6.128 -11.937 1.00 90.50 353 ARG A CA 1
ATOM 2729 C C . ARG A 1 353 ? 1.634 4.838 -12.556 1.00 90.50 353 ARG A C 1
ATOM 2731 O O . ARG A 1 353 ? 1.128 3.760 -12.262 1.00 90.50 353 ARG A O 1
ATOM 2738 N N . GLN A 1 354 ? 2.638 4.974 -13.411 1.00 89.69 354 GLN A N 1
ATOM 2739 C CA . GLN A 1 354 ? 3.313 3.860 -14.062 1.00 89.69 354 GLN A CA 1
ATOM 2740 C C . GLN A 1 354 ? 4.514 3.448 -13.208 1.00 89.69 354 GLN A C 1
ATOM 2742 O O . GLN A 1 354 ? 5.536 4.131 -13.162 1.00 89.69 354 GLN A O 1
ATOM 2747 N N . VAL A 1 355 ? 4.356 2.350 -12.487 1.00 88.19 355 VAL A N 1
ATOM 2748 C CA . VAL A 1 355 ? 5.311 1.836 -11.507 1.00 88.19 355 VAL A CA 1
ATOM 2749 C C . VAL A 1 355 ? 6.338 0.986 -12.243 1.00 88.19 355 VAL A C 1
ATOM 2751 O O . VAL A 1 355 ? 5.966 0.074 -12.974 1.00 88.19 355 VAL A O 1
ATOM 2754 N N . LEU A 1 356 ? 7.627 1.274 -12.078 1.00 86.44 356 LEU A N 1
ATOM 2755 C CA . LEU A 1 356 ? 8.696 0.531 -12.751 1.00 86.44 356 LEU A CA 1
ATOM 2756 C C . LEU A 1 356 ? 8.959 -0.800 -12.065 1.00 86.44 356 LEU A C 1
ATOM 2758 O O . LEU A 1 356 ? 9.067 -0.860 -10.842 1.00 86.44 356 LEU A O 1
ATOM 2762 N N . ASN A 1 357 ? 9.113 -1.858 -12.856 1.00 88.38 357 ASN A N 1
ATOM 2763 C CA . ASN A 1 357 ? 9.428 -3.172 -12.320 1.00 88.38 357 ASN A CA 1
ATOM 2764 C C . ASN A 1 357 ? 10.910 -3.273 -11.935 1.00 88.38 357 ASN A C 1
ATOM 2766 O O . ASN A 1 357 ? 11.771 -3.267 -12.822 1.00 88.38 357 ASN A O 1
ATOM 2770 N N . PRO A 1 358 ? 11.243 -3.412 -10.638 1.00 80.75 358 PRO A N 1
ATOM 2771 C CA . PRO A 1 358 ? 12.630 -3.475 -10.181 1.00 80.75 358 PRO A CA 1
ATOM 2772 C C . PRO A 1 358 ? 13.348 -4.776 -10.576 1.00 80.75 358 PRO A C 1
ATOM 2774 O O . PRO A 1 358 ? 14.566 -4.880 -10.433 1.00 80.75 358 PRO A O 1
ATOM 2777 N N . LEU A 1 359 ? 12.618 -5.778 -11.074 1.00 80.75 359 LEU A N 1
ATOM 2778 C CA . LEU A 1 359 ? 13.178 -7.049 -11.546 1.00 80.75 359 LEU A CA 1
ATOM 2779 C C . LEU A 1 359 ? 13.724 -6.957 -12.973 1.00 80.75 359 LEU A C 1
ATOM 2781 O O . LEU A 1 359 ? 14.537 -7.789 -13.392 1.00 80.75 359 LEU A O 1
ATOM 2785 N N . MET A 1 360 ? 13.259 -5.955 -13.716 1.00 83.00 360 MET A N 1
ATOM 2786 C CA . MET A 1 360 ? 13.652 -5.698 -15.087 1.00 83.00 360 MET A CA 1
ATOM 2787 C C . MET A 1 360 ? 14.852 -4.757 -15.095 1.00 83.00 360 MET A C 1
ATOM 2789 O O . MET A 1 360 ? 14.839 -3.694 -14.478 1.00 83.00 360 MET A O 1
ATOM 2793 N N . ARG A 1 361 ? 15.902 -5.140 -15.819 1.00 78.44 361 ARG A N 1
ATOM 2794 C CA . ARG A 1 361 ? 17.045 -4.272 -16.092 1.00 78.44 361 ARG A CA 1
ATOM 2795 C C . ARG A 1 361 ? 17.041 -3.827 -17.520 1.00 78.44 361 ARG A C 1
ATOM 2797 O O . ARG A 1 361 ? 16.903 -4.653 -18.423 1.00 78.44 361 ARG A O 1
ATOM 2804 N N . CYS A 1 362 ? 17.276 -2.539 -17.702 1.00 71.38 362 CYS A N 1
ATOM 2805 C CA . CYS A 1 362 ? 17.281 -1.962 -19.024 1.00 71.38 362 CYS A CA 1
ATOM 2806 C C . CYS A 1 362 ? 18.655 -1.442 -19.374 1.00 71.38 362 CYS A C 1
ATOM 2808 O O . CYS A 1 362 ? 19.312 -0.741 -18.610 1.00 71.38 362 CYS A O 1
ATOM 2810 N N . SER A 1 363 ? 19.084 -1.821 -20.565 1.00 68.25 363 SER A N 1
ATOM 2811 C CA . SER A 1 363 ? 20.359 -1.460 -21.138 1.00 68.25 363 SER A CA 1
ATOM 2812 C C . SER A 1 363 ? 20.095 -0.532 -22.309 1.00 68.25 363 SER A C 1
ATOM 2814 O O . SER A 1 363 ? 19.622 -0.963 -23.360 1.00 68.25 363 SER A O 1
ATOM 2816 N N . ALA A 1 364 ? 20.414 0.750 -22.133 1.00 53.19 364 ALA A N 1
ATOM 2817 C CA . ALA A 1 364 ? 20.332 1.728 -23.216 1.00 53.19 364 ALA A CA 1
ATOM 2818 C C . ALA A 1 364 ? 21.289 1.378 -24.366 1.00 53.19 364 ALA A C 1
ATOM 2820 O O . ALA A 1 364 ? 20.940 1.554 -25.529 1.00 53.19 364 ALA A O 1
ATOM 2821 N N . SER A 1 365 ? 22.465 0.820 -24.054 1.00 47.06 365 SER A N 1
ATOM 2822 C CA . SER A 1 365 ? 23.450 0.398 -25.056 1.00 47.06 365 SER A CA 1
ATOM 2823 C C . SER A 1 365 ? 22.987 -0.800 -25.883 1.00 47.06 365 SER A C 1
ATOM 2825 O O . SER A 1 365 ? 23.242 -0.840 -27.083 1.00 47.06 365 SER A O 1
ATOM 2827 N N . ALA A 1 366 ? 22.285 -1.755 -25.271 1.00 55.41 366 ALA A N 1
ATOM 2828 C CA . ALA A 1 366 ? 21.698 -2.885 -25.986 1.00 55.41 366 ALA A CA 1
ATOM 2829 C C . ALA A 1 366 ? 20.285 -2.593 -26.530 1.00 55.41 366 ALA A C 1
ATOM 2831 O O . ALA A 1 366 ? 19.740 -3.411 -27.275 1.00 55.41 366 ALA A O 1
ATOM 2832 N N . GLY A 1 367 ? 19.688 -1.448 -26.173 1.00 63.69 367 GLY A N 1
ATOM 2833 C CA . GLY A 1 367 ? 18.311 -1.096 -26.523 1.00 63.69 367 GLY A CA 1
ATOM 2834 C C . GLY A 1 367 ? 17.311 -2.159 -26.065 1.00 63.69 367 GLY A C 1
ATOM 2835 O O . GLY A 1 367 ? 16.420 -2.531 -26.828 1.00 63.69 367 GLY A O 1
ATOM 2836 N N . GLU A 1 368 ? 17.498 -2.727 -24.870 1.00 80.75 368 GLU A N 1
ATOM 2837 C CA . GLU A 1 368 ? 16.664 -3.824 -24.365 1.00 80.75 368 GLU A CA 1
ATOM 2838 C C . GLU A 1 368 ? 16.381 -3.729 -22.861 1.00 80.75 368 GLU A C 1
ATOM 2840 O O . GLU A 1 368 ? 17.183 -3.197 -22.096 1.00 80.75 368 GLU A O 1
ATOM 2845 N N . ALA A 1 369 ? 15.254 -4.304 -22.449 1.00 83.31 369 ALA A N 1
ATOM 2846 C CA . ALA A 1 369 ? 14.850 -4.569 -21.076 1.00 83.31 369 ALA A CA 1
ATOM 2847 C C . ALA A 1 369 ? 14.763 -6.078 -20.851 1.00 83.31 369 ALA A C 1
ATOM 2849 O O . ALA A 1 369 ? 14.115 -6.774 -21.626 1.00 83.31 369 ALA A O 1
ATOM 2850 N N . ARG A 1 370 ? 15.361 -6.614 -19.790 1.00 86.88 370 ARG A N 1
ATOM 2851 C CA . ARG A 1 370 ? 15.296 -8.052 -19.493 1.00 86.88 370 ARG A CA 1
ATOM 2852 C C . ARG A 1 370 ? 15.193 -8.320 -18.006 1.00 86.88 370 ARG A C 1
ATOM 2854 O O . ARG A 1 370 ? 15.734 -7.563 -17.201 1.00 86.88 370 ARG A O 1
ATOM 2861 N N . VAL A 1 371 ? 14.580 -9.442 -17.648 1.00 86.31 371 VAL A N 1
ATOM 2862 C CA . VAL A 1 371 ? 14.640 -9.953 -16.277 1.00 86.31 371 VAL A CA 1
ATOM 2863 C C . VAL A 1 371 ? 16.102 -10.175 -15.910 1.00 86.31 371 VAL A C 1
ATOM 2865 O O . VAL A 1 371 ? 16.867 -10.748 -16.689 1.00 86.31 371 VAL A O 1
ATOM 2868 N N . HIS A 1 372 ? 16.505 -9.723 -14.728 1.00 77.75 372 HIS A N 1
ATOM 2869 C CA . HIS A 1 372 ? 17.862 -9.926 -14.238 1.00 77.75 372 HIS A CA 1
ATOM 2870 C C . HIS A 1 372 ? 17.845 -10.833 -12.997 1.00 77.75 372 HIS A C 1
ATOM 2872 O O . HIS A 1 372 ? 17.745 -10.331 -11.878 1.00 77.75 372 HIS A O 1
ATOM 2878 N N . PRO A 1 373 ? 17.985 -12.166 -13.149 1.00 74.75 373 PRO A N 1
ATOM 2879 C CA . PRO A 1 373 ? 17.881 -13.112 -12.031 1.00 74.75 373 PRO A CA 1
ATOM 2880 C C . PRO A 1 373 ? 18.876 -12.848 -10.892 1.00 74.75 373 PRO A C 1
ATOM 2882 O O . PRO A 1 373 ? 18.564 -13.069 -9.725 1.00 74.75 373 PRO A O 1
ATOM 2885 N N . ALA A 1 374 ? 20.062 -12.328 -11.221 1.00 69.69 374 ALA A N 1
ATOM 2886 C CA . ALA A 1 374 ? 21.089 -11.961 -10.247 1.00 69.69 374 ALA A CA 1
ATOM 2887 C C . ALA A 1 374 ? 20.848 -10.586 -9.586 1.00 69.69 374 ALA A C 1
ATOM 2889 O O . ALA A 1 374 ? 21.688 -10.109 -8.825 1.00 69.69 374 ALA A O 1
ATOM 2890 N N . ALA A 1 375 ? 19.737 -9.903 -9.889 1.00 67.19 375 ALA A N 1
ATOM 2891 C CA . ALA A 1 375 ? 19.446 -8.606 -9.290 1.00 67.19 375 ALA A CA 1
ATOM 2892 C C . ALA A 1 375 ? 19.169 -8.788 -7.798 1.00 67.19 375 ALA A C 1
ATOM 2894 O O . ALA A 1 375 ? 18.759 -9.864 -7.353 1.00 67.19 375 ALA A O 1
ATOM 2895 N N . LEU A 1 376 ? 19.429 -7.728 -7.029 1.00 64.44 376 LEU A N 1
ATOM 2896 C CA . LEU A 1 376 ? 19.214 -7.717 -5.581 1.00 64.44 376 LEU A CA 1
ATOM 2897 C C . LEU A 1 376 ? 19.979 -8.857 -4.876 1.00 64.44 376 LEU A C 1
ATOM 2899 O O . LEU A 1 376 ? 19.434 -9.549 -4.019 1.00 64.44 376 LEU A O 1
ATOM 2903 N N . GLY A 1 377 ? 21.219 -9.119 -5.307 1.00 64.81 377 GLY A N 1
ATOM 2904 C CA . GLY A 1 377 ? 22.068 -10.172 -4.737 1.00 64.81 377 GLY A CA 1
ATOM 2905 C C . GLY A 1 377 ? 21.590 -11.603 -5.019 1.00 64.81 377 GLY A C 1
ATOM 2906 O O . GLY A 1 377 ? 21.831 -12.490 -4.211 1.00 64.81 377 GLY A O 1
ATOM 2907 N N . GLY A 1 378 ? 20.873 -11.839 -6.126 1.00 69.94 378 GLY A N 1
ATOM 2908 C CA . GLY A 1 378 ? 20.307 -13.156 -6.464 1.00 69.94 378 GLY A CA 1
ATOM 2909 C C . GLY A 1 378 ? 18.950 -13.449 -5.818 1.00 69.94 378 GLY A C 1
ATOM 2910 O O . GLY A 1 378 ? 18.344 -14.487 -6.095 1.00 69.94 378 GLY A O 1
ATOM 2911 N N . THR A 1 379 ? 18.430 -12.516 -5.017 1.00 72.31 379 THR A N 1
ATOM 2912 C CA . THR A 1 379 ? 17.110 -12.625 -4.384 1.00 72.31 379 THR A CA 1
ATOM 2913 C C . THR A 1 379 ? 15.993 -12.746 -5.419 1.00 72.31 379 THR A C 1
ATOM 2915 O O . THR A 1 379 ? 15.060 -13.520 -5.220 1.00 72.31 379 THR A O 1
ATOM 2918 N N . VAL A 1 380 ? 16.114 -12.061 -6.565 1.00 75.44 380 VAL A N 1
ATOM 2919 C CA . VAL A 1 380 ? 15.132 -12.141 -7.661 1.00 75.44 380 VAL A CA 1
ATOM 2920 C C . VAL A 1 380 ? 14.953 -13.574 -8.160 1.00 75.44 380 VAL A C 1
ATOM 2922 O O . VAL A 1 380 ? 13.823 -14.033 -8.289 1.00 75.44 380 VAL A O 1
ATOM 2925 N N . ALA A 1 381 ? 16.042 -14.316 -8.379 1.00 79.50 381 ALA A N 1
ATOM 2926 C CA . ALA A 1 381 ? 15.955 -15.715 -8.794 1.00 79.50 381 ALA A CA 1
ATOM 2927 C C . ALA A 1 381 ? 15.260 -16.598 -7.744 1.00 79.50 381 ALA A C 1
ATOM 2929 O O . ALA A 1 381 ? 14.511 -17.503 -8.104 1.00 79.50 381 ALA A O 1
ATOM 2930 N N . GLY A 1 382 ? 15.510 -16.353 -6.454 1.00 79.81 382 GLY A N 1
ATOM 2931 C CA . GLY A 1 382 ? 14.842 -17.060 -5.359 1.00 79.81 382 GLY A CA 1
ATOM 2932 C C . GLY A 1 382 ? 13.343 -16.783 -5.303 1.00 79.81 382 GLY A C 1
ATOM 2933 O O . GLY A 1 382 ? 12.564 -17.720 -5.171 1.00 79.81 382 GLY A O 1
ATOM 2934 N N . LEU A 1 383 ? 12.953 -15.518 -5.460 1.00 78.06 383 LEU A N 1
ATOM 2935 C CA . LEU A 1 383 ? 11.555 -15.093 -5.467 1.00 78.06 383 LEU A CA 1
ATOM 2936 C C . LEU A 1 383 ? 10.793 -15.645 -6.667 1.00 78.06 383 LEU A C 1
ATOM 2938 O O . LEU A 1 383 ? 9.722 -16.206 -6.485 1.00 78.06 383 LEU A O 1
ATOM 2942 N N . LEU A 1 384 ? 11.346 -15.548 -7.879 1.00 83.88 384 LEU A N 1
ATOM 2943 C CA . LEU A 1 384 ? 10.666 -16.038 -9.083 1.00 83.88 384 LEU A CA 1
ATOM 2944 C C . LEU A 1 384 ? 10.385 -17.542 -9.015 1.00 83.88 384 LEU A C 1
ATOM 2946 O O . LEU A 1 384 ? 9.301 -17.967 -9.390 1.00 83.88 384 LEU A O 1
ATOM 2950 N N . ARG A 1 385 ? 11.291 -18.334 -8.419 1.00 82.06 385 ARG A N 1
ATOM 2951 C CA . ARG A 1 385 ? 11.035 -19.762 -8.156 1.00 82.06 385 ARG A CA 1
ATOM 2952 C C . ARG A 1 385 ? 9.848 -20.012 -7.221 1.00 82.06 385 ARG A C 1
ATOM 2954 O O . ARG A 1 385 ? 9.251 -21.076 -7.295 1.00 82.06 385 ARG A O 1
ATOM 2961 N N . GLN A 1 386 ? 9.539 -19.071 -6.331 1.00 78.19 386 GLN A N 1
ATOM 2962 C CA . GLN A 1 386 ? 8.405 -19.155 -5.405 1.00 78.19 386 GLN A CA 1
ATOM 2963 C C . GLN A 1 386 ? 7.119 -18.556 -5.992 1.00 78.19 386 GLN A C 1
ATOM 2965 O O . GLN A 1 386 ? 6.053 -18.761 -5.425 1.00 78.19 386 GLN A O 1
ATOM 2970 N N . HIS A 1 387 ? 7.231 -17.846 -7.116 1.00 83.12 387 HIS A N 1
ATOM 2971 C CA . HIS A 1 387 ? 6.147 -17.152 -7.805 1.00 83.12 387 HIS A CA 1
ATOM 2972 C C . HIS A 1 387 ? 6.100 -17.565 -9.285 1.00 83.12 387 HIS A C 1
ATOM 2974 O O . HIS A 1 387 ? 6.325 -16.737 -10.177 1.00 83.12 387 HIS A O 1
ATOM 2980 N N . PRO A 1 388 ? 5.878 -18.864 -9.576 1.00 82.25 388 PRO A N 1
ATOM 2981 C CA . PRO A 1 388 ? 5.980 -19.402 -10.931 1.00 82.25 388 PRO A CA 1
ATOM 2982 C C . PRO A 1 388 ? 4.955 -18.789 -11.893 1.00 82.25 388 PRO A C 1
ATOM 2984 O O . PRO A 1 388 ? 5.248 -18.634 -13.079 1.00 82.25 388 PRO A O 1
ATOM 2987 N N . VAL A 1 389 ? 3.783 -18.391 -11.390 1.00 85.62 389 VAL A N 1
ATOM 2988 C CA . VAL A 1 389 ? 2.725 -17.766 -12.196 1.00 85.62 389 VAL A CA 1
ATOM 2989 C C . VAL A 1 389 ? 3.172 -16.393 -12.682 1.00 85.62 389 VAL A C 1
ATOM 2991 O O . VAL A 1 389 ? 3.138 -16.103 -13.877 1.00 85.62 389 VAL A O 1
ATOM 2994 N N . TYR A 1 390 ? 3.677 -15.554 -11.780 1.00 88.56 390 TYR A N 1
ATOM 2995 C CA . TYR A 1 390 ? 4.210 -14.259 -12.179 1.00 88.56 390 TYR A CA 1
ATOM 2996 C C . TYR A 1 390 ? 5.496 -14.387 -13.004 1.00 88.56 390 TYR A C 1
ATOM 2998 O O . TYR A 1 390 ? 5.665 -13.660 -13.984 1.00 88.56 390 TYR A O 1
ATOM 3006 N N . GLN A 1 391 ? 6.366 -15.359 -12.705 1.00 89.25 391 GLN A N 1
ATOM 3007 C CA . GLN A 1 391 ? 7.525 -15.653 -13.549 1.00 89.25 391 GLN A CA 1
ATOM 3008 C C . GLN A 1 391 ? 7.113 -15.943 -15.002 1.00 89.25 391 GLN A C 1
ATOM 3010 O O . GLN A 1 391 ? 7.794 -15.482 -15.917 1.00 89.25 391 GLN A O 1
ATOM 3015 N N . ALA A 1 392 ? 6.005 -16.657 -15.224 1.00 88.12 392 ALA A N 1
ATOM 3016 C CA . ALA A 1 392 ? 5.499 -16.963 -16.561 1.00 88.12 392 ALA A CA 1
ATOM 3017 C C . ALA A 1 392 ? 4.996 -15.727 -17.334 1.00 88.12 392 ALA A C 1
ATOM 3019 O O . ALA A 1 392 ? 4.956 -15.759 -18.564 1.00 88.12 392 ALA A O 1
ATOM 3020 N N . ARG A 1 393 ? 4.651 -14.628 -16.644 1.00 88.19 393 ARG A N 1
ATOM 3021 C CA . ARG A 1 393 ? 4.266 -13.351 -17.278 1.00 88.19 393 ARG A CA 1
ATOM 3022 C C . ARG A 1 393 ? 5.448 -12.505 -17.719 1.00 88.19 393 ARG A C 1
ATOM 3024 O O . ARG A 1 393 ? 5.311 -11.675 -18.618 1.00 88.19 393 ARG A O 1
ATOM 3031 N N . LEU A 1 394 ? 6.603 -12.693 -17.088 1.00 90.12 394 LEU A N 1
ATOM 3032 C CA . LEU A 1 394 ? 7.800 -11.951 -17.447 1.00 90.12 394 LEU A CA 1
ATOM 3033 C C . LEU A 1 394 ? 8.296 -12.365 -18.842 1.00 90.12 394 LEU A C 1
ATOM 3035 O O . LEU A 1 394 ? 8.208 -13.535 -19.223 1.00 90.12 394 LEU A O 1
ATOM 3039 N N . PRO A 1 395 ? 8.858 -11.431 -19.627 1.00 89.00 395 PRO A N 1
ATOM 3040 C CA . PRO A 1 395 ? 9.335 -11.754 -20.960 1.00 89.00 395 PRO A CA 1
ATOM 3041 C C . PRO A 1 395 ? 10.529 -12.718 -20.888 1.00 89.00 395 PRO A C 1
ATOM 3043 O O . PRO A 1 395 ? 11.534 -12.448 -20.230 1.00 89.00 395 PRO A O 1
ATOM 3046 N N . ALA A 1 396 ? 10.433 -13.839 -21.611 1.00 86.25 396 ALA A N 1
ATOM 3047 C CA . ALA A 1 396 ? 11.489 -14.855 -21.671 1.00 86.25 396 ALA A CA 1
ATOM 3048 C C . ALA A 1 396 ? 12.770 -14.366 -22.379 1.00 86.25 396 ALA A C 1
ATOM 3050 O O . ALA A 1 396 ? 13.853 -14.906 -22.162 1.00 86.25 396 ALA A O 1
ATOM 3051 N N . GLN A 1 397 ? 12.646 -13.354 -23.240 1.00 88.56 397 GLN A N 1
ATOM 3052 C CA . GLN A 1 397 ? 13.743 -12.712 -23.965 1.00 88.56 397 GLN A CA 1
ATOM 3053 C C . GLN A 1 397 ? 13.781 -11.215 -23.646 1.00 88.56 397 GLN A C 1
ATOM 3055 O O . GLN A 1 397 ? 12.811 -10.658 -23.136 1.00 88.56 397 GLN A O 1
ATOM 3060 N N . GLY A 1 398 ? 14.890 -10.550 -23.979 1.00 87.38 398 GLY A N 1
ATOM 3061 C CA . GLY A 1 398 ? 14.991 -9.098 -23.858 1.00 87.38 398 GLY A CA 1
ATOM 3062 C C . GLY A 1 398 ? 13.920 -8.382 -24.690 1.00 87.38 398 GLY A C 1
ATOM 3063 O O . GLY A 1 398 ? 13.823 -8.570 -25.902 1.00 87.38 398 GLY A O 1
ATOM 3064 N N . LEU A 1 399 ? 13.119 -7.543 -24.039 1.00 90.56 399 LEU A N 1
ATOM 3065 C CA . LEU A 1 399 ? 12.164 -6.640 -24.663 1.00 90.56 399 LEU A CA 1
ATOM 3066 C C . LEU A 1 399 ? 12.922 -5.472 -25.299 1.00 90.56 399 LEU A C 1
ATOM 3068 O O . LEU A 1 399 ? 13.560 -4.694 -24.596 1.00 90.56 399 LEU A O 1
ATOM 3072 N N . ARG A 1 400 ? 12.842 -5.319 -26.622 1.00 85.75 400 ARG A N 1
ATOM 3073 C CA . ARG A 1 400 ? 13.476 -4.193 -27.323 1.00 85.75 400 ARG A CA 1
ATOM 3074 C C . ARG A 1 400 ? 12.822 -2.862 -26.949 1.00 85.75 400 ARG A C 1
ATOM 3076 O O . ARG A 1 400 ? 11.596 -2.763 -26.904 1.00 85.75 400 ARG A O 1
ATOM 3083 N N . LEU A 1 401 ? 13.660 -1.858 -26.714 1.00 76.31 401 LEU A N 1
ATOM 3084 C CA . LEU A 1 401 ? 13.278 -0.494 -26.367 1.00 76.31 401 LEU A CA 1
ATOM 3085 C C . LEU A 1 401 ? 13.833 0.473 -27.411 1.00 76.31 401 LEU A C 1
ATOM 3087 O O . LEU A 1 401 ? 15.030 0.455 -27.702 1.00 76.31 401 LEU A O 1
ATOM 3091 N N . ASP A 1 402 ? 12.977 1.340 -27.940 1.00 69.75 402 ASP A N 1
ATOM 3092 C CA . ASP A 1 402 ? 13.395 2.459 -28.784 1.00 69.75 402 ASP A CA 1
ATOM 3093 C C . ASP A 1 402 ? 13.393 3.788 -27.993 1.00 69.75 402 ASP A C 1
ATOM 3095 O O . ASP A 1 402 ? 13.053 3.828 -26.808 1.00 69.75 402 ASP A O 1
ATOM 3099 N N . GLY A 1 403 ? 13.778 4.896 -28.636 1.00 62.72 403 GLY A N 1
ATOM 3100 C CA . GLY A 1 403 ? 13.870 6.210 -27.983 1.00 62.72 403 GLY A CA 1
ATOM 3101 C C . GLY A 1 403 ? 12.567 6.696 -27.331 1.00 62.72 403 GLY A C 1
ATOM 3102 O O . GLY A 1 403 ? 12.612 7.302 -26.263 1.00 62.72 403 GLY A O 1
ATOM 3103 N N . GLY A 1 404 ? 11.405 6.378 -27.908 1.00 68.75 404 GLY A N 1
ATOM 3104 C CA . GLY A 1 404 ? 10.113 6.741 -27.324 1.00 68.75 404 GLY A CA 1
ATOM 3105 C C . GLY A 1 404 ? 9.784 5.934 -26.068 1.00 68.75 404 GLY A C 1
ATOM 3106 O O . GLY A 1 404 ? 9.146 6.452 -25.154 1.00 68.75 404 GLY A O 1
ATOM 3107 N N . ASP A 1 405 ? 10.257 4.689 -25.976 1.00 77.19 405 ASP A N 1
ATOM 3108 C CA . ASP A 1 405 ? 10.105 3.892 -24.755 1.00 77.19 405 ASP A CA 1
ATOM 3109 C C . ASP A 1 405 ? 10.972 4.451 -23.633 1.00 77.19 405 ASP A C 1
ATOM 3111 O O . ASP A 1 405 ? 10.498 4.613 -22.512 1.00 77.19 405 ASP A O 1
ATOM 3115 N N . TRP A 1 406 ? 12.217 4.818 -23.943 1.00 70.62 406 TRP A N 1
ATOM 3116 C CA . TRP A 1 406 ? 13.111 5.462 -22.983 1.00 70.62 406 TRP A CA 1
ATOM 3117 C C . TRP A 1 406 ? 12.549 6.787 -22.459 1.00 70.62 406 TRP A C 1
ATOM 3119 O O . TRP A 1 406 ? 12.692 7.067 -21.268 1.00 70.62 406 TRP A O 1
ATOM 3129 N N . ALA A 1 407 ? 11.847 7.554 -23.302 1.00 66.56 407 ALA A N 1
ATOM 3130 C CA . ALA A 1 407 ? 11.182 8.799 -22.896 1.00 66.56 407 ALA A CA 1
ATOM 3131 C C . ALA A 1 407 ? 10.124 8.528 -21.849 1.00 66.56 407 ALA A C 1
ATOM 3133 O O . ALA A 1 407 ? 10.119 9.127 -20.776 1.00 66.56 407 ALA A O 1
ATOM 3134 N N . LEU A 1 408 ? 9.247 7.577 -22.150 1.00 72.56 408 LEU A N 1
ATOM 3135 C CA . LEU A 1 408 ? 8.164 7.216 -21.257 1.00 72.56 408 LEU A CA 1
ATOM 3136 C C . LEU A 1 408 ? 8.709 6.633 -19.955 1.00 72.56 408 LEU A C 1
ATOM 3138 O O . LEU A 1 408 ? 8.275 7.063 -18.894 1.00 72.56 408 LEU A O 1
ATOM 3142 N N . LEU A 1 409 ? 9.702 5.743 -20.005 1.00 75.56 409 LEU A N 1
ATOM 3143 C CA . LEU A 1 409 ? 10.322 5.164 -18.809 1.00 75.56 409 LEU A CA 1
ATOM 3144 C C . LEU A 1 409 ? 10.950 6.238 -17.910 1.00 75.56 409 LEU A C 1
ATOM 3146 O O . LEU A 1 409 ? 10.750 6.201 -16.699 1.00 75.56 409 LEU A O 1
ATOM 3150 N N . ALA A 1 410 ? 11.637 7.226 -18.486 1.00 67.81 410 ALA A N 1
ATOM 3151 C CA . ALA A 1 410 ? 12.193 8.364 -17.754 1.00 67.81 410 ALA A CA 1
ATOM 3152 C C . ALA A 1 410 ? 11.108 9.204 -17.055 1.00 67.81 410 ALA A C 1
ATOM 3154 O O . ALA A 1 410 ? 11.241 9.544 -15.878 1.00 67.81 410 ALA A O 1
ATOM 3155 N N . LEU A 1 411 ? 10.011 9.502 -17.756 1.00 69.81 411 LEU A N 1
ATOM 3156 C CA . LEU A 1 411 ? 8.881 10.254 -17.203 1.00 69.81 411 LEU A CA 1
ATOM 3157 C C . LEU A 1 411 ? 8.134 9.463 -16.118 1.00 69.81 411 LEU A C 1
ATOM 3159 O O . LEU A 1 411 ? 7.724 10.029 -15.107 1.00 69.81 411 LEU A O 1
ATOM 3163 N N . CYS A 1 412 ? 7.996 8.148 -16.297 1.00 79.44 412 CYS A N 1
ATOM 3164 C CA . CYS A 1 412 ? 7.409 7.251 -15.302 1.00 79.44 412 CYS A CA 1
ATOM 3165 C C . CYS A 1 412 ? 8.294 7.172 -14.048 1.00 79.44 412 CYS A C 1
ATOM 3167 O O . CYS A 1 412 ? 7.790 7.283 -12.932 1.00 79.44 412 CYS A O 1
ATOM 3169 N N . ALA A 1 413 ? 9.619 7.081 -14.220 1.00 73.50 413 ALA A N 1
ATOM 3170 C CA . ALA A 1 413 ? 10.588 7.092 -13.121 1.00 73.50 413 ALA A CA 1
ATOM 3171 C C . ALA A 1 413 ? 10.507 8.376 -12.285 1.00 73.50 413 ALA A C 1
ATOM 3173 O O . ALA A 1 413 ? 10.714 8.343 -11.074 1.00 73.50 413 ALA A O 1
ATOM 3174 N N . ALA A 1 414 ? 10.156 9.499 -12.914 1.00 68.75 414 ALA A N 1
ATOM 3175 C CA . ALA A 1 414 ? 9.930 10.770 -12.234 1.00 68.75 414 ALA A CA 1
ATOM 3176 C C . ALA A 1 414 ? 8.637 10.814 -11.391 1.00 68.75 414 ALA A C 1
ATOM 3178 O O . ALA A 1 414 ? 8.371 11.807 -10.714 1.00 68.75 414 ALA A O 1
ATOM 3179 N N . GLY A 1 415 ? 7.816 9.760 -11.422 1.00 73.81 415 GLY A N 1
ATOM 3180 C CA . GLY A 1 415 ? 6.591 9.661 -10.632 1.00 73.81 415 GLY A CA 1
ATOM 3181 C C . GLY A 1 415 ? 5.483 10.609 -11.091 1.00 73.81 415 GLY A C 1
ATOM 3182 O O . GLY A 1 415 ? 4.669 11.059 -10.268 1.00 73.81 415 GLY A O 1
ATOM 3183 N N . LEU A 1 416 ? 5.462 10.943 -12.386 1.00 78.44 416 LEU A N 1
ATOM 3184 C CA . LEU A 1 416 ? 4.333 11.632 -13.008 1.00 78.44 416 LEU A CA 1
ATOM 3185 C C . LEU A 1 416 ? 3.099 10.727 -12.979 1.00 78.44 416 LEU A C 1
ATOM 3187 O O . LEU A 1 416 ? 3.205 9.515 -13.175 1.00 78.44 416 LEU A O 1
ATOM 3191 N N . ASP A 1 417 ? 1.938 11.318 -12.703 1.00 86.38 417 ASP A N 1
ATOM 3192 C CA . ASP A 1 417 ? 0.670 10.615 -12.864 1.00 86.38 417 ASP A CA 1
ATOM 3193 C C . ASP A 1 417 ? 0.202 10.645 -14.325 1.00 86.38 417 ASP A C 1
ATOM 3195 O O . ASP A 1 417 ? 0.809 11.306 -15.167 1.00 86.38 417 ASP A O 1
ATOM 3199 N N . GLY A 1 418 ? -0.855 9.900 -14.645 1.00 85.81 418 GLY A N 1
ATOM 3200 C CA . GLY A 1 418 ? -1.341 9.745 -16.011 1.00 85.81 418 GLY A CA 1
ATOM 3201 C C . GLY A 1 418 ? -1.710 11.078 -16.665 1.00 85.81 418 GLY A C 1
ATOM 3202 O O . GLY A 1 418 ? -1.389 11.288 -17.834 1.00 85.81 418 GLY A O 1
ATOM 3203 N N . ALA A 1 419 ? -2.299 12.007 -15.908 1.00 84.62 419 ALA A N 1
ATOM 3204 C CA . ALA A 1 419 ? -2.641 13.338 -16.401 1.00 84.62 419 ALA A CA 1
ATOM 3205 C C . ALA A 1 419 ? -1.388 14.172 -16.713 1.00 84.62 419 ALA A C 1
ATOM 3207 O O . ALA A 1 419 ? -1.270 14.722 -17.811 1.00 84.62 419 ALA A O 1
ATOM 3208 N N . ALA A 1 420 ? -0.417 14.221 -15.794 1.00 79.25 420 ALA A N 1
ATOM 3209 C CA . ALA A 1 420 ? 0.847 14.920 -16.017 1.00 79.25 420 ALA A CA 1
ATOM 3210 C C . ALA A 1 420 ? 1.651 14.290 -17.165 1.00 79.25 420 ALA A C 1
ATOM 3212 O O . ALA A 1 420 ? 2.210 15.005 -17.996 1.00 79.25 420 ALA A O 1
ATOM 3213 N N . LEU A 1 421 ? 1.664 12.959 -17.262 1.00 77.94 421 LEU A N 1
ATOM 3214 C CA . LEU A 1 421 ? 2.310 12.229 -18.349 1.00 77.94 421 LEU A CA 1
ATOM 3215 C C . LEU A 1 421 ? 1.632 12.520 -19.696 1.00 77.94 421 LEU A C 1
ATOM 3217 O O . LEU A 1 421 ? 2.320 12.706 -20.697 1.00 77.94 421 LEU A O 1
ATOM 3221 N N . ARG A 1 422 ? 0.297 12.622 -19.734 1.00 81.50 422 ARG A N 1
ATOM 3222 C CA . ARG A 1 422 ? -0.447 12.991 -20.945 1.00 81.50 422 ARG A CA 1
ATOM 3223 C C . ARG A 1 422 ? -0.144 14.417 -21.389 1.00 81.50 422 ARG A C 1
ATOM 3225 O O . ARG A 1 422 ? -0.001 14.628 -22.591 1.00 81.50 422 ARG A O 1
ATOM 3232 N N . ALA A 1 423 ? -0.054 15.357 -20.446 1.00 75.06 423 ALA A N 1
ATOM 3233 C CA . ALA A 1 423 ? 0.256 16.766 -20.706 1.00 75.06 423 ALA A CA 1
ATOM 3234 C C . ALA A 1 423 ? 1.681 16.974 -21.233 1.00 75.06 423 ALA A C 1
ATOM 3236 O O . ALA A 1 423 ? 1.963 17.949 -21.920 1.00 75.06 423 ALA A O 1
ATOM 3237 N N . CYS A 1 424 ? 2.569 16.043 -20.905 1.00 69.31 424 CYS A N 1
ATOM 3238 C CA . CYS A 1 424 ? 3.917 15.999 -21.425 1.00 69.31 424 CYS A CA 1
ATOM 3239 C C . CYS A 1 424 ? 3.938 15.551 -22.900 1.00 69.31 424 CYS A C 1
ATOM 3241 O O . CYS A 1 424 ? 4.719 16.056 -23.683 1.00 69.31 424 CYS A O 1
ATOM 3243 N N . VAL A 1 425 ? 3.059 14.645 -23.325 1.00 68.38 425 VAL A N 1
ATOM 3244 C CA . VAL A 1 425 ? 3.090 14.093 -24.688 1.00 68.38 425 VAL A CA 1
ATOM 3245 C C . VAL A 1 425 ? 2.324 14.972 -25.686 1.00 68.38 425 VAL A C 1
ATOM 3247 O O . VAL A 1 425 ? 1.140 15.251 -25.488 1.00 68.38 425 VAL A O 1
ATOM 3250 N N . ASP A 1 426 ? 2.953 15.307 -26.818 1.00 69.25 426 ASP A N 1
ATOM 3251 C CA . ASP A 1 426 ? 2.298 15.994 -27.941 1.00 69.25 426 ASP A CA 1
ATOM 3252 C C . ASP A 1 426 ? 1.001 15.295 -28.372 1.00 69.25 426 ASP A C 1
ATOM 3254 O O . ASP A 1 426 ? 0.920 14.066 -28.443 1.00 69.25 426 ASP A O 1
ATOM 3258 N N . GLU A 1 427 ? -0.023 16.071 -28.732 1.00 68.94 427 GLU A N 1
ATOM 3259 C CA . GLU A 1 427 ? -1.336 15.533 -29.109 1.00 68.94 427 GLU A CA 1
ATOM 3260 C C . GLU A 1 427 ? -1.258 14.527 -30.267 1.00 68.94 427 GLU A C 1
ATOM 3262 O O . GLU A 1 427 ? -1.851 13.451 -30.193 1.00 68.94 427 GLU A O 1
ATOM 3267 N N . ALA A 1 428 ? -0.428 14.810 -31.274 1.00 62.69 428 ALA A N 1
ATOM 3268 C CA . ALA A 1 428 ? -0.189 13.908 -32.399 1.00 62.69 428 ALA A CA 1
ATOM 3269 C C . ALA A 1 428 ? 0.548 12.608 -32.005 1.00 62.69 428 ALA A C 1
ATOM 3271 O O . ALA A 1 428 ? 0.408 11.584 -32.678 1.00 62.69 428 ALA A O 1
ATOM 3272 N N . ALA A 1 429 ? 1.333 12.626 -30.922 1.00 66.62 429 ALA A N 1
ATOM 3273 C CA . ALA A 1 429 ? 2.091 11.475 -30.431 1.00 66.62 429 ALA A CA 1
ATOM 3274 C C . ALA A 1 429 ? 1.315 10.641 -29.394 1.00 66.62 429 ALA A C 1
ATOM 3276 O O . ALA A 1 429 ? 1.667 9.482 -29.152 1.00 66.62 429 ALA A O 1
ATOM 3277 N N . ALA A 1 430 ? 0.243 11.186 -28.813 1.00 70.75 430 ALA A N 1
ATOM 3278 C CA . ALA A 1 430 ? -0.499 10.571 -27.716 1.00 70.75 430 ALA A CA 1
ATOM 3279 C C . ALA A 1 430 ? -1.003 9.141 -27.994 1.00 70.75 430 ALA A C 1
ATOM 3281 O O . ALA A 1 430 ? -0.794 8.285 -27.128 1.00 70.75 430 ALA A O 1
ATOM 3282 N N . PRO A 1 431 ? -1.567 8.808 -29.178 1.00 79.31 431 PRO A N 1
ATOM 3283 C CA . PRO A 1 431 ? -1.993 7.436 -29.465 1.00 79.31 431 PRO A CA 1
ATOM 3284 C C . PRO A 1 431 ? -0.824 6.442 -29.460 1.00 79.31 431 PRO A C 1
ATOM 3286 O O . PRO A 1 431 ? -0.930 5.345 -28.911 1.00 79.31 431 PRO A O 1
ATOM 3289 N N . ARG A 1 432 ? 0.333 6.837 -30.012 1.00 76.12 432 ARG A N 1
ATOM 3290 C CA . ARG A 1 432 ? 1.539 5.993 -30.027 1.00 76.12 432 ARG A CA 1
ATOM 3291 C C . ARG A 1 432 ? 2.110 5.820 -28.623 1.00 76.12 432 ARG A C 1
ATOM 3293 O O . ARG A 1 432 ? 2.478 4.708 -28.257 1.00 76.12 432 ARG A O 1
ATOM 3300 N N . SER A 1 433 ? 2.153 6.881 -27.822 1.00 81.31 433 SER A N 1
ATOM 3301 C CA . SER A 1 433 ? 2.602 6.805 -26.426 1.00 81.31 433 SER A CA 1
ATOM 3302 C C . SER A 1 433 ? 1.685 5.934 -25.570 1.00 81.31 433 SER A C 1
ATOM 3304 O O . SER A 1 433 ? 2.173 5.147 -24.764 1.00 81.31 433 SER A O 1
ATOM 3306 N N . HIS A 1 434 ? 0.371 5.990 -25.801 1.00 85.56 434 HIS A N 1
ATOM 3307 C CA . HIS A 1 434 ? -0.592 5.107 -25.146 1.00 85.56 434 HIS A CA 1
ATOM 3308 C C . HIS A 1 434 ? -0.318 3.634 -25.483 1.00 85.56 434 HIS A C 1
ATOM 3310 O O . HIS A 1 434 ? -0.198 2.798 -24.587 1.00 85.56 434 HIS A O 1
ATOM 3316 N N . GLN A 1 435 ? -0.131 3.320 -26.770 1.00 87.19 435 GLN A N 1
ATOM 3317 C CA . GLN A 1 435 ? 0.221 1.970 -27.225 1.00 87.19 435 GLN A CA 1
ATOM 3318 C C . GLN A 1 435 ? 1.552 1.484 -26.634 1.00 87.19 435 GLN A C 1
ATOM 3320 O O . GLN A 1 435 ? 1.657 0.323 -26.234 1.00 87.19 435 GLN A O 1
ATOM 3325 N N . ARG A 1 436 ? 2.558 2.362 -26.533 1.00 87.06 436 ARG A N 1
ATOM 3326 C CA . ARG A 1 436 ? 3.842 2.060 -25.881 1.00 87.06 436 ARG A CA 1
ATOM 3327 C C . ARG A 1 436 ? 3.650 1.727 -24.407 1.00 87.06 436 ARG A C 1
ATOM 3329 O O . ARG A 1 436 ? 4.070 0.657 -23.987 1.00 87.06 436 ARG A O 1
ATOM 3336 N N . LEU A 1 437 ? 2.965 2.573 -23.637 1.00 89.44 437 LEU A N 1
ATOM 3337 C CA . LEU A 1 437 ? 2.694 2.319 -22.217 1.00 89.44 437 LEU A CA 1
ATOM 3338 C C . LEU A 1 437 ? 1.931 1.006 -22.000 1.00 89.44 437 LEU A C 1
ATOM 3340 O O . LEU A 1 437 ? 2.301 0.228 -21.120 1.00 89.44 437 LEU A O 1
ATOM 3344 N N . ALA A 1 438 ? 0.929 0.724 -22.838 1.00 90.62 438 ALA A N 1
ATOM 3345 C CA . ALA A 1 438 ? 0.181 -0.529 -22.796 1.00 90.62 438 ALA A CA 1
ATOM 3346 C C . ALA A 1 438 ? 1.078 -1.741 -23.101 1.00 90.62 438 ALA A C 1
ATOM 3348 O O . ALA A 1 438 ? 0.976 -2.774 -22.440 1.00 90.62 438 ALA A O 1
ATOM 3349 N N . ARG A 1 439 ? 1.995 -1.620 -24.072 1.00 92.44 439 ARG A N 1
ATOM 3350 C CA . ARG A 1 439 ? 2.990 -2.655 -24.392 1.00 92.44 439 ARG A CA 1
ATOM 3351 C C . ARG A 1 439 ? 3.956 -2.883 -23.228 1.00 92.44 439 ARG A C 1
ATOM 3353 O O . ARG A 1 439 ? 4.191 -4.028 -22.859 1.00 92.44 439 ARG A O 1
ATOM 3360 N N . LEU A 1 440 ? 4.504 -1.814 -22.647 1.00 92.31 440 LEU A N 1
ATOM 3361 C CA . LEU A 1 440 ? 5.428 -1.892 -21.509 1.00 92.31 440 LEU A CA 1
ATOM 3362 C C . LEU A 1 440 ? 4.739 -2.508 -20.279 1.00 92.31 440 LEU A C 1
ATOM 3364 O O . LEU A 1 440 ? 5.366 -3.301 -19.583 1.00 92.31 440 LEU A O 1
ATOM 3368 N N . ASN A 1 441 ? 3.451 -2.220 -20.061 1.00 91.62 441 ASN A N 1
ATOM 3369 C CA . ASN A 1 441 ? 2.652 -2.858 -19.010 1.00 91.62 441 ASN A CA 1
ATOM 3370 C C . ASN A 1 441 ? 2.396 -4.339 -19.263 1.00 91.62 441 ASN A C 1
ATOM 3372 O O . ASN A 1 441 ? 2.567 -5.160 -18.372 1.00 91.62 441 ASN A O 1
ATOM 3376 N N . ARG A 1 442 ? 2.026 -4.700 -20.495 1.00 89.75 442 ARG A N 1
ATOM 3377 C CA . ARG A 1 442 ? 1.789 -6.099 -20.873 1.00 89.75 442 ARG A CA 1
ATOM 3378 C C . ARG A 1 442 ? 3.019 -6.982 -20.653 1.00 89.75 442 ARG A C 1
ATOM 3380 O O . ARG A 1 442 ? 2.873 -8.159 -20.359 1.00 89.75 442 ARG A O 1
ATOM 3387 N N . HIS A 1 443 ? 4.213 -6.420 -20.818 1.00 91.25 443 HIS A N 1
ATOM 3388 C CA . HIS A 1 443 ? 5.478 -7.111 -20.564 1.00 91.25 443 HIS A CA 1
ATOM 3389 C C . HIS A 1 443 ? 6.007 -6.908 -19.141 1.00 91.25 443 HIS A C 1
ATOM 3391 O O . HIS A 1 443 ? 7.189 -7.150 -18.901 1.00 91.25 443 HIS A O 1
ATOM 3397 N N . GLU A 1 444 ? 5.155 -6.441 -18.221 1.00 91.38 444 GLU A N 1
ATOM 3398 C CA . GLU A 1 444 ? 5.465 -6.242 -16.805 1.00 91.38 444 GLU A CA 1
ATOM 3399 C C . GLU A 1 444 ? 6.689 -5.337 -16.583 1.00 91.38 444 GLU A C 1
ATOM 3401 O O . GLU A 1 444 ? 7.315 -5.386 -15.535 1.00 91.38 444 GLU A O 1
ATOM 3406 N N . LEU A 1 445 ? 7.078 -4.497 -17.550 1.00 91.12 445 LEU A N 1
ATOM 3407 C CA . LEU A 1 445 ? 8.141 -3.508 -17.341 1.00 91.12 445 LEU A CA 1
ATOM 3408 C C . LEU A 1 445 ? 7.628 -2.316 -16.530 1.00 91.12 445 LEU A C 1
ATOM 3410 O O . LEU A 1 445 ? 8.360 -1.726 -15.733 1.00 91.12 445 LEU A O 1
ATOM 3414 N N . LEU A 1 446 ? 6.360 -1.985 -16.755 1.00 91.44 446 LEU A N 1
ATOM 3415 C CA . LEU A 1 446 ? 5.587 -1.016 -16.000 1.00 91.44 446 LEU A CA 1
ATOM 3416 C C . LEU A 1 446 ? 4.358 -1.706 -15.405 1.00 91.44 446 LEU A C 1
ATOM 3418 O O . LEU A 1 446 ? 3.880 -2.697 -15.948 1.00 91.44 446 LEU A O 1
ATOM 3422 N N . HIS A 1 447 ? 3.828 -1.153 -14.326 1.00 90.81 447 HIS A N 1
ATOM 3423 C CA . HIS A 1 447 ? 2.514 -1.494 -13.801 1.00 90.81 447 HIS A CA 1
ATOM 3424 C C . HIS A 1 447 ? 1.746 -0.206 -13.499 1.00 90.81 447 HIS A C 1
ATOM 3426 O O . HIS A 1 447 ? 2.186 0.620 -12.700 1.00 90.81 447 HIS A O 1
ATOM 3432 N N . ALA A 1 448 ? 0.612 -0.007 -14.160 1.00 91.62 448 ALA A N 1
ATOM 3433 C CA . ALA A 1 448 ? -0.280 1.105 -13.883 1.00 91.62 448 ALA A CA 1
ATOM 3434 C C . ALA A 1 448 ? -1.023 0.846 -12.564 1.00 91.62 448 ALA A C 1
ATOM 3436 O O . ALA A 1 448 ? -1.775 -0.119 -12.469 1.00 91.62 448 ALA A O 1
ATOM 3437 N N . ALA A 1 449 ? -0.843 1.723 -11.575 1.00 91.62 449 ALA A N 1
ATOM 3438 C CA . ALA A 1 449 ? -1.500 1.614 -10.273 1.00 91.62 449 ALA A CA 1
ATOM 3439 C C . ALA A 1 449 ? -2.025 2.973 -9.776 1.00 91.62 449 ALA A C 1
ATOM 3441 O O . ALA A 1 449 ? -1.366 3.998 -9.983 1.00 91.62 449 ALA A O 1
ATOM 3442 N N . PRO A 1 450 ? -3.160 3.012 -9.051 1.00 93.12 450 PRO A N 1
ATOM 3443 C CA . PRO A 1 450 ? -3.712 4.228 -8.461 1.00 93.12 450 PRO A CA 1
ATOM 3444 C C . PRO A 1 450 ? -2.975 4.596 -7.167 1.00 93.12 450 PRO A C 1
ATOM 3446 O O . PRO A 1 450 ? -3.561 4.704 -6.094 1.00 93.12 450 PRO A O 1
ATOM 3449 N N . VAL A 1 451 ? -1.670 4.821 -7.233 1.00 92.31 451 VAL A N 1
ATOM 3450 C CA . VAL A 1 451 ? -0.840 5.134 -6.061 1.00 92.31 451 VAL A CA 1
ATOM 3451 C C . VAL A 1 451 ? -0.250 6.533 -6.150 1.00 92.31 451 VAL A C 1
ATOM 3453 O O . VAL A 1 451 ? -0.042 7.062 -7.244 1.00 92.31 451 VAL A O 1
ATOM 3456 N N . ASP A 1 452 ? 0.040 7.131 -4.996 1.00 90.19 452 ASP A N 1
ATOM 3457 C CA . ASP A 1 452 ? 0.726 8.418 -4.924 1.00 90.19 452 ASP A CA 1
ATOM 3458 C C . ASP A 1 452 ? 2.246 8.307 -5.004 1.00 90.19 452 ASP A C 1
ATOM 3460 O O . ASP A 1 452 ? 2.833 7.226 -4.914 1.00 90.19 452 ASP A O 1
ATOM 3464 N N . ARG A 1 453 ? 2.902 9.459 -5.190 1.00 85.69 453 ARG A N 1
ATOM 3465 C CA . ARG A 1 453 ? 4.366 9.549 -5.289 1.00 85.69 453 ARG A CA 1
ATOM 3466 C C . ARG A 1 453 ? 5.076 8.935 -4.082 1.00 85.69 453 ARG A C 1
ATOM 3468 O O . ARG A 1 453 ? 6.145 8.367 -4.259 1.00 85.69 453 ARG A O 1
ATOM 3475 N N . CYS A 1 454 ? 4.487 8.990 -2.888 1.00 87.62 454 CYS A N 1
ATOM 3476 C CA . CYS A 1 454 ? 5.055 8.363 -1.693 1.00 87.62 454 CYS A CA 1
ATOM 3477 C C . CYS A 1 454 ? 5.171 6.832 -1.811 1.00 87.62 454 CYS A C 1
ATOM 3479 O O . CYS A 1 454 ? 6.167 6.265 -1.372 1.00 87.62 454 CYS A O 1
ATOM 3481 N N . ALA A 1 455 ? 4.222 6.151 -2.462 1.00 89.50 455 ALA A N 1
ATOM 3482 C CA . ALA A 1 455 ? 4.303 4.706 -2.687 1.00 89.50 455 ALA A CA 1
ATOM 3483 C C . ALA A 1 455 ? 5.447 4.352 -3.648 1.00 89.50 455 ALA A C 1
ATOM 3485 O O . ALA A 1 455 ? 6.228 3.441 -3.375 1.00 89.50 455 ALA A O 1
ATOM 3486 N N . LEU A 1 456 ? 5.593 5.125 -4.733 1.00 83.88 456 LEU A N 1
ATOM 3487 C CA . LEU A 1 456 ? 6.739 5.007 -5.639 1.00 83.88 456 LEU A CA 1
ATOM 3488 C C . LEU A 1 456 ? 8.051 5.301 -4.917 1.00 83.88 456 LEU A C 1
ATOM 3490 O O . LEU A 1 456 ? 9.044 4.623 -5.138 1.00 83.88 456 LEU A O 1
ATOM 3494 N N . HIS A 1 457 ? 8.061 6.298 -4.038 1.00 81.12 457 HIS A N 1
ATOM 3495 C CA . HIS A 1 457 ? 9.237 6.657 -3.264 1.00 81.12 457 HIS A CA 1
ATOM 3496 C C . HIS A 1 457 ? 9.671 5.517 -2.337 1.00 81.12 457 HIS A C 1
ATOM 3498 O O . HIS A 1 457 ? 10.840 5.141 -2.342 1.00 81.12 457 HIS A O 1
ATOM 3504 N N . VAL A 1 458 ? 8.731 4.900 -1.617 1.00 85.88 458 VAL A N 1
ATOM 3505 C CA . VAL A 1 458 ? 9.000 3.722 -0.782 1.00 85.88 458 VAL A CA 1
ATOM 3506 C C . VAL A 1 458 ? 9.520 2.559 -1.624 1.00 85.88 458 VAL A C 1
ATOM 3508 O O . VAL A 1 458 ? 10.523 1.948 -1.252 1.00 85.88 458 VAL A O 1
ATOM 3511 N N . GLN A 1 459 ? 8.916 2.284 -2.783 1.00 83.19 459 GLN A N 1
ATOM 3512 C CA . GLN A 1 459 ? 9.451 1.285 -3.707 1.00 83.19 459 GLN A CA 1
ATOM 3513 C C . GLN A 1 459 ? 10.878 1.645 -4.146 1.00 83.19 459 GLN A C 1
ATOM 3515 O O . GLN A 1 459 ? 11.777 0.820 -4.045 1.00 83.19 459 GLN A O 1
ATOM 3520 N N . ASN A 1 460 ? 11.131 2.872 -4.587 1.00 76.75 460 ASN A N 1
ATOM 3521 C CA . ASN A 1 460 ? 12.445 3.287 -5.071 1.00 76.75 460 ASN A CA 1
ATOM 3522 C C . ASN A 1 460 ? 13.513 3.174 -3.976 1.00 76.75 460 ASN A C 1
ATOM 3524 O O . ASN A 1 460 ? 14.602 2.662 -4.217 1.00 76.75 460 ASN A O 1
ATOM 3528 N N . VAL A 1 461 ? 13.200 3.600 -2.756 1.00 76.75 461 VAL A N 1
ATOM 3529 C CA . VAL A 1 461 ? 14.127 3.567 -1.622 1.00 76.75 461 VAL A CA 1
ATOM 3530 C C . VAL A 1 461 ? 14.398 2.136 -1.153 1.00 76.75 461 VAL A C 1
ATOM 3532 O O . VAL A 1 461 ? 15.546 1.781 -0.887 1.00 76.75 461 VAL A O 1
ATOM 3535 N N . HIS A 1 462 ? 13.370 1.292 -1.060 1.00 80.38 462 HIS A N 1
ATOM 3536 C CA . HIS A 1 462 ? 13.508 -0.039 -0.468 1.00 80.38 462 HIS A CA 1
ATOM 3537 C C . HIS A 1 462 ? 13.783 -1.154 -1.485 1.00 80.38 462 HIS A C 1
ATOM 3539 O O . HIS A 1 462 ? 14.460 -2.124 -1.140 1.00 80.38 462 HIS A O 1
ATOM 3545 N N . ALA A 1 463 ? 13.289 -1.024 -2.718 1.00 76.75 463 ALA A N 1
ATOM 3546 C CA . ALA A 1 463 ? 13.481 -1.989 -3.799 1.00 76.75 463 ALA A CA 1
ATOM 3547 C C . ALA A 1 463 ? 14.671 -1.635 -4.697 1.00 76.75 463 ALA A C 1
ATOM 3549 O O . ALA A 1 463 ? 15.552 -2.459 -4.924 1.00 76.75 463 ALA A O 1
ATOM 3550 N N . LEU A 1 464 ? 14.706 -0.397 -5.199 1.00 66.88 464 LEU A N 1
ATOM 3551 C CA . LEU A 1 464 ? 15.759 0.060 -6.114 1.00 66.88 464 LEU A CA 1
ATOM 3552 C C . LEU A 1 464 ? 16.979 0.624 -5.387 1.00 66.88 464 LEU A C 1
ATOM 3554 O O . LEU A 1 464 ? 17.981 0.907 -6.033 1.00 66.88 464 LEU A O 1
ATOM 3558 N N . GLN A 1 465 ? 16.891 0.782 -4.062 1.00 66.50 465 GLN A N 1
ATOM 3559 C CA . GLN A 1 465 ? 17.914 1.430 -3.251 1.00 66.50 465 GLN A CA 1
ATOM 3560 C C . GLN A 1 465 ? 18.283 2.802 -3.832 1.00 66.50 465 GLN A C 1
ATOM 3562 O O . GLN A 1 465 ? 19.451 3.101 -4.030 1.00 66.50 465 GLN A O 1
ATOM 3567 N N . ALA A 1 466 ? 17.298 3.652 -4.133 1.00 60.12 466 ALA A N 1
ATOM 3568 C CA . ALA A 1 466 ? 17.543 5.002 -4.641 1.00 60.12 466 ALA A CA 1
ATOM 3569 C C . ALA A 1 466 ? 18.066 5.957 -3.552 1.00 60.12 466 ALA A C 1
ATOM 3571 O O . ALA A 1 466 ? 17.637 5.867 -2.405 1.00 60.12 466 ALA A O 1
ATOM 3572 N N . ASP A 1 467 ? 19.044 6.824 -3.859 1.00 49.94 467 ASP A N 1
ATOM 3573 C CA . ASP A 1 467 ? 19.722 7.700 -2.866 1.00 49.94 467 ASP A CA 1
ATOM 3574 C C . ASP A 1 467 ? 18.891 8.899 -2.398 1.00 49.94 467 ASP A C 1
ATOM 3576 O O . ASP A 1 467 ? 19.184 9.504 -1.371 1.00 49.94 467 ASP A O 1
ATOM 3580 N N . THR A 1 468 ? 17.852 9.271 -3.134 1.00 49.81 468 THR A N 1
ATOM 3581 C CA . THR A 1 468 ? 17.147 10.525 -2.877 1.00 49.81 468 THR A CA 1
ATOM 3582 C C . THR A 1 468 ? 15.963 10.304 -1.949 1.00 49.81 468 THR A C 1
ATOM 3584 O O . THR A 1 468 ? 15.012 9.635 -2.348 1.00 49.81 468 THR A O 1
ATOM 3587 N N . LEU A 1 469 ? 16.007 10.924 -0.763 1.00 41.81 469 LEU A N 1
ATOM 3588 C CA . LEU A 1 469 ? 14.866 11.108 0.145 1.00 41.81 469 LEU A CA 1
ATOM 3589 C C . LEU A 1 469 ? 13.959 12.304 -0.236 1.00 41.81 469 LEU A C 1
ATOM 3591 O O . LEU A 1 469 ? 12.910 12.431 0.378 1.00 41.81 469 LEU A O 1
ATOM 3595 N N . ASN A 1 470 ? 14.329 13.162 -1.214 1.00 36.47 470 ASN A N 1
ATOM 3596 C CA . ASN A 1 470 ? 13.490 14.159 -1.944 1.00 36.47 470 ASN A CA 1
ATOM 3597 C C . ASN A 1 470 ? 14.358 15.076 -2.863 1.00 36.47 470 ASN A C 1
ATOM 3599 O O . ASN A 1 470 ? 15.581 14.997 -2.714 1.00 36.47 470 ASN A O 1
ATOM 3603 N N . PRO A 1 471 ? 13.810 15.923 -3.790 1.00 42.00 471 PRO A N 1
ATOM 3604 C CA . PRO A 1 471 ? 12.420 16.409 -3.888 1.00 42.00 471 PRO A CA 1
ATOM 3605 C C . PRO A 1 471 ? 11.693 16.178 -5.240 1.00 42.00 471 PRO A C 1
ATOM 3607 O O . PRO A 1 471 ? 12.317 16.198 -6.301 1.00 42.00 471 PRO A O 1
ATOM 3610 N N . PRO A 1 472 ? 10.351 16.043 -5.242 1.00 41.62 472 PRO A N 1
ATOM 3611 C CA . PRO A 1 472 ? 9.526 15.955 -6.441 1.00 41.62 472 PRO A CA 1
ATOM 3612 C C . PRO A 1 472 ? 8.872 17.305 -6.810 1.00 41.62 472 PRO A C 1
ATOM 3614 O O . PRO A 1 472 ? 7.752 17.317 -7.324 1.00 41.62 472 PRO A O 1
ATOM 3617 N N . ASP A 1 473 ? 9.568 18.424 -6.589 1.00 39.97 473 ASP A N 1
ATOM 3618 C CA . ASP A 1 473 ? 9.122 19.776 -6.992 1.00 39.97 473 ASP A CA 1
ATOM 3619 C C . ASP A 1 473 ? 9.674 20.200 -8.363 1.00 39.97 473 ASP A C 1
ATOM 3621 O O . ASP A 1 473 ? 9.625 21.363 -8.758 1.00 39.97 473 ASP A O 1
ATOM 3625 N N . ALA A 1 474 ? 10.201 19.239 -9.119 1.00 45.41 474 ALA A N 1
ATOM 3626 C CA . ALA A 1 474 ? 10.513 19.427 -10.522 1.00 45.41 474 ALA A CA 1
ATOM 3627 C C . ALA A 1 474 ? 9.247 19.805 -11.292 1.00 45.41 474 ALA A C 1
ATOM 3629 O O . ALA A 1 474 ? 8.301 19.015 -11.295 1.00 45.41 474 ALA A O 1
ATOM 3630 N N . ASP A 1 475 ? 9.244 20.942 -11.993 1.00 50.75 475 ASP A N 1
ATOM 3631 C CA . ASP A 1 475 ? 8.225 21.214 -13.007 1.00 50.75 475 ASP A CA 1
ATOM 3632 C C . ASP A 1 475 ? 8.180 20.028 -14.002 1.00 50.75 475 ASP A C 1
ATOM 3634 O O . ASP A 1 475 ? 9.172 19.776 -14.704 1.00 50.75 475 ASP A O 1
ATOM 3638 N N . PRO A 1 476 ? 7.065 19.269 -14.055 1.00 44.81 476 PRO A N 1
ATOM 3639 C CA . PRO A 1 476 ? 6.912 18.130 -14.953 1.00 44.81 476 PRO A CA 1
ATOM 3640 C C . PRO A 1 476 ? 7.134 18.494 -16.420 1.00 44.81 476 PRO A C 1
ATOM 3642 O O . PRO A 1 476 ? 7.693 17.687 -17.164 1.00 44.81 476 PRO A O 1
ATOM 3645 N N . GLN A 1 477 ? 6.746 19.709 -16.827 1.00 47.66 477 GLN A N 1
ATOM 3646 C CA . GLN A 1 477 ? 6.898 20.180 -18.202 1.00 47.66 477 GLN A CA 1
ATOM 3647 C C . GLN A 1 477 ? 8.366 20.465 -18.526 1.00 47.66 477 GLN A C 1
ATOM 3649 O O . GLN A 1 477 ? 8.849 20.024 -19.567 1.00 47.66 477 GLN A O 1
ATOM 3654 N N . ALA A 1 478 ? 9.114 21.101 -17.620 1.00 47.41 478 ALA A N 1
ATOM 3655 C CA . ALA A 1 478 ? 10.557 21.287 -17.773 1.00 47.41 478 ALA A CA 1
ATOM 3656 C C . ALA A 1 478 ? 11.328 19.956 -17.796 1.00 47.41 478 ALA A C 1
ATOM 3658 O O . ALA A 1 478 ? 12.252 19.782 -18.596 1.00 47.41 478 ALA A O 1
ATOM 3659 N N . LEU A 1 479 ? 10.954 18.989 -16.949 1.00 46.50 479 LEU A N 1
ATOM 3660 C CA . LEU A 1 479 ? 11.565 17.659 -16.963 1.00 46.50 479 LEU A CA 1
ATOM 3661 C C . LEU A 1 479 ? 11.270 16.919 -18.269 1.00 46.50 479 LEU A C 1
ATOM 3663 O O . LEU A 1 479 ? 12.190 16.354 -18.862 1.00 46.50 479 LEU A O 1
ATOM 3667 N N . HIS A 1 480 ? 10.026 16.969 -18.742 1.00 44.22 480 HIS A N 1
ATOM 3668 C CA . HIS A 1 480 ? 9.656 16.389 -20.022 1.00 44.22 480 HIS A CA 1
ATOM 3669 C C . HIS A 1 480 ? 10.365 17.051 -21.192 1.00 44.22 480 HIS A C 1
ATOM 3671 O O . HIS A 1 480 ? 10.965 16.347 -21.994 1.00 44.22 480 HIS A O 1
ATOM 3677 N N . ALA A 1 481 ? 10.374 18.381 -21.265 1.00 47.66 481 ALA A N 1
ATOM 3678 C CA . ALA A 1 481 ? 11.078 19.104 -22.312 1.00 47.66 481 ALA A CA 1
ATOM 3679 C C . ALA A 1 481 ? 12.557 18.698 -22.352 1.00 47.66 481 ALA A C 1
ATOM 3681 O O . ALA A 1 481 ? 13.074 18.407 -23.424 1.00 47.66 481 ALA A O 1
ATOM 3682 N N . ARG A 1 482 ? 13.233 18.572 -21.201 1.00 48.06 482 ARG A N 1
ATOM 3683 C CA . ARG A 1 482 ? 14.634 18.118 -21.159 1.00 48.06 482 ARG A CA 1
ATOM 3684 C C . ARG A 1 482 ? 14.807 16.668 -21.608 1.00 48.06 482 ARG A C 1
ATOM 3686 O O . ARG A 1 482 ? 15.702 16.406 -22.406 1.00 48.06 482 ARG A O 1
ATOM 3693 N N . VAL A 1 483 ? 13.968 15.745 -21.135 1.00 47.59 483 VAL A N 1
ATOM 3694 C CA . VAL A 1 483 ? 14.033 14.311 -21.480 1.00 47.59 483 VAL A CA 1
ATOM 3695 C C . VAL A 1 483 ? 13.685 14.068 -22.952 1.00 47.59 483 VAL A C 1
ATOM 3697 O O . VAL A 1 483 ? 14.408 13.355 -23.639 1.00 47.59 483 VAL A O 1
ATOM 3700 N N . THR A 1 484 ? 12.628 14.693 -23.461 1.00 45.19 484 THR A N 1
ATOM 3701 C CA . THR A 1 484 ? 12.169 14.585 -24.853 1.00 45.19 484 THR A CA 1
ATOM 3702 C C . THR A 1 484 ? 13.146 15.243 -25.802 1.00 45.19 484 THR A C 1
ATOM 3704 O O . THR A 1 484 ? 13.574 14.617 -26.760 1.00 45.19 484 THR A O 1
ATOM 3707 N N . GLN A 1 485 ? 13.633 16.444 -25.486 1.00 49.81 485 GLN A N 1
ATOM 3708 C CA . GLN A 1 485 ? 14.687 17.066 -26.277 1.00 49.81 485 GLN A CA 1
ATOM 3709 C C . GLN A 1 485 ? 15.961 16.205 -26.238 1.00 49.81 485 GLN A C 1
ATOM 3711 O O . GLN A 1 485 ? 16.625 16.053 -27.256 1.00 49.81 485 GLN A O 1
ATOM 3716 N N . TRP A 1 486 ? 16.323 15.609 -25.095 1.00 52.47 486 TRP A N 1
ATOM 3717 C CA . TRP A 1 486 ? 17.447 14.666 -24.989 1.00 52.47 486 TRP A CA 1
ATOM 3718 C C . TRP A 1 486 ? 17.254 13.426 -25.883 1.00 52.47 486 TRP A C 1
ATOM 3720 O O . TRP A 1 486 ? 18.181 13.069 -26.608 1.00 52.47 486 TRP A O 1
ATOM 3730 N N . LEU A 1 487 ? 16.056 12.838 -25.932 1.00 47.78 487 LEU A N 1
ATOM 3731 C CA . LEU A 1 487 ? 15.758 11.621 -26.700 1.00 47.78 487 LEU A CA 1
ATOM 3732 C C . LEU A 1 487 ? 15.501 11.847 -28.186 1.00 47.78 487 LEU A C 1
ATOM 3734 O O . LEU A 1 487 ? 15.988 11.061 -28.994 1.00 47.78 487 LEU A O 1
ATOM 3738 N N . ASP A 1 488 ? 14.818 12.924 -28.563 1.00 47.88 488 ASP A N 1
ATOM 3739 C CA . ASP A 1 488 ? 14.623 13.321 -29.959 1.00 47.88 488 ASP A CA 1
ATOM 3740 C C . ASP A 1 488 ? 15.966 13.657 -30.607 1.00 47.88 488 ASP A C 1
ATOM 3742 O O . ASP A 1 488 ? 16.236 13.261 -31.739 1.00 47.88 488 ASP A O 1
ATOM 3746 N N . ARG A 1 489 ? 16.873 14.302 -29.862 1.00 49.75 489 ARG A N 1
ATOM 3747 C CA . ARG A 1 489 ? 18.259 14.520 -30.301 1.00 49.75 489 ARG A CA 1
ATOM 3748 C C . ARG A 1 489 ? 19.021 13.201 -30.459 1.00 49.75 489 ARG A C 1
ATOM 3750 O O . ARG A 1 489 ? 19.795 13.063 -31.400 1.00 49.75 489 ARG A O 1
ATOM 3757 N N . TRP A 1 490 ? 18.780 12.221 -29.589 1.00 50.50 490 TRP A N 1
ATOM 3758 C CA . TRP A 1 490 ? 19.423 10.903 -29.643 1.00 50.50 490 TRP A CA 1
ATOM 3759 C C . TRP A 1 490 ? 18.899 10.012 -30.782 1.00 50.50 490 TRP A C 1
ATOM 3761 O O . TRP A 1 490 ? 19.658 9.235 -31.366 1.00 50.50 490 TRP A O 1
ATOM 3771 N N . ALA A 1 491 ? 17.608 10.134 -31.105 1.00 45.41 491 ALA A N 1
ATOM 3772 C CA . ALA A 1 491 ? 16.917 9.355 -32.126 1.00 45.41 491 ALA A CA 1
ATOM 3773 C C . ALA A 1 491 ? 17.054 9.939 -33.543 1.00 45.41 491 ALA A C 1
ATOM 3775 O O . ALA A 1 491 ? 16.974 9.178 -34.507 1.00 45.41 491 ALA A O 1
ATOM 3776 N N . ALA A 1 492 ? 17.256 11.255 -33.686 1.00 45.84 492 ALA A N 1
ATOM 3777 C CA . ALA A 1 492 ? 17.088 11.919 -34.977 1.00 45.84 492 ALA A CA 1
ATOM 3778 C C . ALA A 1 492 ? 18.259 11.783 -35.961 1.00 45.84 492 ALA A C 1
ATOM 3780 O O . ALA A 1 492 ? 17.966 11.670 -37.139 1.00 45.84 492 ALA A O 1
ATOM 3781 N N . GLU A 1 493 ? 19.544 11.785 -35.573 1.00 50.75 493 GLU A N 1
ATOM 3782 C CA . GLU A 1 493 ? 20.646 11.663 -36.556 1.00 50.75 493 GLU A CA 1
ATOM 3783 C C . GLU A 1 493 ? 22.034 11.487 -35.888 1.00 50.75 493 GLU A C 1
ATOM 3785 O O . GLU A 1 493 ? 22.354 12.226 -34.956 1.00 50.75 493 GLU A O 1
ATOM 3790 N N . PRO A 1 494 ? 22.917 10.575 -36.359 1.00 51.16 494 PRO A N 1
ATOM 3791 C CA . PRO A 1 494 ? 24.250 10.357 -35.775 1.00 51.16 494 PRO A CA 1
ATOM 3792 C C . PRO A 1 494 ? 25.184 11.574 -35.833 1.00 51.16 494 PRO A C 1
ATOM 3794 O O . PRO A 1 494 ? 26.091 11.670 -35.014 1.00 51.16 494 PRO A O 1
ATOM 3797 N N . THR A 1 495 ? 24.975 12.481 -36.788 1.00 49.62 495 THR A N 1
ATOM 3798 C CA . THR A 1 495 ? 25.876 13.596 -37.127 1.00 49.62 495 THR A CA 1
ATOM 3799 C C . THR A 1 495 ? 25.425 14.947 -36.577 1.00 49.62 495 THR A C 1
ATOM 3801 O O . THR A 1 495 ? 26.159 15.926 -36.677 1.00 49.62 495 THR A O 1
ATOM 3804 N N . ARG A 1 496 ? 24.220 15.037 -36.003 1.00 49.09 496 ARG A N 1
ATOM 3805 C CA . ARG A 1 496 ? 23.682 16.289 -35.465 1.00 49.09 496 ARG A CA 1
ATOM 3806 C C . ARG A 1 496 ? 24.094 16.441 -34.007 1.00 49.09 496 ARG A C 1
ATOM 3808 O O . ARG A 1 496 ? 23.928 15.508 -33.229 1.00 49.09 496 ARG A O 1
ATOM 3815 N N . THR A 1 497 ? 24.608 17.613 -33.639 1.00 53.16 497 THR A N 1
ATOM 3816 C CA . THR A 1 497 ? 24.939 17.989 -32.257 1.00 53.16 497 THR A CA 1
ATOM 3817 C C . THR A 1 497 ? 23.776 17.706 -31.291 1.00 53.16 497 THR A C 1
ATOM 3819 O O . THR A 1 497 ? 22.726 18.346 -31.380 1.00 53.16 497 THR A O 1
ATOM 3822 N N . VAL A 1 498 ? 23.973 16.769 -30.360 1.00 46.66 498 VAL A N 1
ATOM 3823 C CA . VAL A 1 498 ? 23.045 16.375 -29.286 1.00 46.66 498 VAL A CA 1
ATOM 3824 C C . VAL A 1 498 ? 23.353 17.030 -27.943 1.00 46.66 498 VAL A C 1
ATOM 3826 O O . VAL A 1 498 ? 22.441 17.179 -27.132 1.00 46.66 498 VAL A O 1
ATOM 3829 N N . LEU A 1 499 ? 24.599 17.451 -27.714 1.00 47.31 499 LEU A N 1
ATOM 3830 C CA . LEU A 1 499 ? 25.016 18.154 -26.505 1.00 47.31 499 LEU A CA 1
ATOM 3831 C C . LEU A 1 499 ? 25.902 19.329 -26.906 1.00 47.31 499 LEU A C 1
ATOM 3833 O O . LEU A 1 499 ? 26.914 19.125 -27.566 1.00 47.31 499 LEU A O 1
ATOM 3837 N N . ARG A 1 500 ? 25.499 20.549 -26.544 1.00 47.44 500 ARG A N 1
ATOM 3838 C CA . ARG A 1 500 ? 26.381 21.712 -26.650 1.00 47.44 500 ARG A CA 1
ATOM 3839 C C . ARG A 1 500 ? 27.128 21.853 -25.343 1.00 47.44 500 ARG A C 1
ATOM 3841 O O . ARG A 1 500 ? 26.497 21.864 -24.288 1.00 47.44 500 ARG A O 1
ATOM 3848 N N . LEU A 1 501 ? 28.442 21.875 -25.448 1.00 51.06 501 LEU A N 1
ATOM 3849 C CA . LEU A 1 501 ? 29.335 22.186 -24.354 1.00 51.06 501 LEU A CA 1
ATOM 3850 C C . LEU A 1 501 ? 29.270 23.689 -24.081 1.00 51.06 501 LEU A C 1
ATOM 3852 O O . LEU A 1 501 ? 28.706 24.459 -24.868 1.00 51.06 501 LEU A O 1
ATOM 3856 N N . ASP A 1 502 ? 29.816 24.097 -22.943 1.00 41.56 502 ASP A N 1
ATOM 3857 C CA . ASP A 1 502 ? 29.779 25.491 -22.497 1.00 41.56 502 ASP A CA 1
ATOM 3858 C C . ASP A 1 502 ? 30.514 26.438 -23.472 1.00 41.56 502 ASP A C 1
ATOM 3860 O O . ASP A 1 502 ? 30.249 27.638 -23.504 1.00 41.56 502 ASP A O 1
ATOM 3864 N N . ASP A 1 503 ? 31.374 25.887 -24.329 1.00 43.09 503 ASP A N 1
ATOM 3865 C CA . ASP A 1 503 ? 32.077 26.557 -25.427 1.00 43.09 503 ASP A CA 1
ATOM 3866 C C . ASP A 1 503 ? 31.270 26.687 -26.741 1.00 43.09 503 ASP A C 1
ATOM 3868 O O . ASP A 1 503 ? 31.724 27.300 -27.710 1.00 43.09 503 ASP A O 1
ATOM 3872 N N . GLY A 1 504 ? 30.059 26.126 -26.794 1.00 41.75 504 GLY A N 1
ATOM 3873 C CA . GLY A 1 504 ? 29.207 26.111 -27.982 1.00 41.75 504 GLY A CA 1
ATOM 3874 C C . GLY A 1 504 ? 29.562 25.047 -29.027 1.00 41.75 504 GLY A C 1
ATOM 3875 O O . GLY A 1 504 ? 28.777 24.864 -29.968 1.00 41.75 504 GLY A O 1
ATOM 3876 N N . GLU A 1 505 ? 30.665 24.316 -28.859 1.00 50.38 505 GLU A N 1
ATOM 3877 C CA . GLU A 1 505 ? 30.950 23.092 -29.595 1.00 50.38 505 GLU A CA 1
ATOM 3878 C C . GLU A 1 505 ? 29.929 22.020 -29.236 1.00 50.38 505 GLU A C 1
ATOM 3880 O O . GLU A 1 505 ? 29.323 21.971 -28.162 1.00 50.38 505 GLU A O 1
ATOM 3885 N N . GLY A 1 506 ? 29.655 21.186 -30.224 1.00 51.88 506 GLY A N 1
ATOM 3886 C CA . GLY A 1 506 ? 28.472 20.373 -30.233 1.00 51.88 506 GLY A CA 1
ATOM 3887 C C . GLY A 1 506 ? 28.779 18.912 -30.440 1.00 51.88 506 GLY A C 1
ATOM 3888 O O . GLY A 1 506 ? 28.906 18.513 -31.591 1.00 51.88 506 GLY A O 1
ATOM 3889 N N . LEU A 1 507 ? 28.771 18.103 -29.382 1.00 53.53 507 LEU A N 1
ATOM 3890 C CA . LEU A 1 507 ? 28.877 16.653 -29.514 1.00 53.53 507 LEU A CA 1
ATOM 3891 C C . LEU A 1 507 ? 27.678 16.131 -30.293 1.00 53.53 507 LEU A C 1
ATOM 3893 O O . LEU A 1 507 ? 26.542 16.275 -29.845 1.00 53.53 507 LEU A O 1
ATOM 3897 N N . SER A 1 508 ? 27.913 15.523 -31.447 1.00 60.16 508 SER A N 1
ATOM 3898 C CA . SER A 1 508 ? 26.928 14.785 -32.231 1.00 60.16 508 SER A CA 1
ATOM 3899 C C . SER A 1 508 ? 26.413 13.544 -31.504 1.00 60.16 508 SER A C 1
ATOM 3901 O O . SER A 1 508 ? 26.996 13.078 -30.526 1.00 60.16 508 SER A O 1
ATOM 3903 N N . GLY A 1 509 ? 25.307 12.964 -31.973 1.00 52.47 509 GLY A N 1
ATOM 3904 C CA . GLY A 1 509 ? 24.743 11.751 -31.369 1.00 52.47 509 GLY A CA 1
ATOM 3905 C C . GLY A 1 509 ? 25.704 10.558 -31.405 1.00 52.47 509 GLY A C 1
ATOM 3906 O O . GLY A 1 509 ? 25.672 9.698 -30.523 1.00 52.47 509 GLY A O 1
ATOM 3907 N N . ALA A 1 510 ? 26.575 10.488 -32.413 1.00 55.41 510 ALA A N 1
ATOM 3908 C CA . ALA A 1 510 ? 27.654 9.509 -32.481 1.00 55.41 510 ALA A CA 1
ATOM 3909 C C . ALA A 1 510 ? 28.780 9.817 -31.483 1.00 55.41 510 ALA A C 1
ATOM 3911 O O . ALA A 1 510 ? 29.250 8.896 -30.819 1.00 55.41 510 ALA A O 1
ATOM 3912 N N . GLU A 1 511 ? 29.166 11.086 -31.333 1.00 57.41 511 GLU A N 1
ATOM 3913 C CA . GLU A 1 511 ? 30.217 11.519 -30.401 1.00 57.41 511 GLU A CA 1
ATOM 3914 C C . GLU A 1 511 ? 29.777 11.397 -28.945 1.00 57.41 511 GLU A C 1
ATOM 3916 O O . GLU A 1 511 ? 30.533 10.888 -28.131 1.00 57.41 511 GLU A O 1
ATOM 3921 N N . ALA A 1 512 ? 28.535 11.748 -28.609 1.00 58.66 512 ALA A N 1
ATOM 3922 C CA . ALA A 1 512 ? 27.994 11.543 -27.269 1.00 58.66 512 ALA A CA 1
ATOM 3923 C C . ALA A 1 512 ? 27.895 10.049 -26.920 1.00 58.66 512 ALA A C 1
ATOM 3925 O O . ALA A 1 512 ? 28.169 9.665 -25.786 1.00 58.66 512 ALA A O 1
ATOM 3926 N N . ARG A 1 513 ? 27.552 9.179 -27.885 1.00 55.03 513 ARG A N 1
ATOM 3927 C CA . ARG A 1 513 ? 27.583 7.718 -27.684 1.00 55.03 513 ARG A CA 1
ATOM 3928 C C . ARG A 1 513 ? 29.001 7.192 -27.498 1.00 55.03 513 ARG A C 1
ATOM 3930 O O . ARG A 1 513 ? 29.214 6.414 -26.573 1.00 55.03 513 ARG A O 1
ATOM 3937 N N . HIS A 1 514 ? 29.949 7.628 -28.325 1.00 58.19 514 HIS A N 1
ATOM 3938 C CA . HIS A 1 514 ? 31.361 7.281 -28.161 1.00 58.19 514 HIS A CA 1
ATOM 3939 C C . HIS A 1 514 ? 31.905 7.778 -26.827 1.00 58.19 514 HIS A C 1
ATOM 3941 O O . HIS A 1 514 ? 32.582 7.028 -26.139 1.00 58.19 514 HIS A O 1
ATOM 3947 N N . LEU A 1 515 ? 31.556 8.996 -26.420 1.00 58.62 515 LEU A N 1
ATOM 3948 C CA . LEU A 1 515 ? 31.960 9.565 -25.144 1.00 58.62 515 LEU A CA 1
ATOM 3949 C C . LEU A 1 515 ? 31.378 8.761 -23.982 1.00 58.62 515 LEU A C 1
ATOM 3951 O O . LEU A 1 515 ? 32.113 8.390 -23.078 1.00 58.62 515 LEU A O 1
ATOM 3955 N N . ILE A 1 516 ? 30.090 8.410 -24.025 1.00 56.34 516 ILE A N 1
ATOM 3956 C CA . ILE A 1 516 ? 29.474 7.527 -23.027 1.00 56.34 516 ILE A CA 1
ATOM 3957 C C . ILE A 1 516 ? 30.187 6.162 -22.989 1.00 56.34 516 ILE A C 1
ATOM 3959 O O . ILE A 1 516 ? 30.434 5.647 -21.903 1.00 56.34 516 ILE A O 1
ATOM 3963 N N . GLN A 1 517 ? 30.539 5.574 -24.137 1.00 56.88 517 GLN A N 1
ATOM 3964 C CA . GLN A 1 517 ? 31.251 4.289 -24.214 1.00 56.88 517 GLN A CA 1
ATOM 3965 C C . GLN A 1 517 ? 32.693 4.379 -23.693 1.00 56.88 517 GLN A C 1
ATOM 3967 O O . GLN A 1 517 ? 33.123 3.510 -22.938 1.00 56.88 517 GLN A O 1
ATOM 3972 N N . ALA A 1 518 ? 33.418 5.442 -24.038 1.00 58.22 518 ALA A N 1
ATOM 3973 C CA . ALA A 1 518 ? 34.774 5.700 -23.569 1.00 58.22 518 ALA A CA 1
ATOM 3974 C C . ALA A 1 518 ? 34.790 5.957 -22.058 1.00 58.22 518 ALA A C 1
ATOM 3976 O O . ALA A 1 518 ? 35.571 5.347 -21.333 1.00 58.22 518 ALA A O 1
ATOM 3977 N N . LEU A 1 519 ? 33.854 6.772 -21.560 1.00 59.31 519 LEU A N 1
ATOM 3978 C CA . LEU A 1 519 ? 33.646 6.987 -20.129 1.00 59.31 519 LEU A CA 1
ATOM 3979 C C . LEU A 1 519 ? 33.298 5.673 -19.424 1.00 59.31 519 LEU A C 1
ATOM 3981 O O . LEU A 1 519 ? 33.866 5.374 -18.381 1.00 59.31 519 LEU A O 1
ATOM 3985 N N . GLN A 1 520 ? 32.425 4.842 -19.999 1.00 57.75 520 GLN A N 1
ATOM 3986 C CA . GLN A 1 520 ? 32.127 3.520 -19.443 1.00 57.75 520 GLN A CA 1
ATOM 3987 C C . GLN A 1 520 ? 33.366 2.627 -19.366 1.00 57.75 520 GLN A C 1
ATOM 3989 O O . GLN A 1 520 ? 33.564 1.946 -18.362 1.00 57.75 520 GLN A O 1
ATOM 3994 N N . GLN A 1 521 ? 34.181 2.596 -20.418 1.00 61.47 521 GLN A N 1
ATOM 3995 C CA . GLN A 1 521 ? 35.380 1.767 -20.478 1.00 61.47 521 GLN A CA 1
ATOM 3996 C C . GLN A 1 521 ? 36.432 2.235 -19.468 1.00 61.47 521 GLN A C 1
ATOM 3998 O O . GLN A 1 521 ? 36.933 1.415 -18.700 1.00 61.47 521 GLN A O 1
ATOM 4003 N N . ALA A 1 522 ? 36.681 3.543 -19.394 1.00 61.97 522 ALA A N 1
ATOM 4004 C CA . ALA A 1 522 ? 37.588 4.146 -18.421 1.00 61.97 522 ALA A CA 1
ATOM 4005 C C . ALA A 1 522 ? 37.132 3.907 -16.971 1.00 61.97 522 ALA A C 1
ATOM 4007 O O . ALA A 1 522 ? 37.947 3.688 -16.077 1.00 61.97 522 ALA A O 1
ATOM 4008 N N . LEU A 1 523 ? 35.818 3.886 -16.726 1.00 58.69 523 LEU A N 1
ATOM 4009 C CA . LEU A 1 523 ? 35.260 3.568 -15.411 1.00 58.69 523 LEU A CA 1
ATOM 4010 C C . LEU A 1 523 ? 35.339 2.075 -15.061 1.00 58.69 523 LEU A C 1
ATOM 4012 O O . LEU A 1 523 ? 35.405 1.737 -13.881 1.00 58.69 523 LEU A O 1
ATOM 4016 N N . ARG A 1 524 ? 35.370 1.181 -16.058 1.00 58.62 524 ARG A N 1
ATOM 4017 C CA . ARG A 1 524 ? 35.554 -0.270 -15.864 1.00 58.62 524 ARG A CA 1
ATOM 4018 C C . ARG A 1 524 ? 37.020 -0.676 -15.707 1.00 58.62 524 ARG A C 1
ATOM 4020 O O . ARG A 1 524 ? 37.285 -1.702 -15.086 1.00 58.62 524 ARG A O 1
ATOM 4027 N N . GLN A 1 525 ? 37.954 0.091 -16.270 1.00 60.66 525 GLN A N 1
ATOM 4028 C CA . GLN A 1 525 ? 39.397 -0.162 -16.205 1.00 60.66 525 GLN A CA 1
ATOM 4029 C C . GLN A 1 525 ? 40.168 1.123 -15.876 1.00 60.66 525 GLN A C 1
ATOM 4031 O O . GLN A 1 525 ? 40.771 1.725 -16.761 1.00 60.66 525 GLN A O 1
ATOM 4036 N N . PRO A 1 526 ? 40.156 1.574 -14.614 1.00 57.59 526 PRO A N 1
ATOM 4037 C CA . PRO A 1 526 ? 40.860 2.791 -14.243 1.00 57.59 526 PRO A CA 1
ATOM 4038 C C . PRO A 1 526 ? 42.386 2.606 -14.327 1.00 57.59 526 PRO A C 1
ATOM 4040 O O . PRO A 1 526 ? 42.901 1.552 -13.923 1.00 57.59 526 PRO A O 1
ATOM 4043 N N . PRO A 1 527 ? 43.131 3.639 -14.762 1.00 48.44 527 PRO A N 1
ATOM 4044 C CA . PRO A 1 527 ? 44.585 3.630 -14.702 1.00 48.44 527 PRO A CA 1
ATOM 4045 C C . PRO A 1 527 ? 45.050 3.383 -13.258 1.00 48.44 527 PRO A C 1
ATOM 4047 O O . PRO A 1 527 ? 44.606 4.055 -12.327 1.00 48.44 527 PRO A O 1
ATOM 4050 N N . GLY A 1 528 ? 45.912 2.380 -13.063 1.00 54.84 528 GLY A N 1
ATOM 4051 C CA . GLY A 1 528 ? 46.411 1.971 -11.741 1.00 54.84 528 GLY A CA 1
ATOM 4052 C C . GLY A 1 528 ? 45.640 0.836 -11.048 1.00 54.84 528 GLY A C 1
ATOM 4053 O O . GLY A 1 528 ? 46.003 0.465 -9.936 1.00 54.84 528 GLY A O 1
ATOM 4054 N N . GLY A 1 529 ? 44.613 0.248 -11.677 1.00 48.97 529 GLY A N 1
ATOM 4055 C CA . GLY A 1 529 ? 44.009 -1.024 -11.240 1.00 48.97 529 GLY A CA 1
ATOM 4056 C C . GLY A 1 529 ? 43.065 -0.963 -10.029 1.00 48.97 529 GLY A C 1
ATOM 4057 O O . GLY A 1 529 ? 42.499 -1.986 -9.651 1.00 48.97 529 GLY A O 1
ATOM 4058 N N . LEU A 1 530 ? 42.845 0.215 -9.440 1.00 47.97 530 LEU A N 1
ATOM 4059 C CA . LEU A 1 530 ? 41.876 0.423 -8.360 1.00 47.97 530 LEU A CA 1
ATOM 4060 C C . LEU A 1 530 ? 40.539 0.899 -8.939 1.00 47.97 530 LEU A C 1
ATOM 4062 O O . LEU A 1 530 ? 40.384 2.075 -9.263 1.00 47.97 530 LEU A O 1
ATOM 4066 N N . ALA A 1 531 ? 39.577 -0.019 -9.077 1.00 53.81 531 ALA A N 1
ATOM 4067 C CA . ALA A 1 531 ? 38.199 0.293 -9.465 1.00 53.81 531 ALA A CA 1
ATOM 4068 C C . ALA A 1 531 ? 37.603 1.379 -8.540 1.00 53.81 531 ALA A C 1
ATOM 4070 O O . ALA A 1 531 ? 37.562 1.161 -7.325 1.00 53.81 531 ALA A O 1
ATOM 4071 N N . PRO A 1 532 ? 37.132 2.536 -9.055 1.00 53.44 532 PRO A N 1
ATOM 4072 C CA . PRO A 1 532 ? 36.366 3.460 -8.233 1.00 53.44 532 PRO A CA 1
ATOM 4073 C C . PRO A 1 532 ? 35.056 2.782 -7.838 1.00 53.44 532 PRO A C 1
ATOM 4075 O O . PRO A 1 532 ? 34.331 2.256 -8.682 1.00 53.44 532 PRO A O 1
ATOM 4078 N N . ALA A 1 533 ? 34.740 2.808 -6.550 1.00 55.78 533 ALA A N 1
ATOM 4079 C CA . ALA A 1 533 ? 33.529 2.179 -6.046 1.00 55.78 533 ALA A CA 1
ATOM 4080 C C . ALA A 1 533 ? 32.379 3.151 -5.852 1.00 55.78 533 ALA A C 1
ATOM 4082 O O . ALA A 1 533 ? 31.249 2.723 -5.660 1.00 55.78 533 ALA A O 1
ATOM 4083 N N . THR A 1 534 ? 32.642 4.455 -5.867 1.00 57.44 534 THR A N 1
ATOM 4084 C CA . THR A 1 534 ? 31.610 5.485 -5.979 1.00 57.44 534 THR A CA 1
ATOM 4085 C C . THR A 1 534 ? 32.215 6.729 -6.624 1.00 57.44 534 THR A C 1
ATOM 4087 O O . THR A 1 534 ? 33.310 7.158 -6.258 1.00 57.44 534 THR A O 1
ATOM 4090 N N . LEU A 1 535 ? 31.510 7.333 -7.574 1.00 61.03 535 LEU A N 1
ATOM 4091 C CA . LEU A 1 535 ? 31.820 8.653 -8.112 1.00 61.03 535 LEU A CA 1
ATOM 4092 C C . LEU A 1 535 ? 30.970 9.699 -7.404 1.00 61.03 535 LEU A C 1
ATOM 4094 O O . LEU A 1 535 ? 29.744 9.655 -7.460 1.00 61.03 535 LEU A O 1
ATOM 4098 N N . ARG A 1 536 ? 31.612 10.677 -6.774 1.00 66.94 536 ARG A N 1
ATOM 4099 C CA . ARG A 1 536 ? 30.938 11.882 -6.300 1.00 66.94 536 ARG A CA 1
ATOM 4100 C C . ARG A 1 536 ? 30.924 12.926 -7.407 1.00 66.94 536 ARG A C 1
ATOM 4102 O O . ARG A 1 536 ? 31.969 13.219 -7.977 1.00 66.94 536 ARG A O 1
ATOM 4109 N N . LEU A 1 537 ? 29.757 13.487 -7.691 1.00 64.25 537 LEU A N 1
ATOM 4110 C CA . LEU A 1 537 ? 29.557 14.565 -8.657 1.00 64.25 537 LEU A CA 1
ATOM 4111 C C . LEU A 1 537 ? 29.187 15.844 -7.906 1.00 64.25 537 LEU A C 1
ATOM 4113 O O . LEU A 1 537 ? 28.384 15.794 -6.976 1.00 64.25 537 LEU A O 1
ATOM 4117 N N . ARG A 1 538 ? 29.774 16.976 -8.291 1.00 74.50 538 ARG A N 1
ATOM 4118 C CA . ARG A 1 538 ? 29.491 18.307 -7.736 1.00 74.50 538 ARG A CA 1
ATOM 4119 C C . ARG A 1 538 ? 29.249 19.287 -8.870 1.00 74.50 538 ARG A C 1
ATOM 4121 O O . ARG A 1 538 ? 29.989 19.235 -9.842 1.00 74.50 538 ARG A O 1
ATOM 4128 N N . GLY A 1 539 ? 28.297 20.202 -8.709 1.00 58.59 539 GLY A N 1
ATOM 4129 C CA . GLY A 1 539 ? 27.957 21.229 -9.703 1.00 58.59 539 GLY A CA 1
ATOM 4130 C C . GLY A 1 539 ? 26.728 20.866 -10.538 1.00 58.59 539 GLY A C 1
ATOM 4131 O O . GLY A 1 539 ? 26.018 19.930 -10.195 1.00 58.59 539 GLY A O 1
ATOM 4132 N N . ASP A 1 540 ? 26.473 21.623 -11.603 1.00 55.31 540 ASP A N 1
ATOM 4133 C CA . ASP A 1 540 ? 25.367 21.433 -12.552 1.00 55.31 540 ASP A CA 1
ATOM 4134 C C . ASP A 1 540 ? 25.932 21.653 -13.961 1.00 55.31 540 ASP A C 1
ATOM 4136 O O . ASP A 1 540 ? 26.359 22.762 -14.281 1.00 55.31 540 ASP A O 1
ATOM 4140 N N . HIS A 1 541 ? 26.080 20.580 -14.744 1.00 57.78 541 HIS A N 1
ATOM 4141 C CA . HIS A 1 541 ? 26.718 20.635 -16.062 1.00 57.78 541 HIS A CA 1
ATOM 4142 C C . HIS A 1 541 ? 26.248 19.457 -16.945 1.00 57.78 541 HIS A C 1
ATOM 4144 O O . HIS A 1 541 ? 26.303 18.315 -16.487 1.00 57.78 541 HIS A O 1
ATOM 4150 N N . PRO A 1 542 ? 25.901 19.656 -18.233 1.00 52.91 542 PRO A N 1
ATOM 4151 C CA . PRO A 1 542 ? 25.388 18.586 -19.106 1.00 52.91 542 PRO A CA 1
ATOM 4152 C C . PRO A 1 542 ? 26.311 17.358 -19.247 1.00 52.91 542 PRO A C 1
ATOM 4154 O O . PRO A 1 542 ? 25.866 16.215 -19.325 1.00 52.91 542 PRO A O 1
ATOM 4157 N N . LEU A 1 543 ? 27.629 17.569 -19.255 1.00 58.81 543 LEU A N 1
ATOM 4158 C CA . LEU A 1 543 ? 28.617 16.481 -19.197 1.00 58.81 543 LEU A CA 1
ATOM 4159 C C . LEU A 1 543 ? 28.594 15.680 -17.879 1.00 58.81 543 LEU A C 1
ATOM 4161 O O . LEU A 1 543 ? 28.936 14.501 -17.912 1.00 58.81 543 LEU A O 1
ATOM 4165 N N . LEU A 1 544 ? 28.190 16.261 -16.741 1.00 57.78 544 LEU A N 1
ATOM 4166 C CA . LEU A 1 544 ? 27.979 15.501 -15.501 1.00 57.78 544 LEU A CA 1
ATOM 4167 C C . LEU A 1 544 ? 26.764 14.580 -15.626 1.00 57.78 544 LEU A C 1
ATOM 4169 O O . LEU A 1 544 ? 26.806 13.477 -15.092 1.00 57.78 544 LEU A O 1
ATOM 4173 N N . ASP A 1 545 ? 25.734 14.968 -16.381 1.00 55.28 545 ASP A N 1
ATOM 4174 C CA . ASP A 1 545 ? 24.596 14.092 -16.682 1.00 55.28 545 ASP A CA 1
ATOM 4175 C C . ASP A 1 545 ? 25.004 12.943 -17.608 1.00 55.28 545 ASP A C 1
ATOM 4177 O O . ASP A 1 545 ? 24.624 11.793 -17.383 1.00 55.28 545 ASP A O 1
ATOM 4181 N N . LEU A 1 546 ? 25.838 13.223 -18.619 1.00 56.06 546 LEU A N 1
ATOM 4182 C CA . LEU A 1 546 ? 26.427 12.183 -19.468 1.00 56.06 546 LEU A CA 1
ATOM 4183 C C . LEU A 1 546 ? 27.367 11.261 -18.687 1.00 56.06 546 LEU A C 1
ATOM 4185 O O . LEU A 1 546 ? 27.368 10.055 -18.923 1.00 56.06 546 LEU A O 1
ATOM 4189 N N . LEU A 1 547 ? 28.143 11.801 -17.748 1.00 60.47 547 LEU A N 1
ATOM 4190 C CA . LEU A 1 547 ? 29.012 11.027 -16.870 1.00 60.47 547 LEU A CA 1
ATOM 4191 C C . LEU A 1 547 ? 28.199 10.198 -15.877 1.00 60.47 547 LEU A C 1
ATOM 4193 O O . LEU A 1 547 ? 28.522 9.036 -15.675 1.00 60.47 547 LEU A O 1
ATOM 4197 N N . ALA A 1 548 ? 27.132 10.749 -15.299 1.00 52.81 548 ALA A N 1
ATOM 4198 C CA . ALA A 1 548 ? 26.207 10.022 -14.438 1.00 52.81 548 ALA A CA 1
ATOM 4199 C C . ALA A 1 548 ? 25.520 8.895 -15.215 1.00 52.81 548 ALA A C 1
ATOM 4201 O O . ALA A 1 548 ? 25.399 7.780 -14.721 1.00 52.81 548 ALA A O 1
ATOM 4202 N N . LEU A 1 549 ? 25.138 9.149 -16.464 1.00 48.72 549 LEU A N 1
ATOM 4203 C CA . LEU A 1 549 ? 24.610 8.139 -17.370 1.00 48.72 549 LEU A CA 1
ATOM 4204 C C . LEU A 1 549 ? 25.659 7.070 -17.718 1.00 48.72 549 LEU A C 1
ATOM 4206 O O . LEU A 1 549 ? 25.350 5.882 -17.704 1.00 48.72 549 LEU A O 1
ATOM 4210 N N . ALA A 1 550 ? 26.900 7.458 -18.013 1.00 51.78 550 ALA A N 1
ATOM 4211 C CA . ALA A 1 550 ? 27.982 6.536 -18.354 1.00 51.78 550 ALA A CA 1
ATOM 4212 C C . ALA A 1 550 ? 28.419 5.687 -17.155 1.00 51.78 550 ALA A C 1
ATOM 4214 O O . ALA A 1 550 ? 28.537 4.472 -17.277 1.00 51.78 550 ALA A O 1
ATOM 4215 N N . ALA A 1 551 ? 28.605 6.305 -15.992 1.00 50.22 551 ALA A N 1
ATOM 4216 C CA . ALA A 1 551 ? 28.911 5.639 -14.735 1.00 50.22 551 ALA A CA 1
ATOM 4217 C C . ALA A 1 551 ? 27.772 4.732 -14.294 1.00 50.22 551 ALA A C 1
ATOM 4219 O O . ALA A 1 551 ? 28.037 3.603 -13.879 1.00 50.22 551 ALA A O 1
ATOM 4220 N N . ALA A 1 552 ? 26.526 5.165 -14.511 1.00 45.84 552 ALA A N 1
ATOM 4221 C CA . ALA A 1 552 ? 25.389 4.291 -14.362 1.00 45.84 552 ALA A CA 1
ATOM 4222 C C . ALA A 1 552 ? 25.552 3.066 -15.273 1.00 45.84 552 ALA A C 1
ATOM 4224 O O . ALA A 1 552 ? 25.780 1.971 -14.788 1.00 45.84 552 ALA A O 1
ATOM 4225 N N . LEU A 1 553 ? 25.610 3.235 -16.590 1.00 44.28 553 LEU A N 1
ATOM 4226 C CA . LEU A 1 553 ? 25.780 2.131 -17.547 1.00 44.28 553 LEU A CA 1
ATOM 4227 C C . LEU A 1 553 ? 27.058 1.271 -17.346 1.00 44.28 553 LEU A C 1
ATOM 4229 O O . LEU A 1 553 ? 27.152 0.154 -17.870 1.00 44.28 553 LEU A O 1
ATOM 4233 N N . ALA A 1 554 ? 28.056 1.765 -16.609 1.00 46.50 554 ALA A N 1
ATOM 4234 C CA . ALA A 1 554 ? 29.276 1.050 -16.234 1.00 46.50 554 ALA A CA 1
ATOM 4235 C C . ALA A 1 554 ? 29.161 0.237 -14.934 1.00 46.50 554 ALA A C 1
ATOM 4237 O O . ALA A 1 554 ? 30.069 -0.536 -14.640 1.00 46.50 554 ALA A O 1
ATOM 4238 N N . GLY A 1 555 ? 28.073 0.382 -14.177 1.00 41.62 555 GLY A N 1
ATOM 4239 C CA . GLY A 1 555 ? 27.910 -0.254 -12.871 1.00 41.62 555 GLY A CA 1
ATOM 4240 C C . GLY A 1 555 ? 28.642 0.455 -11.731 1.00 41.62 555 GLY A C 1
ATOM 4241 O O . GLY A 1 555 ? 28.878 -0.159 -10.694 1.00 41.62 555 GLY A O 1
ATOM 4242 N N . CYS A 1 556 ? 29.019 1.723 -11.916 1.00 48.34 556 CYS A N 1
ATOM 4243 C CA . CYS A 1 556 ? 29.728 2.521 -10.923 1.00 48.34 556 CYS A CA 1
ATOM 4244 C C . CYS A 1 556 ? 28.720 3.332 -10.080 1.00 48.34 556 CYS A C 1
ATOM 4246 O O . CYS A 1 556 ? 27.976 4.142 -10.643 1.00 48.34 556 CYS A O 1
ATOM 4248 N N . PRO A 1 557 ? 28.665 3.135 -8.749 1.00 47.09 557 PRO A N 1
ATOM 4249 C CA . PRO A 1 557 ? 27.816 3.929 -7.863 1.00 47.09 557 PRO A CA 1
ATOM 4250 C C . PRO A 1 557 ? 28.102 5.430 -7.982 1.00 47.09 557 PRO A C 1
ATOM 4252 O O . PRO A 1 557 ? 29.245 5.840 -8.174 1.00 47.09 557 PRO A O 1
ATOM 4255 N N . LEU A 1 558 ? 27.069 6.261 -7.857 1.00 51.19 558 LEU A N 1
ATOM 4256 C CA . LEU A 1 558 ? 27.151 7.712 -8.032 1.00 51.19 558 LEU A CA 1
ATOM 4257 C C . LEU A 1 558 ? 26.562 8.433 -6.827 1.00 51.19 558 LEU A C 1
ATOM 4259 O O . LEU A 1 558 ? 25.560 8.000 -6.271 1.00 51.19 558 LEU A O 1
ATOM 4263 N N . HIS A 1 559 ? 27.146 9.569 -6.471 1.00 50.69 559 HIS A N 1
ATOM 4264 C CA . HIS A 1 559 ? 26.677 10.417 -5.387 1.00 50.69 559 HIS A CA 1
ATOM 4265 C C . HIS A 1 559 ? 26.749 11.885 -5.801 1.00 50.69 559 HIS A C 1
ATOM 4267 O O . HIS A 1 559 ? 27.837 12.450 -5.913 1.00 50.69 559 HIS A O 1
ATOM 4273 N N . TRP A 1 560 ? 25.608 12.549 -5.958 1.00 51.12 560 TRP A N 1
ATOM 4274 C CA . TRP A 1 560 ? 25.610 13.997 -6.157 1.00 51.12 560 TRP A CA 1
ATOM 4275 C C . TRP A 1 560 ? 25.752 14.720 -4.820 1.00 51.12 560 TRP A C 1
ATOM 4277 O O . TRP A 1 560 ? 25.021 14.431 -3.876 1.00 51.12 560 TRP A O 1
ATOM 4287 N N . THR A 1 561 ? 26.715 15.630 -4.703 1.00 53.25 561 THR A N 1
ATOM 4288 C CA . THR A 1 561 ? 26.900 16.429 -3.488 1.00 53.25 561 THR A CA 1
ATOM 4289 C C . THR A 1 561 ? 26.190 17.774 -3.598 1.00 53.25 561 THR A C 1
ATOM 4291 O O . THR A 1 561 ? 26.202 18.407 -4.651 1.00 53.25 561 THR A O 1
ATOM 4294 N N . ALA A 1 562 ? 25.612 18.224 -2.484 1.00 44.78 562 ALA A N 1
ATOM 4295 C CA . ALA A 1 562 ? 25.066 19.572 -2.334 1.00 44.78 562 ALA A CA 1
ATOM 4296 C C . ALA A 1 562 ? 26.151 20.619 -1.999 1.00 44.78 562 ALA A C 1
ATOM 4298 O O . ALA A 1 562 ? 25.837 21.790 -1.802 1.00 44.78 562 ALA A O 1
ATOM 4299 N N . GLU A 1 563 ? 27.423 20.210 -1.899 1.00 58.47 563 GLU A N 1
ATOM 4300 C CA . GLU A 1 563 ? 28.539 21.132 -1.677 1.00 58.47 563 GLU A CA 1
ATOM 4301 C C . GLU A 1 563 ? 28.610 22.176 -2.809 1.00 58.47 563 GLU A C 1
ATOM 4303 O O . GLU A 1 563 ? 28.729 21.795 -3.977 1.00 58.47 563 GLU A O 1
ATOM 4308 N N . PRO A 1 564 ? 28.579 23.486 -2.501 1.00 52.16 564 PRO A N 1
ATOM 4309 C CA . PRO A 1 564 ? 28.721 24.519 -3.517 1.00 52.16 564 PRO A CA 1
ATOM 4310 C C . PRO A 1 564 ? 30.120 24.457 -4.143 1.00 52.16 564 PRO A C 1
ATOM 4312 O O . PRO A 1 564 ? 31.128 24.372 -3.441 1.00 52.16 564 PRO A O 1
ATOM 4315 N N . GLY A 1 565 ? 30.193 24.501 -5.472 1.00 67.00 565 GLY A N 1
ATOM 4316 C CA . GLY A 1 565 ? 31.461 24.479 -6.196 1.00 67.00 565 GLY A CA 1
ATOM 4317 C C . GLY A 1 565 ? 31.299 24.259 -7.702 1.00 67.00 565 GLY A C 1
ATOM 4318 O O . GLY A 1 565 ? 30.200 23.935 -8.158 1.00 67.00 565 GLY A O 1
ATOM 4319 N N . PRO A 1 566 ? 32.384 24.438 -8.479 1.00 70.94 566 PRO A N 1
ATOM 4320 C CA . PRO A 1 566 ? 32.371 24.201 -9.919 1.00 70.94 566 PRO A CA 1
ATOM 4321 C C . PRO A 1 566 ? 32.156 22.711 -10.252 1.00 70.94 566 PRO A C 1
ATOM 4323 O O . PRO A 1 566 ? 32.453 21.857 -9.401 1.00 70.94 566 PRO A O 1
ATOM 4326 N N . PRO A 1 567 ? 31.683 22.400 -11.481 1.00 66.75 567 PRO A N 1
ATOM 4327 C CA . PRO A 1 567 ? 31.516 21.041 -11.987 1.00 66.75 567 PRO A CA 1
ATOM 4328 C C . PRO A 1 567 ? 32.765 20.180 -11.783 1.00 66.75 567 PRO A C 1
ATOM 4330 O O . PRO A 1 567 ? 33.817 20.425 -12.377 1.00 66.75 567 PRO A O 1
ATOM 4333 N N . ALA A 1 568 ? 32.662 19.173 -10.921 1.00 77.69 568 ALA A N 1
ATOM 4334 C CA . ALA A 1 568 ? 33.786 18.329 -10.549 1.00 77.69 568 ALA A CA 1
ATOM 4335 C C . ALA A 1 568 ? 33.339 16.897 -10.255 1.00 77.69 568 ALA A C 1
ATOM 4337 O O . ALA A 1 568 ? 32.209 16.641 -9.831 1.00 77.69 568 ALA A O 1
ATOM 4338 N N . VAL A 1 569 ? 34.269 15.968 -10.443 1.00 74.25 569 VAL A N 1
ATOM 4339 C CA . VAL A 1 569 ? 34.134 14.562 -10.082 1.00 74.25 569 VAL A CA 1
ATOM 4340 C C . VAL A 1 569 ? 35.143 14.229 -8.990 1.00 74.25 569 VAL A C 1
ATOM 4342 O O . VAL A 1 569 ? 36.263 14.723 -8.982 1.00 74.25 569 VAL A O 1
ATOM 4345 N N . GLN A 1 570 ? 34.775 13.377 -8.051 1.00 79.94 570 GLN A N 1
ATOM 4346 C CA . GLN A 1 570 ? 35.689 12.849 -7.049 1.00 79.94 570 GLN A CA 1
ATOM 4347 C C . GLN A 1 570 ? 35.501 11.339 -6.981 1.00 79.94 570 GLN A C 1
ATOM 4349 O O . GLN A 1 570 ? 34.382 10.843 -6.865 1.00 79.94 570 GLN A O 1
ATOM 4354 N N . ARG A 1 571 ? 36.601 10.592 -7.073 1.00 73.19 571 ARG A N 1
ATOM 4355 C CA . ARG A 1 571 ? 36.576 9.132 -6.956 1.00 73.19 571 ARG A CA 1
ATOM 4356 C C . ARG A 1 571 ? 36.670 8.749 -5.486 1.00 73.19 571 ARG A C 1
ATOM 4358 O O . ARG A 1 571 ? 37.547 9.243 -4.779 1.00 73.19 571 ARG A O 1
ATOM 4365 N N . LEU A 1 572 ? 35.785 7.864 -5.042 1.00 64.56 572 LEU A N 1
ATOM 4366 C CA . LEU A 1 572 ? 35.848 7.266 -3.716 1.00 64.56 572 LEU A CA 1
ATOM 4367 C C . LEU A 1 572 ? 36.267 5.788 -3.794 1.00 64.56 572 LEU A C 1
ATOM 4369 O O . LEU A 1 572 ? 35.798 5.066 -4.687 1.00 64.56 572 LEU A O 1
ATOM 4373 N N . PRO A 1 573 ? 37.121 5.328 -2.862 1.00 61.53 573 PRO A N 1
ATOM 4374 C CA . PRO A 1 573 ? 37.457 3.914 -2.721 1.00 61.53 573 PRO A CA 1
ATOM 4375 C C . PRO A 1 573 ? 36.254 3.086 -2.231 1.00 61.53 573 PRO A C 1
ATOM 4377 O O . PRO A 1 573 ? 35.306 3.622 -1.659 1.00 61.53 573 PRO A O 1
ATOM 4380 N N . ALA A 1 574 ? 36.301 1.769 -2.472 1.00 52.53 574 ALA A N 1
ATOM 4381 C CA . ALA A 1 574 ? 35.242 0.806 -2.121 1.00 52.53 574 ALA A CA 1
ATOM 4382 C C . ALA A 1 574 ? 35.015 0.618 -0.634 1.00 52.53 574 ALA A C 1
ATOM 4384 O O . ALA A 1 574 ? 33.892 0.344 -0.217 1.00 52.53 574 ALA A O 1
ATOM 4385 N N . ASP A 1 575 ? 36.083 0.766 0.132 1.00 55.59 575 ASP A N 1
ATOM 4386 C CA . ASP A 1 575 ? 36.107 0.497 1.555 1.00 55.59 575 ASP A CA 1
ATOM 4387 C C . ASP A 1 575 ? 37.086 1.509 2.161 1.00 55.59 575 ASP A C 1
ATOM 4389 O O . ASP A 1 575 ? 38.277 1.215 2.262 1.00 55.59 575 ASP A O 1
ATOM 4393 N N . PRO A 1 576 ? 36.658 2.764 2.408 1.00 56.78 576 PRO A N 1
ATOM 4394 C CA . PRO A 1 576 ? 37.556 3.767 2.958 1.00 56.78 576 PRO A CA 1
ATOM 4395 C C . PRO A 1 576 ? 37.977 3.321 4.360 1.00 56.78 576 PRO A C 1
ATOM 4397 O O . PRO A 1 576 ? 37.150 3.237 5.273 1.00 56.78 576 PRO A O 1
ATOM 4400 N N . GLY A 1 577 ? 39.264 3.027 4.534 1.00 56.03 577 GLY A N 1
ATOM 4401 C CA . GLY A 1 577 ? 39.847 2.854 5.853 1.00 56.03 577 GLY A CA 1
ATOM 4402 C C . GLY A 1 577 ? 39.700 4.138 6.684 1.00 56.03 577 GLY A C 1
ATOM 4403 O O . GLY A 1 577 ? 39.495 5.220 6.132 1.00 56.03 577 GLY A O 1
ATOM 4404 N N . PRO A 1 578 ? 39.835 4.062 8.018 1.00 46.59 578 PRO A N 1
ATOM 4405 C CA . PRO A 1 578 ? 39.740 5.236 8.892 1.00 46.59 578 PRO A CA 1
ATOM 4406 C C . PRO A 1 578 ? 40.767 6.340 8.571 1.00 46.59 578 PRO A C 1
ATOM 4408 O O . PRO A 1 578 ? 40.546 7.484 8.957 1.00 46.59 578 PRO A O 1
ATOM 4411 N N . ASP A 1 579 ? 41.835 6.009 7.835 1.00 56.62 579 ASP A N 1
ATOM 4412 C CA . ASP A 1 579 ? 42.885 6.935 7.394 1.00 56.62 579 ASP A CA 1
ATOM 4413 C C . ASP A 1 579 ? 42.804 7.301 5.893 1.00 56.62 579 ASP A C 1
ATOM 4415 O O . ASP A 1 579 ? 43.600 8.113 5.412 1.00 56.62 579 ASP A O 1
ATOM 4419 N N . ASP A 1 580 ? 41.847 6.750 5.134 1.00 57.34 580 ASP A N 1
ATOM 4420 C CA . ASP A 1 580 ? 41.728 7.018 3.697 1.00 57.34 580 ASP A CA 1
ATOM 4421 C C . ASP A 1 580 ? 41.036 8.361 3.452 1.00 57.34 580 ASP A C 1
ATOM 4423 O O . ASP A 1 580 ? 39.812 8.505 3.514 1.00 57.34 580 ASP A O 1
ATOM 4427 N N . SER A 1 581 ? 41.840 9.374 3.135 1.00 56.59 581 SER A N 1
ATOM 4428 C CA . SER A 1 581 ? 41.319 10.659 2.675 1.00 56.59 581 SER A CA 1
ATOM 4429 C C . SER A 1 581 ? 40.731 10.509 1.265 1.00 56.59 581 SER A C 1
ATOM 4431 O O . SER A 1 581 ? 41.384 9.924 0.396 1.00 56.59 581 SER A O 1
ATOM 4433 N N . PRO A 1 582 ? 39.522 11.041 0.993 1.00 61.84 582 PRO A N 1
ATOM 4434 C CA . PRO A 1 582 ? 38.954 11.000 -0.347 1.00 61.84 582 PRO A CA 1
ATOM 4435 C C . PRO A 1 582 ? 39.902 11.689 -1.333 1.00 61.84 582 PRO A C 1
ATOM 4437 O O . PRO A 1 582 ? 40.519 12.706 -1.002 1.00 61.84 582 PRO A O 1
ATOM 4440 N N . ALA A 1 583 ? 40.003 11.145 -2.550 1.00 70.19 583 ALA A N 1
ATOM 4441 C CA . ALA A 1 583 ? 40.810 11.751 -3.604 1.00 70.19 583 ALA A CA 1
ATOM 4442 C C . ALA A 1 583 ? 40.399 13.222 -3.793 1.00 70.19 583 ALA A C 1
ATOM 4444 O O . ALA A 1 583 ? 39.229 13.547 -3.598 1.00 70.19 583 ALA A O 1
ATOM 4445 N N . PRO A 1 584 ? 41.301 14.141 -4.160 1.00 78.88 584 PRO A N 1
ATOM 4446 C CA . PRO A 1 584 ? 40.907 15.521 -4.409 1.00 78.88 584 PRO A CA 1
ATOM 4447 C C . PRO A 1 584 ? 39.830 15.593 -5.500 1.00 78.88 584 PRO A C 1
ATOM 4449 O O . PRO A 1 584 ? 39.757 14.741 -6.388 1.00 78.88 584 PRO A O 1
ATOM 4452 N N . TRP A 1 585 ? 38.979 16.617 -5.423 1.00 78.06 585 TRP A N 1
ATOM 4453 C CA . TRP A 1 585 ? 38.034 16.916 -6.494 1.00 78.06 585 TRP A CA 1
ATOM 4454 C C . TRP A 1 585 ? 38.799 17.152 -7.794 1.00 78.06 585 TRP A C 1
ATOM 4456 O O . TRP A 1 585 ? 39.649 18.036 -7.869 1.00 78.06 585 TRP A O 1
ATOM 4466 N N . GLN A 1 586 ? 38.474 16.362 -8.805 1.00 79.25 586 GLN A N 1
ATOM 4467 C CA . GLN A 1 586 ? 38.998 16.486 -10.149 1.00 79.25 586 GLN A CA 1
ATOM 4468 C C . GLN A 1 586 ? 38.031 17.333 -10.975 1.00 79.25 586 GLN A C 1
ATOM 4470 O O . GLN A 1 586 ? 36.823 17.080 -10.997 1.00 79.25 586 GLN A O 1
ATOM 4475 N N . ALA A 1 587 ? 38.554 18.350 -11.655 1.00 76.25 587 ALA A N 1
ATOM 4476 C CA . ALA A 1 587 ? 37.768 19.131 -12.599 1.00 76.25 587 ALA A CA 1
ATOM 4477 C C . ALA A 1 587 ? 37.250 18.237 -13.737 1.00 76.25 587 ALA A C 1
ATOM 4479 O O . ALA A 1 587 ? 37.876 17.246 -14.123 1.00 76.25 587 ALA A O 1
ATOM 4480 N N . LEU A 1 588 ? 36.093 18.590 -14.297 1.00 67.19 588 LEU A N 1
ATOM 4481 C CA . LEU A 1 588 ? 35.542 17.858 -15.437 1.00 67.19 588 LEU A CA 1
ATOM 4482 C C . LEU A 1 588 ? 36.451 17.953 -16.678 1.00 67.19 588 LEU A C 1
ATOM 4484 O O . LEU A 1 588 ? 36.501 17.013 -17.472 1.00 67.19 588 LEU A O 1
ATOM 4488 N N . GLY A 1 589 ? 37.192 19.062 -16.803 1.00 63.50 589 GLY A N 1
ATOM 4489 C CA . GLY A 1 589 ? 38.041 19.380 -17.953 1.00 63.50 589 GLY A CA 1
ATOM 4490 C C . GLY A 1 589 ? 37.271 19.942 -19.149 1.00 63.50 589 GLY A C 1
ATOM 4491 O O . GLY A 1 589 ? 37.754 19.851 -20.272 1.00 63.50 589 GLY A O 1
ATOM 4492 N N . ALA A 1 590 ? 36.065 20.484 -18.930 1.00 55.78 590 ALA A N 1
ATOM 4493 C CA . ALA A 1 590 ? 35.261 21.133 -19.975 1.00 55.78 590 ALA A CA 1
ATOM 4494 C C . ALA A 1 590 ? 35.885 22.450 -20.484 1.00 55.78 590 ALA A C 1
ATOM 4496 O O . ALA A 1 590 ? 35.482 22.971 -21.511 1.00 55.78 590 ALA A O 1
ATOM 4497 N N . ASP A 1 591 ? 36.883 22.968 -19.773 1.00 54.66 591 ASP A N 1
ATOM 4498 C CA . ASP A 1 591 ? 37.701 24.138 -20.088 1.00 54.66 591 ASP A CA 1
ATOM 4499 C C . ASP A 1 591 ? 39.031 23.782 -20.781 1.00 54.66 591 ASP A C 1
ATOM 4501 O O . ASP A 1 591 ? 39.867 24.654 -21.009 1.00 54.66 591 ASP A O 1
ATOM 4505 N N . GLY A 1 592 ? 39.247 22.504 -21.113 1.00 53.41 592 GLY A N 1
ATOM 4506 C CA . GLY A 1 592 ? 40.485 22.027 -21.730 1.00 53.41 592 GLY A CA 1
ATOM 4507 C C . GLY A 1 592 ? 41.622 21.745 -20.743 1.00 53.41 592 GLY A C 1
ATOM 4508 O O . GLY A 1 592 ? 42.758 21.562 -21.181 1.00 53.41 592 GLY A O 1
ATOM 4509 N N . ASP A 1 593 ? 41.348 21.685 -19.433 1.00 60.69 593 ASP A N 1
ATOM 4510 C CA . ASP A 1 593 ? 42.345 21.287 -18.434 1.00 60.69 593 ASP A CA 1
ATOM 4511 C C . ASP A 1 593 ? 42.870 19.860 -18.724 1.00 60.69 593 ASP A C 1
ATOM 4513 O O . ASP A 1 593 ? 42.101 18.892 -18.645 1.00 60.69 593 ASP A O 1
ATOM 4517 N N . PRO A 1 594 ? 44.178 19.685 -19.015 1.00 58.22 594 PRO A N 1
ATOM 4518 C CA . PRO A 1 594 ? 44.770 18.380 -19.318 1.00 58.22 594 PRO A CA 1
ATOM 4519 C C . PRO A 1 594 ? 44.752 17.411 -18.125 1.00 58.22 594 PRO A C 1
ATOM 4521 O O . PRO A 1 594 ? 45.007 16.219 -18.291 1.00 58.22 594 PRO A O 1
ATOM 4524 N N . THR A 1 595 ? 44.461 17.902 -16.920 1.00 60.19 595 THR A N 1
ATOM 4525 C CA . THR A 1 595 ? 44.307 17.096 -15.704 1.00 60.19 595 THR A CA 1
ATOM 4526 C C . THR A 1 595 ? 42.848 16.732 -15.405 1.00 60.19 595 THR A C 1
ATOM 4528 O O . THR A 1 595 ? 42.580 15.912 -14.518 1.00 60.19 595 THR A O 1
ATOM 4531 N N . GLY A 1 596 ? 41.902 17.287 -16.170 1.00 64.88 596 GLY A N 1
ATOM 4532 C CA . GLY A 1 596 ? 40.476 17.011 -16.051 1.00 64.88 596 GLY A CA 1
ATOM 4533 C C . GLY A 1 596 ? 40.091 15.601 -16.505 1.00 64.88 596 GLY A C 1
ATOM 4534 O O . GLY A 1 596 ? 40.806 14.942 -17.265 1.00 64.88 596 GLY A O 1
ATOM 4535 N N . LEU A 1 597 ? 38.935 15.123 -16.035 1.00 68.38 597 LEU A N 1
ATOM 4536 C CA . LEU A 1 597 ? 38.456 13.764 -16.318 1.00 68.38 597 LEU A CA 1
ATOM 4537 C C . LEU A 1 597 ? 38.382 13.476 -17.826 1.00 68.38 597 LEU A C 1
ATOM 4539 O O . LEU A 1 597 ? 38.784 12.401 -18.265 1.00 68.38 597 LEU A O 1
ATOM 4543 N N . LEU A 1 598 ? 37.875 14.426 -18.615 1.00 62.12 598 LEU A N 1
ATOM 4544 C CA . LEU A 1 598 ? 37.721 14.257 -20.060 1.00 62.12 598 LEU A CA 1
ATOM 4545 C C . LEU A 1 598 ? 39.061 14.130 -20.780 1.00 62.12 598 LEU A C 1
ATOM 4547 O O . LEU A 1 598 ? 39.199 13.255 -21.629 1.00 62.12 598 LEU A O 1
ATOM 4551 N N . ALA A 1 599 ? 40.056 14.938 -20.411 1.00 64.25 599 ALA A N 1
ATOM 4552 C CA . ALA A 1 599 ? 41.390 14.861 -20.997 1.00 64.25 599 ALA A CA 1
ATOM 4553 C C . ALA A 1 599 ? 42.052 13.501 -20.725 1.00 64.25 599 ALA A C 1
ATOM 4555 O O . ALA A 1 599 ? 42.653 12.921 -21.625 1.00 64.25 599 ALA A O 1
ATOM 4556 N N . GLN A 1 600 ? 41.873 12.951 -19.520 1.00 64.69 600 GLN A N 1
ATOM 4557 C CA . GLN A 1 600 ? 42.384 11.623 -19.166 1.00 64.69 600 GLN A CA 1
ATOM 4558 C C . GLN A 1 600 ? 41.671 10.503 -19.931 1.00 64.69 600 GLN A C 1
ATOM 4560 O O . GLN A 1 600 ? 42.319 9.634 -20.501 1.00 64.69 600 GLN A O 1
ATOM 4565 N N . VAL A 1 601 ? 40.339 10.552 -20.011 1.00 60.88 601 VAL A N 1
ATOM 4566 C CA . VAL A 1 601 ? 39.541 9.543 -20.730 1.00 60.88 601 VAL A CA 1
ATOM 4567 C C . VAL A 1 601 ? 39.838 9.563 -22.231 1.00 60.88 601 VAL A C 1
ATOM 4569 O O . VAL A 1 601 ? 39.908 8.510 -22.861 1.00 60.88 601 VAL A O 1
ATOM 4572 N N . LEU A 1 602 ? 40.027 10.750 -22.814 1.00 57.41 602 LEU A N 1
ATOM 4573 C CA . LEU A 1 602 ? 40.379 10.909 -24.226 1.00 57.41 602 LEU A CA 1
ATOM 4574 C C . LEU A 1 602 ? 41.826 10.480 -24.513 1.00 57.41 602 LEU A C 1
ATOM 4576 O O . LEU A 1 602 ? 42.078 9.889 -25.563 1.00 57.41 602 LEU A O 1
ATOM 4580 N N . ALA A 1 603 ? 42.760 10.722 -23.587 1.00 59.72 603 ALA A N 1
ATOM 4581 C CA . ALA A 1 603 ? 44.132 10.227 -23.687 1.00 59.72 603 ALA A CA 1
ATOM 4582 C C . ALA A 1 603 ? 44.179 8.688 -23.663 1.00 59.72 603 ALA A C 1
ATOM 4584 O O . ALA A 1 603 ? 44.776 8.091 -24.559 1.00 59.72 603 ALA A O 1
ATOM 4585 N N . ASP A 1 604 ? 43.461 8.045 -22.738 1.00 53.34 604 ASP A N 1
ATOM 4586 C CA . ASP A 1 604 ? 43.379 6.579 -22.637 1.00 53.34 604 ASP A CA 1
ATOM 4587 C C . ASP A 1 604 ? 42.671 5.944 -23.857 1.00 53.34 604 ASP A C 1
ATOM 4589 O O . ASP A 1 604 ? 43.047 4.871 -24.340 1.00 53.34 604 ASP A O 1
ATOM 4593 N N . ALA A 1 605 ? 41.661 6.624 -24.416 1.00 46.38 605 ALA A N 1
ATOM 4594 C CA . ALA A 1 605 ? 40.975 6.186 -25.636 1.00 46.38 605 ALA A CA 1
ATOM 4595 C C . ALA A 1 605 ? 41.869 6.271 -26.892 1.00 46.38 605 ALA A C 1
ATOM 4597 O O . ALA A 1 605 ? 41.703 5.487 -27.828 1.00 46.38 605 ALA A O 1
ATOM 4598 N N . SER A 1 606 ? 42.840 7.191 -26.916 1.00 44.84 606 SER A N 1
ATOM 4599 C CA . SER A 1 606 ? 43.773 7.352 -28.041 1.00 44.84 606 SER A CA 1
ATOM 4600 C C . SER A 1 606 ? 44.809 6.222 -28.144 1.00 44.84 606 SER A C 1
ATOM 4602 O O . SER A 1 606 ? 45.257 5.902 -29.246 1.00 44.84 606 SER A O 1
ATOM 4604 N N . GLU A 1 607 ? 45.129 5.546 -27.033 1.00 44.38 607 GLU A N 1
ATOM 4605 C CA . GLU A 1 607 ? 45.997 4.356 -27.029 1.00 44.38 607 GLU A CA 1
ATOM 4606 C C . GLU A 1 607 ? 45.272 3.090 -27.525 1.00 44.38 607 GLU A C 1
ATOM 4608 O O . GLU A 1 607 ? 45.904 2.135 -27.979 1.00 44.38 607 GLU A O 1
ATOM 4613 N N . THR A 1 608 ? 43.934 3.094 -27.524 1.00 43.22 608 THR A N 1
ATOM 4614 C CA . THR A 1 608 ? 43.082 1.989 -27.989 1.00 43.22 608 THR A CA 1
ATOM 4615 C C . THR A 1 608 ? 42.431 2.294 -29.345 1.00 43.22 608 THR A C 1
ATOM 4617 O O . THR A 1 608 ? 41.221 2.255 -29.490 1.00 43.22 608 THR A O 1
ATOM 4620 N N . ALA A 1 609 ? 43.242 2.575 -30.373 1.00 32.22 609 ALA A N 1
ATOM 4621 C CA . ALA A 1 609 ? 42.862 2.599 -31.800 1.00 32.22 609 ALA A CA 1
ATOM 4622 C C . ALA A 1 609 ? 41.466 3.188 -32.154 1.00 32.22 609 ALA A C 1
ATOM 4624 O O . ALA A 1 609 ? 40.748 2.625 -32.984 1.00 32.22 609 ALA A O 1
ATOM 4625 N N . ALA A 1 610 ? 41.096 4.336 -31.579 1.00 29.73 610 ALA A N 1
ATOM 4626 C CA . ALA A 1 610 ? 39.954 5.151 -32.008 1.00 29.73 610 ALA A CA 1
ATOM 4627 C C . ALA A 1 610 ? 40.438 6.528 -32.527 1.00 29.73 610 ALA A C 1
ATOM 4629 O O . ALA A 1 610 ? 41.477 7.014 -32.077 1.00 29.73 610 ALA A O 1
ATOM 4630 N N . PRO A 1 611 ? 39.754 7.152 -33.512 1.00 29.64 611 PRO A N 1
ATOM 4631 C CA . PRO A 1 611 ? 40.269 8.329 -34.216 1.00 29.64 611 PRO A CA 1
ATOM 4632 C C . PRO A 1 611 ? 40.320 9.574 -33.314 1.00 29.64 611 PRO A C 1
ATOM 4634 O O . PRO A 1 611 ? 39.395 9.845 -32.554 1.00 29.64 611 PRO A O 1
ATOM 4637 N N . ALA A 1 612 ? 41.415 10.332 -33.431 1.00 26.19 612 ALA A N 1
ATOM 4638 C CA . ALA A 1 612 ? 41.735 11.501 -32.615 1.00 26.19 612 ALA A CA 1
ATOM 4639 C C . ALA A 1 612 ? 40.703 12.638 -32.750 1.00 26.19 612 ALA A C 1
ATOM 4641 O O . ALA A 1 612 ? 40.417 13.097 -33.856 1.00 26.19 612 ALA A O 1
ATOM 4642 N N . ILE A 1 613 ? 40.204 13.131 -31.613 1.00 27.84 613 ILE A N 1
ATOM 4643 C CA . ILE A 1 613 ? 39.362 14.330 -31.506 1.00 27.84 613 ILE A CA 1
ATOM 4644 C C . ILE A 1 613 ? 40.251 15.483 -31.013 1.00 27.84 613 ILE A C 1
ATOM 4646 O O . ILE A 1 613 ? 40.986 15.324 -30.041 1.00 27.84 613 ILE A O 1
ATOM 4650 N N . SER A 1 614 ? 40.204 16.637 -31.684 1.00 24.56 614 SER A N 1
ATOM 4651 C CA . SER A 1 614 ? 40.932 17.856 -31.302 1.00 24.56 614 SER A CA 1
ATOM 4652 C C . SER A 1 614 ? 39.916 18.974 -31.059 1.00 24.56 614 SER A C 1
ATOM 4654 O O . SER A 1 614 ? 39.207 19.342 -31.990 1.00 24.56 614 SER A O 1
ATOM 4656 N N . LEU A 1 615 ? 39.829 19.478 -29.824 1.00 25.25 615 LEU A N 1
ATOM 4657 C CA . LEU A 1 615 ? 38.952 20.589 -29.415 1.00 25.25 615 LEU A CA 1
ATOM 4658 C C . LEU A 1 615 ? 39.834 21.728 -28.881 1.00 25.25 615 LEU A C 1
ATOM 4660 O O . LEU A 1 615 ? 40.854 21.469 -28.236 1.00 25.25 615 LEU A O 1
ATOM 4664 N N . LYS A 1 616 ? 39.494 22.983 -29.195 1.00 24.50 616 LYS A N 1
ATOM 4665 C CA . LYS A 1 616 ? 40.317 24.169 -28.889 1.00 24.50 616 LYS A CA 1
ATOM 4666 C C . LYS A 1 616 ? 39.409 25.304 -28.403 1.00 24.50 616 LYS A C 1
ATOM 4668 O O . LYS A 1 616 ? 38.582 25.770 -29.179 1.00 24.50 616 LYS A O 1
ATOM 4673 N N . LEU A 1 617 ? 39.568 25.746 -27.152 1.00 24.62 617 LEU A N 1
ATOM 4674 C CA . LEU A 1 617 ? 38.598 26.601 -26.444 1.00 24.62 617 LEU A CA 1
ATOM 4675 C C . LEU A 1 617 ? 39.219 27.927 -25.981 1.00 24.62 617 LEU A C 1
ATOM 4677 O O . LEU A 1 617 ? 40.287 27.901 -25.383 1.00 24.62 617 LEU A O 1
ATOM 4681 N N . ASP A 1 618 ? 38.539 29.061 -26.211 1.00 23.64 618 ASP A N 1
ATOM 4682 C CA . ASP A 1 618 ? 38.923 30.386 -25.686 1.00 23.64 618 ASP A CA 1
ATOM 4683 C C . ASP A 1 618 ? 37.695 31.302 -25.385 1.00 23.64 618 ASP A C 1
ATOM 4685 O O . ASP A 1 618 ? 37.004 31.761 -26.293 1.00 23.64 618 ASP A O 1
ATOM 4689 N N . THR A 1 619 ? 37.566 31.719 -24.109 1.00 23.42 619 THR A N 1
ATOM 4690 C CA . THR A 1 619 ? 36.868 32.908 -23.504 1.00 23.42 619 THR A CA 1
ATOM 4691 C C . THR A 1 619 ? 35.319 32.955 -23.265 1.00 23.42 619 THR A C 1
ATOM 4693 O O . THR A 1 619 ? 34.560 32.424 -24.067 1.00 23.42 619 THR A O 1
ATOM 4696 N N . PRO A 1 620 ? 34.820 33.631 -22.176 1.00 27.88 620 PRO A N 1
ATOM 4697 C CA . PRO A 1 620 ? 33.566 33.292 -21.454 1.00 27.88 620 PRO A CA 1
ATOM 4698 C C . PRO A 1 620 ? 32.472 34.397 -21.355 1.00 27.88 620 PRO A C 1
ATOM 4700 O O . PRO A 1 620 ? 32.814 35.576 -21.386 1.00 27.88 620 PRO A O 1
ATOM 4703 N N . VAL A 1 621 ? 31.196 34.034 -21.077 1.00 19.72 621 VAL A N 1
ATOM 4704 C CA . VAL A 1 621 ? 30.139 34.856 -20.395 1.00 19.72 621 VAL A CA 1
ATOM 4705 C C . VAL A 1 621 ? 29.067 33.950 -19.708 1.00 19.72 621 VAL A C 1
ATOM 4707 O O . VAL A 1 621 ? 28.850 32.824 -20.134 1.00 19.72 621 VAL A O 1
ATOM 4710 N N . HIS A 1 622 ? 28.412 34.451 -18.641 1.00 21.34 622 HIS A N 1
ATOM 4711 C CA . HIS A 1 622 ? 27.635 33.775 -17.571 1.00 21.34 622 HIS A CA 1
ATOM 4712 C C . HIS A 1 622 ? 26.073 33.706 -17.654 1.00 21.34 622 HIS A C 1
ATOM 4714 O O . HIS A 1 622 ? 25.450 34.575 -18.261 1.00 21.34 622 HIS A O 1
ATOM 4720 N N . LEU A 1 623 ? 25.515 32.816 -16.783 1.00 21.81 623 LEU A N 1
ATOM 4721 C CA . LEU A 1 623 ? 24.205 32.759 -16.041 1.00 21.81 623 LEU A CA 1
ATOM 4722 C C . LEU A 1 623 ? 23.062 31.876 -16.619 1.00 21.81 623 LEU A C 1
ATOM 4724 O O . LEU A 1 623 ? 22.970 31.780 -17.837 1.00 21.81 623 LEU A O 1
ATOM 4728 N N . PRO A 1 624 ? 22.064 31.391 -15.818 1.00 24.20 624 PRO A N 1
ATOM 4729 C CA . PRO A 1 624 ? 22.001 31.036 -14.382 1.00 24.20 624 PRO A CA 1
ATOM 4730 C C . PRO A 1 624 ? 21.455 29.599 -14.095 1.00 24.20 624 PRO A C 1
ATOM 4732 O O . PRO A 1 624 ? 20.833 28.958 -14.936 1.00 24.20 624 PRO A O 1
ATOM 4735 N N . ALA A 1 625 ? 21.671 29.125 -12.861 1.00 31.23 625 ALA A N 1
ATOM 4736 C CA . ALA A 1 625 ? 21.397 27.772 -12.355 1.00 31.23 625 ALA A CA 1
ATOM 4737 C C . ALA A 1 625 ? 19.934 27.489 -11.940 1.00 31.23 625 ALA A C 1
ATOM 4739 O O . ALA A 1 625 ? 19.291 28.357 -11.350 1.00 31.23 625 ALA A O 1
ATOM 4740 N N . ALA A 1 626 ? 19.479 26.240 -12.142 1.00 25.66 626 ALA A N 1
ATOM 4741 C CA . ALA A 1 626 ? 18.484 25.533 -11.316 1.00 25.66 626 ALA A CA 1
ATOM 4742 C C . ALA A 1 626 ? 18.425 24.037 -11.715 1.00 25.66 626 ALA A C 1
ATOM 4744 O O . ALA A 1 626 ? 17.826 23.670 -12.729 1.00 25.66 626 ALA A O 1
ATOM 4745 N N . GLY A 1 627 ? 19.067 23.196 -10.898 1.00 26.73 627 GLY A N 1
ATOM 4746 C CA . GLY A 1 627 ? 19.318 21.776 -11.153 1.00 26.73 627 GLY A CA 1
ATOM 4747 C C . GLY A 1 627 ? 18.150 20.829 -10.860 1.00 26.73 627 GLY A C 1
ATOM 4748 O O . GLY A 1 627 ? 17.198 21.163 -10.153 1.00 26.73 627 GLY A O 1
ATOM 4749 N N . LEU A 1 628 ? 18.251 19.612 -11.406 1.00 30.67 628 LEU A N 1
ATOM 4750 C CA . LEU A 1 628 ? 17.323 18.508 -11.164 1.00 30.67 628 LEU A CA 1
ATOM 4751 C C . LEU A 1 628 ? 18.034 17.146 -11.209 1.00 30.67 628 LEU A C 1
ATOM 4753 O O . LEU A 1 628 ? 18.534 16.738 -12.251 1.00 30.67 628 LEU A O 1
ATOM 4757 N N . HIS A 1 629 ? 18.021 16.421 -10.085 1.00 33.72 629 HIS A N 1
ATOM 4758 C CA . HIS A 1 629 ? 18.517 15.044 -9.956 1.00 33.72 629 HIS A CA 1
ATOM 4759 C C . HIS A 1 629 ? 17.349 14.053 -9.954 1.00 33.72 629 HIS A C 1
ATOM 4761 O O . HIS A 1 629 ? 16.391 14.228 -9.205 1.00 33.72 629 HIS A O 1
ATOM 4767 N N . ALA A 1 630 ? 17.419 13.012 -10.791 1.00 36.19 630 ALA A N 1
ATOM 4768 C CA . ALA A 1 630 ? 16.316 12.076 -11.024 1.00 36.19 630 ALA A CA 1
ATOM 4769 C C . ALA A 1 630 ? 16.772 10.586 -11.080 1.00 36.19 630 ALA A C 1
ATOM 4771 O O . ALA A 1 630 ? 17.945 10.292 -11.341 1.00 36.19 630 ALA A O 1
ATOM 4772 N N . PRO A 1 631 ? 15.852 9.621 -10.845 1.00 36.38 631 PRO A N 1
ATOM 4773 C CA . PRO A 1 631 ? 16.112 8.194 -10.560 1.00 36.38 631 PRO A CA 1
ATOM 4774 C C . PRO A 1 631 ? 16.551 7.298 -11.739 1.00 36.38 631 PRO A C 1
ATOM 4776 O O . PRO A 1 631 ? 16.682 6.086 -11.566 1.00 36.38 631 PRO A O 1
ATOM 4779 N N . LEU A 1 632 ? 16.840 7.858 -12.919 1.00 36.78 632 LEU A N 1
ATOM 4780 C CA . LEU A 1 632 ? 17.345 7.098 -14.079 1.00 36.78 632 LEU A CA 1
ATOM 4781 C C . LEU A 1 632 ? 18.662 6.353 -13.796 1.00 36.78 632 LEU A C 1
ATOM 4783 O O . LEU A 1 632 ? 18.905 5.289 -14.364 1.00 36.78 632 LEU A O 1
ATOM 4787 N N . HIS A 1 633 ? 19.500 6.898 -12.911 1.00 35.56 633 HIS A N 1
ATOM 4788 C CA . HIS A 1 633 ? 20.838 6.374 -12.635 1.00 35.56 633 HIS A CA 1
ATOM 4789 C C . HIS A 1 633 ? 20.835 4.961 -12.031 1.00 35.56 633 HIS A C 1
ATOM 4791 O O . HIS A 1 633 ? 21.656 4.151 -12.438 1.00 35.56 633 HIS A O 1
ATOM 4797 N N . HIS A 1 634 ? 19.912 4.619 -11.121 1.00 41.47 634 HIS A N 1
ATOM 4798 C CA . HIS A 1 634 ? 19.845 3.269 -10.520 1.00 41.47 634 HIS A CA 1
ATOM 4799 C C . HIS A 1 634 ? 19.353 2.204 -11.493 1.00 41.47 634 HIS A C 1
ATOM 4801 O O . HIS A 1 634 ? 19.724 1.034 -11.406 1.00 41.47 634 HIS A O 1
ATOM 4807 N N . TRP A 1 635 ? 18.531 2.609 -12.455 1.00 36.75 635 TRP A N 1
ATOM 4808 C CA . TRP A 1 635 ? 17.923 1.684 -13.402 1.00 36.75 635 TRP A CA 1
ATOM 4809 C C . TRP A 1 635 ? 18.862 1.313 -14.551 1.00 36.75 635 TRP A C 1
ATOM 4811 O O . TRP A 1 635 ? 18.811 0.202 -15.080 1.00 36.75 635 TRP A O 1
ATOM 4821 N N . LEU A 1 636 ? 19.772 2.228 -14.885 1.00 34.44 636 LEU A N 1
ATOM 4822 C CA . LEU A 1 636 ? 20.808 2.026 -15.889 1.00 34.44 636 LEU A CA 1
ATOM 4823 C C . LEU A 1 636 ? 22.087 1.386 -15.313 1.00 34.44 636 LEU A C 1
ATOM 4825 O O . LEU A 1 636 ? 22.941 0.998 -16.106 1.00 34.44 636 LEU A O 1
ATOM 4829 N N . SER A 1 637 ? 22.216 1.234 -13.978 1.00 34.34 637 SER A N 1
ATOM 4830 C CA . SER A 1 637 ? 23.493 0.903 -13.312 1.00 34.34 637 SER A CA 1
ATOM 4831 C C . SER A 1 637 ? 23.648 -0.372 -12.515 1.00 34.34 637 SER A C 1
ATOM 4833 O O . SER A 1 637 ? 24.717 -0.638 -11.965 1.00 34.34 637 SER A O 1
ATOM 4835 N N . GLY A 1 638 ? 22.653 -1.243 -12.469 1.00 28.72 638 GLY A N 1
ATOM 4836 C CA . GLY A 1 638 ? 22.863 -2.501 -11.767 1.00 28.72 638 GLY A CA 1
ATOM 4837 C C . GLY A 1 638 ? 23.857 -3.413 -12.510 1.00 28.72 638 GLY A C 1
ATOM 4838 O O . GLY A 1 638 ? 23.478 -3.961 -13.546 1.00 28.72 638 GLY A O 1
ATOM 4839 N N . SER A 1 639 ? 25.069 -3.634 -11.969 1.00 25.33 639 SER A N 1
ATOM 4840 C CA . SER A 1 639 ? 25.742 -4.949 -11.780 1.00 25.33 639 SER A CA 1
ATOM 4841 C C . SER A 1 639 ? 27.242 -4.845 -11.445 1.00 25.33 639 SER A C 1
ATOM 4843 O O . SER A 1 639 ? 28.010 -4.485 -12.328 1.00 25.33 639 SER A O 1
ATOM 4845 N N . LEU A 1 640 ? 27.657 -5.311 -10.249 1.00 22.97 640 LEU A N 1
ATOM 4846 C CA . LEU A 1 640 ? 28.689 -6.355 -10.015 1.00 22.97 640 LEU A CA 1
ATOM 4847 C C . LEU A 1 640 ? 29.056 -6.466 -8.515 1.00 22.97 640 LEU A C 1
ATOM 4849 O O . LEU A 1 640 ? 29.936 -5.777 -8.019 1.00 22.97 640 LEU A O 1
ATOM 4853 N N . LEU A 1 641 ? 28.424 -7.403 -7.803 1.00 21.86 641 LEU A N 1
ATOM 4854 C CA . LEU A 1 641 ? 29.034 -8.083 -6.653 1.00 21.86 641 LEU A CA 1
ATOM 4855 C C . LEU A 1 641 ? 29.250 -9.538 -7.085 1.00 21.86 641 LEU A C 1
ATOM 4857 O O . LEU A 1 641 ? 28.386 -10.392 -6.906 1.00 21.86 641 LEU A O 1
ATOM 4861 N N . LEU A 1 642 ? 30.386 -9.795 -7.734 1.00 21.06 642 LEU A N 1
ATOM 4862 C CA . LEU A 1 642 ? 30.978 -11.128 -7.804 1.00 21.06 642 LEU A CA 1
ATOM 4863 C C . LEU A 1 642 ? 31.967 -11.214 -6.639 1.00 21.06 642 LEU A C 1
ATOM 4865 O O . LEU A 1 642 ? 33.003 -10.562 -6.664 1.00 21.06 642 LEU A O 1
ATOM 4869 N N . GLN A 1 643 ? 31.643 -11.997 -5.615 1.00 22.95 643 GLN A N 1
ATOM 4870 C CA . GLN A 1 643 ? 32.633 -12.474 -4.651 1.00 22.95 643 GLN A CA 1
ATOM 4871 C C . GLN A 1 643 ? 33.205 -13.790 -5.200 1.00 22.95 643 GLN A C 1
ATOM 4873 O O . GLN A 1 643 ? 32.450 -14.759 -5.310 1.00 22.95 643 GLN A O 1
ATOM 4878 N N . PRO A 1 644 ? 34.500 -13.880 -5.552 1.00 24.14 644 PRO A N 1
ATOM 4879 C CA . PRO A 1 644 ? 35.161 -15.161 -5.700 1.00 24.14 644 PRO A CA 1
ATOM 4880 C C . PRO A 1 644 ? 35.661 -15.593 -4.319 1.00 24.14 644 PRO A C 1
ATOM 4882 O O . PRO A 1 644 ? 36.607 -15.018 -3.792 1.00 24.14 644 PRO A O 1
ATOM 4885 N N . TRP A 1 645 ? 35.067 -16.632 -3.738 1.00 23.33 645 TRP A N 1
ATOM 4886 C CA . TRP A 1 645 ? 35.770 -17.441 -2.740 1.00 23.33 645 TRP A CA 1
ATOM 4887 C C . TRP A 1 645 ? 36.010 -18.815 -3.347 1.00 23.33 645 TRP A C 1
ATOM 4889 O O . TRP A 1 645 ? 35.254 -19.761 -3.147 1.00 23.33 645 TRP A O 1
ATOM 4899 N N . VAL A 1 646 ? 37.083 -18.906 -4.131 1.00 23.38 646 VAL A N 1
ATOM 4900 C CA . VAL A 1 646 ? 37.776 -20.175 -4.329 1.00 23.38 646 VAL A CA 1
ATOM 4901 C C . VAL A 1 646 ? 38.635 -20.354 -3.083 1.00 23.38 646 VAL A C 1
ATOM 4903 O O . VAL A 1 646 ? 39.678 -19.719 -2.952 1.00 23.38 646 VAL A O 1
ATOM 4906 N N . ILE A 1 647 ? 38.189 -21.193 -2.145 1.00 24.94 647 ILE A N 1
ATOM 4907 C CA . ILE A 1 647 ? 39.102 -21.753 -1.147 1.00 24.94 647 ILE A CA 1
ATOM 4908 C C . ILE A 1 647 ? 40.025 -22.684 -1.931 1.00 24.94 647 ILE A C 1
ATOM 4910 O O . ILE A 1 647 ? 39.667 -23.818 -2.255 1.00 24.94 647 ILE A O 1
ATOM 4914 N N . GLY A 1 648 ? 41.193 -22.164 -2.303 1.00 25.48 648 GLY A N 1
ATOM 4915 C CA . GLY A 1 648 ? 42.301 -22.995 -2.731 1.00 25.48 648 GLY A CA 1
ATOM 4916 C C . GLY A 1 648 ? 42.629 -23.965 -1.602 1.00 25.48 648 GLY A C 1
ATOM 4917 O O . GLY A 1 648 ? 42.879 -23.551 -0.470 1.00 25.48 648 GLY A O 1
ATOM 4918 N N . ARG A 1 649 ? 42.597 -25.264 -1.910 1.00 27.08 649 ARG A N 1
ATOM 4919 C CA . ARG A 1 649 ? 43.406 -26.241 -1.181 1.00 27.08 649 ARG A CA 1
ATOM 4920 C C . ARG A 1 649 ? 44.849 -25.726 -1.223 1.00 27.08 649 ARG A C 1
ATOM 4922 O O . ARG A 1 649 ? 45.297 -25.345 -2.297 1.00 27.08 649 ARG A O 1
ATOM 4929 N N . ASP A 1 650 ? 45.510 -25.727 -0.069 1.00 35.31 650 ASP A N 1
ATOM 4930 C CA . ASP A 1 650 ? 46.938 -25.441 0.161 1.00 35.31 650 ASP A CA 1
ATOM 4931 C C . ASP A 1 650 ? 47.252 -24.040 0.742 1.00 35.31 650 ASP A C 1
ATOM 4933 O O . ASP A 1 650 ? 47.585 -23.088 0.040 1.00 35.31 650 ASP A O 1
ATOM 4937 N N . GLY A 1 651 ? 47.195 -23.938 2.080 1.00 29.81 651 GLY A N 1
ATOM 4938 C CA . GLY A 1 651 ? 47.700 -22.820 2.896 1.00 29.81 651 GLY A CA 1
ATOM 4939 C C . GLY A 1 651 ? 47.545 -23.095 4.410 1.00 29.81 651 GLY A C 1
ATOM 4940 O O . GLY A 1 651 ? 46.607 -23.795 4.780 1.00 29.81 651 GLY A O 1
ATOM 4941 N N . PRO A 1 652 ? 48.465 -22.636 5.287 1.00 29.91 652 PRO A N 1
ATOM 4942 C CA . PRO A 1 652 ? 48.845 -23.323 6.532 1.00 29.91 652 PRO A CA 1
ATOM 4943 C C . PRO A 1 652 ? 47.864 -23.176 7.712 1.00 29.91 652 PRO A C 1
ATOM 4945 O O . PRO A 1 652 ? 47.086 -22.231 7.803 1.00 29.91 652 PRO A O 1
ATOM 4948 N N . ALA A 1 653 ? 47.970 -24.123 8.648 1.00 33.22 653 ALA A N 1
ATOM 4949 C CA . ALA A 1 653 ? 47.041 -24.462 9.732 1.00 33.22 653 ALA A CA 1
ATOM 4950 C C . ALA A 1 653 ? 46.820 -23.429 10.868 1.00 33.22 653 ALA A C 1
ATOM 4952 O O . ALA A 1 653 ? 46.308 -23.815 11.912 1.00 33.22 653 ALA A O 1
ATOM 4953 N N . ASP A 1 654 ? 47.127 -22.138 10.694 1.00 33.91 654 ASP A N 1
ATOM 4954 C CA . ASP A 1 654 ? 47.112 -21.154 11.800 1.00 33.91 654 ASP A CA 1
ATOM 4955 C C . ASP A 1 654 ? 46.340 -19.846 11.518 1.00 33.91 654 ASP A C 1
ATOM 4957 O O . ASP A 1 654 ? 46.630 -18.787 12.081 1.00 33.91 654 ASP A O 1
ATOM 4961 N N . ALA A 1 655 ? 45.294 -19.883 10.688 1.00 30.41 655 ALA A N 1
ATOM 4962 C CA . ALA A 1 655 ? 44.401 -18.733 10.523 1.00 30.41 655 ALA A CA 1
ATOM 4963 C C . ALA A 1 655 ? 43.337 -18.686 11.641 1.00 30.41 655 ALA A C 1
ATOM 4965 O O . ALA A 1 655 ? 42.323 -19.384 11.599 1.00 30.41 655 ALA A O 1
ATOM 4966 N N . ARG A 1 656 ? 43.552 -17.836 12.656 1.00 31.61 656 ARG A N 1
ATOM 4967 C CA . ARG A 1 656 ? 42.539 -17.523 13.680 1.00 31.61 656 ARG A CA 1
ATOM 4968 C C . ARG A 1 656 ? 41.314 -16.867 13.036 1.00 31.61 656 ARG A C 1
ATOM 4970 O O . ARG A 1 656 ? 41.424 -15.812 12.418 1.00 31.61 656 ARG A O 1
ATOM 4977 N N . VAL A 1 657 ? 40.144 -17.470 13.243 1.00 32.06 657 VAL A N 1
ATOM 4978 C CA . VAL A 1 657 ? 38.848 -16.940 12.797 1.00 32.06 657 VAL A CA 1
ATOM 4979 C C . VAL A 1 657 ? 38.566 -15.592 13.485 1.00 32.06 657 VAL A C 1
ATOM 4981 O O . VAL A 1 657 ? 38.589 -15.524 14.717 1.00 32.06 657 VAL A O 1
ATOM 4984 N N . PRO A 1 658 ? 38.280 -14.510 12.737 1.00 34.50 658 PRO A N 1
ATOM 4985 C CA . PRO A 1 658 ? 37.939 -13.217 13.320 1.00 34.50 658 PRO A CA 1
ATOM 4986 C C . PRO A 1 658 ? 36.661 -13.281 14.172 1.00 34.50 658 PRO A C 1
ATOM 4988 O O . PRO A 1 658 ? 35.642 -13.827 13.751 1.00 34.50 658 PRO A O 1
ATOM 4991 N N . GLY A 1 659 ? 36.671 -12.649 15.349 1.00 29.16 659 GLY A N 1
ATOM 4992 C CA . GLY A 1 659 ? 35.565 -12.672 16.322 1.00 29.16 659 GLY A CA 1
ATOM 4993 C C . GLY A 1 659 ? 34.224 -12.078 15.858 1.00 29.16 659 GLY A C 1
ATOM 4994 O O . GLY A 1 659 ? 33.262 -12.092 16.624 1.00 29.16 659 GLY A O 1
ATOM 4995 N N . TRP A 1 660 ? 34.121 -11.564 14.628 1.00 35.78 660 TRP A N 1
ATOM 4996 C CA . TRP A 1 660 ? 32.847 -11.172 14.016 1.00 35.78 660 TRP A CA 1
ATOM 4997 C C . TRP A 1 660 ? 32.119 -12.358 13.358 1.00 35.78 660 TRP A C 1
ATOM 4999 O O . TRP A 1 660 ? 30.890 -12.372 13.363 1.00 35.78 660 TRP A O 1
ATOM 5009 N N . LEU A 1 661 ? 32.838 -13.406 12.925 1.00 28.02 661 LEU A N 1
ATOM 5010 C CA . LEU A 1 661 ? 32.233 -14.663 12.455 1.00 28.02 661 LEU A CA 1
ATOM 5011 C C . LEU A 1 661 ? 31.522 -15.405 13.602 1.00 28.02 661 LEU A C 1
ATOM 5013 O O . LEU A 1 661 ? 30.459 -15.986 13.413 1.00 28.02 661 LEU A O 1
ATOM 5017 N N . LEU A 1 662 ? 32.052 -15.302 14.826 1.00 29.73 662 LEU A N 1
ATOM 5018 C CA . LEU A 1 662 ? 31.417 -15.831 16.041 1.00 29.73 662 LEU A CA 1
ATOM 5019 C C . LEU A 1 662 ? 30.168 -15.037 16.464 1.00 29.73 662 LEU A C 1
ATOM 5021 O O . LEU A 1 662 ? 29.308 -15.570 17.160 1.00 29.73 662 LEU A O 1
ATOM 5025 N N . ARG A 1 663 ? 30.019 -13.778 16.024 1.00 34.94 663 ARG A N 1
ATOM 5026 C CA . ARG A 1 663 ? 28.786 -12.996 16.240 1.00 34.94 663 ARG A CA 1
ATOM 5027 C C . ARG A 1 663 ? 27.692 -13.344 15.234 1.00 34.94 663 ARG A C 1
ATOM 5029 O O . ARG A 1 663 ? 26.522 -13.159 15.547 1.00 34.94 663 ARG A O 1
ATOM 5036 N N . TRP A 1 664 ? 28.054 -13.895 14.076 1.00 31.03 664 TRP A N 1
ATOM 5037 C CA . TRP A 1 664 ? 27.103 -14.332 13.053 1.00 31.03 664 TRP A CA 1
ATOM 5038 C C . TRP A 1 664 ? 26.275 -15.547 13.511 1.00 31.03 664 TRP A C 1
ATOM 5040 O O . TRP A 1 664 ? 25.064 -15.572 13.309 1.00 31.03 664 TRP A O 1
ATOM 5050 N N . GLY A 1 665 ? 26.877 -16.472 14.271 1.00 27.88 665 GLY A N 1
ATOM 5051 C CA . GLY A 1 665 ? 26.155 -17.581 14.918 1.00 27.88 665 GLY A CA 1
ATOM 5052 C C . GLY A 1 665 ? 25.179 -17.149 16.024 1.00 27.88 665 GLY A C 1
ATOM 5053 O O . GLY A 1 665 ? 24.275 -17.898 16.380 1.00 27.88 665 GLY A O 1
ATOM 5054 N N . ARG A 1 666 ? 25.307 -15.919 16.544 1.00 31.25 666 ARG A N 1
ATOM 5055 C CA . ARG A 1 666 ? 24.450 -15.389 17.617 1.00 31.25 666 ARG A CA 1
ATOM 5056 C C . ARG A 1 666 ? 23.062 -14.964 17.130 1.00 31.25 666 ARG A C 1
ATOM 5058 O O . ARG A 1 666 ? 22.147 -14.912 17.938 1.00 31.25 666 ARG A O 1
ATOM 5065 N N . TRP A 1 667 ? 22.903 -14.700 15.831 1.00 34.19 667 TRP A N 1
ATOM 5066 C CA . TRP A 1 667 ? 21.623 -14.294 15.236 1.00 34.19 667 TRP A CA 1
ATOM 5067 C C . TRP A 1 667 ? 20.745 -15.493 14.836 1.00 34.19 667 TRP A C 1
ATOM 5069 O O . TRP A 1 667 ? 19.525 -15.405 14.894 1.00 34.19 667 TRP A O 1
ATOM 5079 N N . GLN A 1 668 ? 21.339 -16.654 14.522 1.00 28.80 668 GLN A N 1
ATOM 5080 C CA . GLN A 1 668 ? 20.576 -17.894 14.290 1.00 28.80 668 GLN A CA 1
ATOM 5081 C C . GLN A 1 668 ? 20.024 -18.524 15.582 1.00 28.80 668 GLN A C 1
ATOM 5083 O O . GLN A 1 668 ? 19.044 -19.261 15.526 1.00 28.80 668 GLN A O 1
ATOM 5088 N N . ALA A 1 669 ? 20.596 -18.200 16.745 1.00 32.12 669 ALA A N 1
ATOM 5089 C CA . ALA A 1 669 ? 20.128 -18.700 18.039 1.00 32.12 669 ALA A CA 1
ATOM 5090 C C . ALA A 1 669 ? 18.865 -17.985 18.561 1.00 32.12 669 ALA A C 1
ATOM 5092 O O . ALA A 1 669 ? 18.212 -18.488 19.466 1.00 32.12 669 ALA A O 1
ATOM 5093 N N . GLU A 1 670 ? 18.477 -16.841 17.989 1.00 35.47 670 GLU A N 1
ATOM 5094 C CA . GLU A 1 670 ? 17.244 -16.139 18.385 1.00 35.47 670 GLU A CA 1
ATOM 5095 C C . GLU A 1 670 ? 15.973 -16.785 17.796 1.00 35.47 670 GLU A C 1
ATOM 5097 O O . GLU A 1 670 ? 14.867 -16.446 18.208 1.00 35.47 670 GLU A O 1
ATOM 5102 N N . ALA A 1 671 ? 16.120 -17.762 16.890 1.00 34.03 671 ALA A N 1
ATOM 5103 C CA . ALA A 1 671 ? 15.017 -18.516 16.288 1.00 34.03 671 ALA A CA 1
ATOM 5104 C C . ALA A 1 671 ? 14.774 -19.904 16.920 1.00 34.03 671 ALA A C 1
ATOM 5106 O O . ALA A 1 671 ? 13.786 -20.553 16.587 1.00 34.03 671 ALA A O 1
ATOM 5107 N N . LEU A 1 672 ? 15.636 -20.366 17.834 1.00 33.81 672 LEU A N 1
ATOM 5108 C CA . LEU A 1 672 ? 15.534 -21.681 18.478 1.00 33.81 672 LEU A CA 1
ATOM 5109 C C . LEU A 1 672 ? 15.605 -21.492 19.998 1.00 33.81 672 LEU A C 1
ATOM 5111 O O . LEU A 1 672 ? 16.583 -20.960 20.514 1.00 33.81 672 LEU A O 1
ATOM 5115 N N . GLY A 1 673 ? 14.530 -21.855 20.701 1.00 35.44 673 GLY A N 1
ATOM 5116 C CA . GLY A 1 673 ? 14.309 -21.564 22.121 1.00 35.44 673 GLY A CA 1
ATOM 5117 C C . GLY A 1 673 ? 15.518 -21.805 23.040 1.00 35.44 673 GLY A C 1
ATOM 5118 O O . GLY A 1 673 ? 16.286 -22.753 22.885 1.00 35.44 673 GLY A O 1
ATOM 5119 N N . TRP A 1 674 ? 15.655 -20.935 24.044 1.00 37.81 674 TRP A N 1
ATOM 5120 C CA . TRP A 1 674 ? 16.824 -20.809 24.926 1.00 37.81 674 TRP A CA 1
ATOM 5121 C C . TRP A 1 674 ? 17.201 -22.082 25.715 1.00 37.81 674 TRP A C 1
ATOM 5123 O O . TRP A 1 674 ? 18.348 -22.215 26.148 1.00 37.81 674 TRP A O 1
ATOM 5133 N N . ASP A 1 675 ? 16.286 -23.041 25.860 1.00 42.75 675 ASP A N 1
ATOM 5134 C CA . ASP A 1 675 ? 16.476 -24.234 26.696 1.00 42.75 675 ASP A CA 1
ATOM 5135 C C . ASP A 1 675 ? 17.360 -25.319 26.052 1.00 42.75 675 ASP A C 1
ATOM 5137 O O . ASP A 1 675 ? 17.882 -26.201 26.738 1.00 42.75 675 ASP A O 1
ATOM 5141 N N . GLU A 1 676 ? 17.562 -25.288 24.736 1.00 44.12 676 GLU A N 1
ATOM 5142 C CA . GLU A 1 676 ? 18.407 -26.264 24.028 1.00 44.12 676 GLU A CA 1
ATOM 5143 C C . GLU A 1 676 ? 19.872 -25.799 23.959 1.00 44.12 676 GLU A C 1
ATOM 5145 O O . GLU A 1 676 ? 20.801 -26.575 24.187 1.00 44.12 676 GLU A O 1
ATOM 5150 N N . VAL A 1 677 ? 20.079 -24.487 23.813 1.00 40.47 677 VAL A N 1
ATOM 5151 C CA . VAL A 1 677 ? 21.395 -23.831 23.870 1.00 40.47 677 VAL A CA 1
ATOM 5152 C C . VAL A 1 677 ? 22.009 -23.904 25.276 1.00 40.47 677 VAL A C 1
ATOM 5154 O O . VAL A 1 677 ? 23.230 -24.013 25.410 1.00 40.47 677 VAL A O 1
ATOM 5157 N N . ALA A 1 678 ? 21.191 -23.887 26.334 1.00 42.88 678 ALA A N 1
ATOM 5158 C CA . ALA A 1 678 ? 21.664 -24.048 27.709 1.00 42.88 678 ALA A CA 1
ATOM 5159 C C . ALA A 1 678 ? 22.201 -25.466 27.991 1.00 42.88 678 ALA A C 1
ATOM 5161 O O . ALA A 1 678 ? 23.236 -25.602 28.641 1.00 42.88 678 ALA A O 1
ATOM 5162 N N . ARG A 1 679 ? 21.559 -26.510 27.446 1.00 45.84 679 ARG A N 1
ATOM 5163 C CA . ARG A 1 679 ? 21.978 -27.917 27.611 1.00 45.84 679 ARG A CA 1
ATOM 5164 C C . ARG A 1 679 ? 23.272 -28.238 26.862 1.00 45.84 679 ARG A C 1
ATOM 5166 O O . ARG A 1 679 ? 24.168 -28.863 27.424 1.00 45.84 679 ARG A O 1
ATOM 5173 N N . VAL A 1 680 ? 23.424 -27.711 25.644 1.00 40.41 680 VAL A N 1
ATOM 5174 C CA . VAL A 1 680 ? 24.658 -27.859 24.850 1.00 40.41 680 VAL A CA 1
ATOM 5175 C C . VAL A 1 680 ? 25.832 -27.103 25.485 1.00 40.41 680 VAL A C 1
ATOM 5177 O O . VAL A 1 680 ? 26.937 -27.635 25.565 1.00 40.41 680 VAL A O 1
ATOM 5180 N N . ASN A 1 681 ? 25.605 -25.893 26.010 1.00 40.47 681 ASN A N 1
ATOM 5181 C CA . ASN A 1 681 ? 26.652 -25.139 26.711 1.00 40.47 681 ASN A CA 1
ATOM 5182 C C . ASN A 1 681 ? 27.003 -25.716 28.095 1.00 40.47 681 ASN A C 1
ATOM 5184 O O . ASN A 1 681 ? 28.101 -25.462 28.587 1.00 40.47 681 ASN A O 1
ATOM 5188 N N . ALA A 1 682 ? 26.114 -26.503 28.710 1.00 49.34 682 ALA A N 1
ATOM 5189 C CA . ALA A 1 682 ? 26.387 -27.233 29.950 1.00 49.34 682 ALA A CA 1
ATOM 5190 C C . ALA A 1 682 ? 27.187 -28.536 29.734 1.00 49.34 682 ALA A C 1
ATOM 5192 O O . ALA A 1 682 ? 27.572 -29.182 30.707 1.00 49.34 682 ALA A O 1
ATOM 5193 N N . GLY A 1 683 ? 27.477 -28.914 28.482 1.00 35.19 683 GLY A N 1
ATOM 5194 C CA . GLY A 1 683 ? 28.254 -30.114 28.160 1.00 35.19 683 GLY A CA 1
ATOM 5195 C C . GLY A 1 683 ? 27.493 -31.428 28.354 1.00 35.19 683 GLY A C 1
ATOM 5196 O O . GLY A 1 683 ? 28.117 -32.489 28.406 1.00 35.19 683 GLY A O 1
ATOM 5197 N N . GLU A 1 684 ? 26.163 -31.385 28.459 1.00 46.75 684 GLU A N 1
ATOM 5198 C CA . GLU A 1 684 ? 25.341 -32.589 28.551 1.00 46.75 684 GLU A CA 1
ATOM 5199 C C . GLU A 1 684 ? 25.224 -33.238 27.165 1.00 46.75 684 GLU A C 1
ATOM 5201 O O . GLU A 1 684 ? 24.716 -32.641 26.217 1.00 46.75 684 GLU A O 1
ATOM 5206 N N . GLN A 1 685 ? 25.720 -34.471 27.027 1.00 37.22 685 GLN A N 1
ATOM 5207 C CA . GLN A 1 685 ? 25.534 -35.257 25.807 1.00 37.22 685 GLN A CA 1
ATOM 5208 C C . GLN A 1 685 ? 24.073 -35.713 25.714 1.00 37.22 685 GLN A C 1
ATOM 5210 O O . GLN A 1 685 ? 23.619 -36.520 26.525 1.00 37.22 685 GLN A O 1
ATOM 5215 N N . THR A 1 686 ? 23.338 -35.231 24.713 1.00 36.53 686 THR A N 1
ATOM 5216 C CA . THR A 1 686 ? 22.037 -35.799 24.334 1.00 36.53 686 THR A CA 1
ATOM 5217 C C . THR A 1 686 ? 22.231 -37.186 23.703 1.00 36.53 686 THR A C 1
ATOM 5219 O O . THR A 1 686 ? 23.079 -37.321 22.816 1.00 36.53 686 THR A O 1
ATOM 5222 N N . PRO A 1 687 ? 21.486 -38.225 24.132 1.00 37.38 687 PRO A N 1
ATOM 5223 C CA . PRO A 1 687 ? 21.497 -39.527 23.472 1.00 37.38 687 PRO A CA 1
ATOM 5224 C C . PRO A 1 687 ? 20.780 -39.454 22.113 1.00 37.38 687 PRO A C 1
ATOM 5226 O O . PRO A 1 687 ? 19.931 -38.588 21.915 1.00 37.38 687 PRO A O 1
ATOM 5229 N N . ALA A 1 688 ? 21.188 -40.357 21.214 1.00 33.88 688 ALA A N 1
ATOM 5230 C CA . ALA A 1 688 ? 20.877 -40.400 19.781 1.00 33.88 688 ALA A CA 1
ATOM 5231 C C . ALA A 1 688 ? 19.392 -40.312 19.405 1.00 33.88 688 ALA A C 1
ATOM 5233 O O . ALA A 1 688 ? 18.562 -40.923 20.120 1.00 33.88 688 ALA A O 1
#

Organism: NCBI:txid2801332

Sequence (688 aa):
MRHDLLPRLVCPACRRGLRLRAWSADAERVHLGHLQCPACAIVTPIVDGFVLFTEPLLHAGQARPEALAALGERLFGPAEALADALRARRQRGACEVYAAFQPFNEAMRVIEPLLPWLRPRVPAQGGAILDLWCRTGWSAQWLAGCFPETPVVAMWEGAHSVLGYKGWHHLMGPGQRRGNLDVVFSDPRQPLPFADAAFSLVYSHDVLHRHGWQPLAGESLRVAHAEGAVLHTHLHLRNSEPEPFFERGCQQEHGRDWRAWLDGVEAAEPPRRGWVLGESEVFDTPRLTRLADGANTPDYNGLLLLLPAHADDRLSEHAPADGPGDAAAEAPGDTPTPGGPGPAFPAWAPGWRQVLNPLMRCSASAGEARVHPAALGGTVAGLLRQHPVYQARLPAQGLRLDGGDWALLALCAAGLDGAALRACVDEAAAPRSHQRLARLNRHELLHAAPVDRCALHVQNVHALQADTLNPPDADPQALHARVTQWLDRWAAEPTRTVLRLDDGEGLSGAEARHLIQALQQALRQPPGGLAPATLRLRGDHPLLDLLALAAALAGCPLHWTAEPGPPAVQRLPADPGPDDSPAPWQALGADGDPTGLLAQVLADASETAAPAISLKLDTPVHLPAAGLHAPLHHWLSGSLLLQPWVIGRDGPADARVPGWLLRWGRWQAEALGWDEVARVNAGEQTPA

InterPro domains:
  IPR029063 S-adenosyl-L-methionine-dependent methyltransferase superfamily [G3DSA:3.40.50.150] (8-257)
  IPR029063 S-adenosyl-L-methionine-dependent methyltransferase superfamily [SSF53335] (97-256)

Foldseek 3Di:
DFPVCQQFFADLVPRHGWDWDAPDDDPTAGAWTWTADPPQQKIWTHHLRETEPVDIDNHCVCRDRVNSVVVCCVAQNDLVVVLVVLVVCVLVLAFDPCLQPLLQFLQNCLVQLCCLVQVVLADLPQAAEEELDCQLVQNQQQVCLLNVSHAYEYEHQAQDHQQHSNNCCLLVGVVQGRPSYHYYYHDLQGQDRTHFQRHQEYEYGPPCFAHVNVRNVVSQNRNHHLQHKYKYTWAFEPLAQDPVHDPPVTHYYQLVVVVVVQVVQCPDPPHKHKAKAASLVSSPDSHDFFGDHPSNPNHRTIMMMIHRPPDDRGDDPPSDQDDDDPPPPPDDDDDDDVVARGDDPPLQPPLKAWAFNLQWFDAPPVQWIAGDCCRSNNVNVVVCSVRVSSVVQADPDTDGHALLLQLLVQLRLLQDHSNLSQVLDDPVCNVVSVVSSSVCVSNVRIRIGSGHPSSSVSSCCRHLVFSDSDDSPPPSNVSSVVSVLLSCQLRPDQADFSDQFQQRDGQHNVRLVVLLVLLLVCQLQPPPRFRQQEKEWEDDGVVVVSNLLSCLLNQHHYHYDPDDDHTWIWGDHSDQDPPRDTHDTAHCCSQVPCRHPSVVSLVVVVVVPDDHDDDDGDDDDDDDDDDDDTDPSSSNRDDDDDDDDPPDDDDDDDDDDDCVVVVVVVVVVVVPDPPVVVCVVVVPDDDD

Radius of gyration: 28.17 Å; chains: 1; bounding box: 76×75×70 Å

Secondary structure (DSSP, 8-state):
-BGGGGGGBB-TTT-PBPEEEEEEE-SSBEEEEEEE-TTT--EEEEETTEEETTS-BSSGGG--HHHHHHHHHHHH--HHHHHHHHHHHHHTT---HHHHHTTTSHHHHTHHHHHHHHGGGS-TTT--EEES--TTSHHHHHHHHHSTTS-EEEEE-SS-TTTHHHHHHHHS-TTTS-TTEEEEE--TTSPPSB-TT-EEEEEEES-TTTS-HHHHHHHHHHHEEEEEEEEEEEEEBTTSPPSSP---SS--B-HHHHHHHHHHHHTSSS-EEEEEEEHHHHHT-SS--B----TT-S-SEEEEEEEETT--SB--TTS---SS-TTS------PPPTTS-SS---TT-TT-EEEE-TTEEEETTTTEEEE-TTGGGGHHHHHHHH-HHHHHHS-SSPEE--HHHHHHHHHHHTT-BHHHHHHHS-TTTHHHHHHHHHHHHHTTSEEEES--HHHHHHHHHHTS--S------S-HHHHHHHHHHHHHHHHH-TTSEEEE-TTS-EEEHHHHHHHHHHHHHHHHS-TTS---SEEEEES--HHHHHHHHHHHHHT--EEE-----SSEEEEE-SS--TT-PPPPPEE--TT--TTSHHHHHHHHHHHTT-PPP-----------------THHHHH------------S---S--PPPTTHHHHHHHHGGGS-HHHHHHHHTT-----